Protein AF-0000000066029148 (afdb_homodimer)

Nearest PDB structures (foldseek):
  1u0t-assembly1_B-2  TM=8.880E-01  e=2.592E-30  Mycobacterium tuberculosis
  1u0t-assembly1_A-2  TM=8.909E-01  e=6.837E-30  Mycobacterium tuberculosis
  1u0r-assembly1_C  TM=8.651E-01  e=2.757E-29  Mycobacterium tuberculosis
  1u0r-assembly1_D  TM=8.634E-01  e=2.166E-28  Mycobacterium tuberculosis
  1u0r-assembly1_B  TM=8.857E-01  e=8.220E-28  Mycobacterium tuberculosis

Structure (mmCIF, N/CA/C/O backbone):
data_AF-0000000066029148-model_v1
#
loop_
_entity.id
_entity.type
_entity.pdbx_description
1 polymer 'NAD kinase'
#
loop_
_atom_site.group_PDB
_atom_site.id
_atom_site.type_symbol
_atom_site.label_atom_id
_atom_site.label_alt_id
_atom_site.label_comp_id
_atom_site.label_asym_id
_atom_site.label_entity_id
_atom_site.label_seq_id
_atom_site.pdbx_PDB_ins_code
_atom_site.Cartn_x
_atom_site.Cartn_y
_atom_site.Cartn_z
_atom_site.occupancy
_atom_site.B_iso_or_equiv
_atom_site.auth_seq_id
_atom_site.auth_comp_id
_atom_site.auth_asym_id
_atom_site.auth_atom_id
_atom_site.pdbx_PDB_model_num
ATOM 1 N N . MET A 1 1 ? -5.074 6.977 35.281 1 52.22 1 MET A N 1
ATOM 2 C CA . MET A 1 1 ? -4.996 7.715 34.031 1 52.22 1 MET A CA 1
ATOM 3 C C . MET A 1 1 ? -4.699 9.188 34.281 1 52.22 1 MET A C 1
ATOM 5 O O . MET A 1 1 ? -5.234 9.781 35.219 1 52.22 1 MET A O 1
ATOM 9 N N . LYS A 1 2 ? -3.746 9.805 33.688 1 64.94 2 LYS A N 1
ATOM 10 C CA . LYS A 1 2 ? -3.23 11.078 34.188 1 64.94 2 LYS A CA 1
ATOM 11 C C . LYS A 1 2 ? -4.258 12.195 34 1 64.94 2 LYS A C 1
ATOM 13 O O . LYS A 1 2 ? -4.871 12.312 32.938 1 64.94 2 LYS A O 1
ATOM 18 N N . THR A 1 3 ? -4.629 12.711 35.031 1 86.38 3 THR A N 1
ATOM 19 C CA . THR A 1 3 ? -5.578 13.82 35.062 1 86.38 3 THR A CA 1
ATOM 20 C C . THR A 1 3 ? -5.145 14.93 34.125 1 86.38 3 THR A C 1
ATOM 22 O O . THR A 1 3 ? -3.965 15.289 34.062 1 86.38 3 THR A O 1
ATOM 25 N N . LEU A 1 4 ? -6.094 15.406 33.312 1 93.19 4 LEU A N 1
ATOM 26 C CA . LEU A 1 4 ? -5.848 16.516 32.375 1 93.19 4 LEU A CA 1
ATOM 27 C C . LEU A 1 4 ? -5.73 17.828 33.156 1 93.19 4 LEU A C 1
ATOM 29 O O . LEU A 1 4 ? -6.664 18.234 33.844 1 93.19 4 LEU A O 1
ATOM 33 N N . LYS A 1 5 ? -4.578 18.516 33 1 95.12 5 LYS A N 1
ATOM 34 C CA . LYS A 1 5 ? -4.34 19.75 33.75 1 95.12 5 LYS A CA 1
ATOM 35 C C . LYS A 1 5 ? -4.02 20.906 32.812 1 95.12 5 LYS A C 1
ATOM 37 O O . LYS A 1 5 ? -4.289 22.062 33.156 1 95.12 5 LYS A O 1
ATOM 42 N N . HIS A 1 6 ? -3.41 20.609 31.688 1 96.88 6 HIS A N 1
ATOM 43 C CA . HIS A 1 6 ? -2.969 21.672 30.766 1 96.88 6 HIS A CA 1
ATOM 44 C C . HIS A 1 6 ? -3.365 21.359 29.328 1 96.88 6 HIS A C 1
ATOM 46 O O . HIS A 1 6 ? -3.08 20.266 28.828 1 96.88 6 HIS A O 1
ATOM 52 N N . ALA A 1 7 ? -3.994 22.281 28.688 1 97.81 7 ALA A N 1
ATOM 53 C CA . ALA A 1 7 ? -4.422 22.125 27.297 1 97.81 7 ALA A CA 1
ATOM 54 C C . ALA A 1 7 ? -3.963 23.312 26.453 1 97.81 7 ALA A C 1
ATOM 56 O O . ALA A 1 7 ? -3.691 24.391 26.984 1 97.81 7 ALA A O 1
ATOM 57 N N . LEU A 1 8 ? -3.715 23.047 25.234 1 98.31 8 LEU A N 1
ATOM 58 C CA . LEU A 1 8 ? -3.479 24.094 24.234 1 98.31 8 LEU A CA 1
ATOM 59 C C . LEU A 1 8 ? -4.668 24.219 23.281 1 98.31 8 LEU A C 1
ATOM 61 O O . LEU A 1 8 ? -5.207 23.203 22.828 1 98.31 8 LEU A O 1
ATOM 65 N N . ILE A 1 9 ? -5.125 25.453 23.109 1 98.56 9 ILE A N 1
ATOM 66 C CA . ILE A 1 9 ? -6.211 25.719 22.172 1 98.56 9 ILE A CA 1
ATOM 67 C C . ILE A 1 9 ? -5.711 26.625 21.047 1 98.56 9 ILE A C 1
ATOM 69 O O . ILE A 1 9 ? -5.156 27.703 21.312 1 98.56 9 ILE A O 1
ATOM 73 N N . VAL A 1 10 ? -5.816 26.172 19.828 1 98.56 10 VAL A N 1
ATOM 74 C CA . VAL A 1 10 ? -5.453 26.984 18.688 1 98.56 10 VAL A CA 1
ATOM 75 C C . VAL A 1 10 ? -6.625 27.062 17.703 1 98.56 10 VAL A C 1
ATOM 77 O O . VAL A 1 10 ? -7.219 26.047 17.359 1 98.56 10 VAL A O 1
ATOM 80 N N . TYR A 1 11 ? -7.035 28.234 17.312 1 98.44 11 TYR A N 1
ATOM 81 C CA . TYR A 1 11 ? -8.148 28.391 16.375 1 98.44 11 TYR A CA 1
ATOM 82 C C . TYR A 1 11 ? -7.684 29.047 15.078 1 98.44 11 TYR A C 1
ATOM 84 O O . TYR A 1 11 ? -6.695 29.781 15.062 1 98.44 11 TYR A O 1
ATOM 92 N N . LYS A 1 12 ? -8.414 28.797 14.008 1 97.56 12 LYS A N 1
ATOM 93 C CA . LYS A 1 12 ? -8.102 29.344 12.688 1 97.56 12 LYS A CA 1
ATOM 94 C C . LYS A 1 12 ? -8.203 30.859 12.688 1 97.56 12 LYS A C 1
ATOM 96 O O . LYS A 1 12 ? -9.266 31.422 12.977 1 97.56 12 LYS A O 1
ATOM 101 N N . VAL A 1 13 ? -7.184 31.469 12.25 1 96.5 13 VAL A N 1
ATOM 102 C CA . VAL A 1 13 ? -7.152 32.938 12.172 1 96.5 13 VAL A CA 1
ATOM 103 C C . VAL A 1 13 ? -8.195 33.406 11.172 1 96.5 13 VAL A C 1
ATOM 105 O O . VAL A 1 13 ? -8.375 32.812 10.109 1 96.5 13 VAL A O 1
ATOM 108 N N . GLY A 1 14 ? -8.891 34.469 11.547 1 95.75 14 GLY A N 1
ATOM 109 C CA . GLY A 1 14 ? -9.859 35.062 10.648 1 95.75 14 GLY A CA 1
ATOM 110 C C . GLY A 1 14 ? -11.211 34.375 10.672 1 95.75 14 GLY A C 1
ATOM 111 O O . GLY A 1 14 ? -12.102 34.719 9.891 1 95.75 14 GLY A O 1
ATOM 112 N N . ASN A 1 15 ? -11.406 33.406 11.461 1 97.06 15 ASN A N 1
ATOM 113 C CA . ASN A 1 15 ? -12.68 32.719 11.609 1 97.06 15 ASN A CA 1
ATOM 114 C C . ASN A 1 15 ? -13.352 33.062 12.938 1 97.06 15 ASN A C 1
ATOM 116 O O . ASN A 1 15 ? -13.039 32.438 13.969 1 97.06 15 ASN A O 1
ATOM 120 N N . PRO A 1 16 ? -14.328 33.938 12.859 1 97.38 16 PRO A N 1
ATOM 121 C CA . PRO A 1 16 ? -14.938 34.406 14.102 1 97.38 16 PRO A CA 1
ATOM 122 C C . PRO A 1 16 ? -15.641 33.312 14.883 1 97.38 16 PRO A C 1
ATOM 124 O O . PRO A 1 16 ? -15.641 33.312 16.109 1 97.38 16 PRO A O 1
ATOM 127 N N . GLN A 1 17 ? -16.25 32.406 14.195 1 97.69 17 GLN A N 1
ATOM 128 C CA . GLN A 1 17 ? -16.938 31.328 14.875 1 97.69 17 GLN A CA 1
ATOM 129 C C . GLN A 1 17 ? -15.953 30.422 15.609 1 97.69 17 GLN A C 1
ATOM 131 O O . GLN A 1 17 ? -16.203 29.984 16.734 1 97.69 17 GLN A O 1
ATOM 136 N N . ALA A 1 18 ? -14.852 30.078 14.961 1 98.19 18 ALA A N 1
ATOM 137 C CA . ALA A 1 18 ? -13.805 29.281 15.594 1 98.19 18 ALA A CA 1
ATOM 138 C C . ALA A 1 18 ? -13.242 29.984 16.828 1 98.19 18 ALA A C 1
ATOM 140 O O . ALA A 1 18 ? -13 29.359 17.859 1 98.19 18 ALA A O 1
ATOM 141 N N . GLU A 1 19 ? -13.062 31.281 16.688 1 98.25 19 GLU A N 1
ATOM 142 C CA . GLU A 1 19 ? -12.547 32.062 17.812 1 98.25 19 GLU A CA 1
ATOM 143 C C . GLU A 1 19 ? -13.508 32.062 18.984 1 98.25 19 GLU A C 1
ATOM 145 O O . GLU A 1 19 ? -13.094 31.828 20.125 1 98.25 19 GLU A O 1
ATOM 150 N N . LYS A 1 20 ? -14.742 32.281 18.703 1 98.38 20 LYS A N 1
ATOM 151 C CA . LYS A 1 20 ? -15.758 32.281 19.75 1 98.38 20 LYS A CA 1
ATOM 152 C C . LYS A 1 20 ? -15.781 30.922 20.469 1 98.38 20 LYS A C 1
ATOM 154 O O . LYS A 1 20 ? -15.789 30.859 21.703 1 98.38 20 LYS A O 1
ATOM 159 N N . THR A 1 21 ? -15.805 29.875 19.688 1 98.31 21 THR A N 1
ATOM 160 C CA . THR A 1 21 ? -15.836 28.531 20.234 1 98.31 21 THR A CA 1
ATOM 161 C C . THR A 1 21 ? -14.586 28.266 21.078 1 98.31 21 THR A C 1
ATOM 163 O O . THR A 1 21 ? -14.656 27.594 22.109 1 98.31 21 THR A O 1
ATOM 166 N N . ALA A 1 22 ? -13.453 28.719 20.625 1 98.62 22 ALA A N 1
ATOM 167 C CA . ALA A 1 22 ? -12.203 28.547 21.359 1 98.62 22 ALA A CA 1
ATOM 168 C C . ALA A 1 22 ? -12.305 29.172 22.75 1 98.62 22 ALA A C 1
ATOM 170 O O . ALA A 1 22 ? -11.852 28.578 23.734 1 98.62 22 ALA A O 1
ATOM 171 N N . HIS A 1 23 ? -12.922 30.312 22.812 1 98.56 23 HIS A N 1
ATOM 172 C CA . HIS A 1 23 ? -13.117 30.969 24.109 1 98.56 23 HIS A CA 1
ATOM 173 C C . HIS A 1 23 ? -14.086 30.188 24.984 1 98.56 23 HIS A C 1
ATOM 175 O O . HIS A 1 23 ? -13.891 30.078 26.188 1 98.56 23 HIS A O 1
ATOM 181 N N . ASP A 1 24 ? -15.109 29.688 24.359 1 98.56 24 ASP A N 1
ATOM 182 C CA . ASP A 1 24 ? -16.047 28.844 25.094 1 98.56 24 ASP A CA 1
ATOM 183 C C . ASP A 1 24 ? -15.336 27.625 25.672 1 98.56 24 ASP A C 1
ATOM 185 O O . ASP A 1 24 ? -15.586 27.234 26.812 1 98.56 24 ASP A O 1
ATOM 189 N N . ILE A 1 25 ? -14.492 27.016 24.891 1 98.5 25 ILE A N 1
ATOM 190 C CA . ILE A 1 25 ? -13.742 25.844 25.312 1 98.5 25 ILE A CA 1
ATOM 191 C C . ILE A 1 25 ? -12.797 26.203 26.453 1 98.5 25 ILE A C 1
ATOM 193 O O . ILE A 1 25 ? -12.656 25.453 27.422 1 98.5 25 ILE A O 1
ATOM 197 N N . GLN A 1 26 ? -12.133 27.344 26.281 1 98.38 26 GLN A N 1
ATOM 198 C CA . GLN A 1 26 ? -11.266 27.812 27.359 1 98.38 26 GLN A CA 1
ATOM 199 C C . GLN A 1 26 ? -12.031 27.953 28.672 1 98.38 26 GLN A C 1
ATOM 201 O O . GLN A 1 26 ? -11.539 27.562 29.734 1 98.38 26 GLN A O 1
ATOM 206 N N . HIS A 1 27 ? -13.242 28.516 28.641 1 98.31 27 HIS A N 1
ATOM 207 C CA . HIS A 1 27 ? -14.094 28.672 29.812 1 98.31 27 HIS A CA 1
ATOM 208 C C . HIS A 1 27 ? -14.484 27.312 30.375 1 98.31 27 HIS A C 1
ATOM 210 O O . HIS A 1 27 ? -14.516 27.125 31.594 1 98.31 27 HIS A O 1
ATOM 216 N N . TRP A 1 28 ? -14.789 26.438 29.484 1 98 28 TRP A N 1
ATOM 217 C CA . TRP A 1 28 ? -15.133 25.078 29.906 1 98 28 TRP A CA 1
ATOM 218 C C . TRP A 1 28 ? -13.984 24.438 30.672 1 98 28 TRP A C 1
ATOM 220 O O . TRP A 1 28 ? -14.188 23.875 31.75 1 98 28 TRP A O 1
ATOM 230 N N . PHE A 1 29 ? -12.766 24.531 30.172 1 97.69 29 PHE A N 1
ATOM 231 C CA . PHE A 1 29 ? -11.586 24 30.844 1 97.69 29 PHE A CA 1
ATOM 232 C C . PHE A 1 29 ? -11.375 24.656 32.188 1 97.69 29 PHE A C 1
ATOM 234 O O . PHE A 1 29 ? -11.055 23.969 33.188 1 97.69 29 PHE A O 1
ATOM 241 N N . TYR A 1 30 ? -11.625 25.922 32.219 1 97.44 30 TYR A N 1
ATOM 242 C CA . TYR A 1 30 ? -11.484 26.656 33.469 1 97.44 30 TYR A CA 1
ATOM 243 C C . TYR A 1 30 ? -12.406 26.094 34.531 1 97.44 30 TYR A C 1
ATOM 245 O O . TYR A 1 30 ? -11.992 25.875 35.656 1 97.44 30 TYR A O 1
ATOM 253 N N . ASN A 1 31 ? -13.594 25.797 34.156 1 97.19 31 ASN A N 1
ATOM 254 C CA . ASN A 1 31 ? -14.586 25.266 35.094 1 97.19 31 ASN A CA 1
ATOM 255 C C . ASN A 1 31 ? -14.219 23.859 35.562 1 97.19 31 ASN A C 1
ATOM 257 O O . ASN A 1 31 ? -14.719 23.391 36.594 1 97.19 31 ASN A O 1
ATOM 261 N N . LYS A 1 32 ? -13.375 23.203 34.844 1 95.81 32 LYS A N 1
ATOM 262 C CA . LYS A 1 32 ? -12.914 21.859 35.188 1 95.81 32 LYS A CA 1
ATOM 263 C C . LYS A 1 32 ? -11.547 21.922 35.875 1 95.81 32 LYS A C 1
ATOM 265 O O . LYS A 1 32 ? -10.922 20.891 36.125 1 95.81 32 LYS A O 1
ATOM 270 N N . ASN A 1 33 ? -11.023 23.109 36.125 1 95.88 33 ASN A N 1
ATOM 271 C CA . ASN A 1 33 ? -9.727 23.359 36.75 1 95.88 33 ASN A CA 1
ATOM 272 C C . ASN A 1 33 ? -8.586 22.891 35.875 1 95.88 33 ASN A C 1
ATOM 274 O O . ASN A 1 33 ? -7.625 22.281 36.344 1 95.88 33 ASN A O 1
ATOM 278 N N . VAL A 1 34 ? -8.758 23.016 34.594 1 96.38 34 VAL A N 1
ATOM 279 C CA . VAL A 1 34 ? -7.715 22.766 33.594 1 96.38 34 VAL A CA 1
ATOM 280 C C . VAL A 1 34 ? -7.207 24.094 33.031 1 96.38 34 VAL A C 1
ATOM 282 O O . VAL A 1 34 ? -7.996 24.922 32.594 1 96.38 34 VAL A O 1
ATOM 285 N N . THR A 1 35 ? -5.941 24.344 33.125 1 96.56 35 THR A N 1
ATOM 286 C CA . THR A 1 35 ? -5.332 25.531 32.531 1 96.56 35 THR A CA 1
ATOM 287 C C . THR A 1 35 ? -5.184 25.391 31.016 1 96.56 35 THR A C 1
ATOM 289 O O . THR A 1 35 ? -4.824 24.312 30.531 1 96.56 35 THR A O 1
ATOM 292 N N . SER A 1 36 ? -5.504 26.469 30.266 1 97.12 36 SER A N 1
ATOM 293 C CA . SER A 1 36 ? -5.383 26.375 28.812 1 97.12 36 SER A CA 1
ATOM 294 C C . SER A 1 36 ? -4.754 27.641 28.234 1 97.12 36 SER A C 1
ATOM 296 O O . SER A 1 36 ? -5.004 28.734 28.719 1 97.12 36 SER A O 1
ATOM 298 N N . ASN A 1 37 ? -3.82 27.484 27.297 1 97 37 ASN A N 1
ATOM 299 C CA . ASN A 1 37 ? -3.318 28.562 26.453 1 97 37 ASN A CA 1
ATOM 300 C C . ASN A 1 37 ? -4.094 28.656 25.141 1 97 37 ASN A C 1
ATOM 302 O O . ASN A 1 37 ? -4.379 27.641 24.516 1 97 37 ASN A O 1
ATOM 306 N N . LEU A 1 38 ? -4.465 29.844 24.828 1 98 38 LEU A N 1
ATOM 307 C CA . LEU A 1 38 ? -5.273 30.078 23.641 1 98 38 LEU A CA 1
ATOM 308 C C . LEU A 1 38 ? -4.531 30.969 22.641 1 98 38 LEU A C 1
ATOM 310 O O . LEU A 1 38 ? -4.031 32.031 23 1 98 38 LEU A O 1
ATOM 314 N N . PHE A 1 39 ? -4.383 30.453 21.375 1 98.12 39 PHE A N 1
ATOM 315 C CA . PHE A 1 39 ? -3.727 31.219 20.328 1 98.12 39 PHE A CA 1
ATOM 316 C C . PHE A 1 39 ? -4.512 31.125 19.016 1 98.12 39 PHE A C 1
ATOM 318 O O . PHE A 1 39 ? -5.277 30.188 18.812 1 98.12 39 PHE A O 1
ATOM 325 N N . SER A 1 40 ? -4.328 32.156 18.172 1 98.06 40 SER A N 1
ATOM 326 C CA . SER A 1 40 ? -4.715 32.031 16.781 1 98.06 40 SER A CA 1
ATOM 327 C C . SER A 1 40 ? -3.674 31.234 15.992 1 98.06 40 SER A C 1
ATOM 329 O O . SER A 1 40 ? -2.529 31.094 16.422 1 98.06 40 SER A O 1
ATOM 331 N N . SER A 1 41 ? -4.109 30.688 14.867 1 97 41 SER A N 1
ATOM 332 C CA . SER A 1 41 ? -3.273 29.766 14.109 1 97 41 SER A CA 1
ATOM 333 C C . SER A 1 41 ? -2.072 30.484 13.5 1 97 41 SER A C 1
ATOM 335 O O . SER A 1 41 ? -1.135 29.828 13.023 1 97 41 SER A O 1
ATOM 337 N N . ASP A 1 42 ? -2.059 31.781 13.461 1 95.38 42 ASP A N 1
ATOM 338 C CA . ASP A 1 42 ? -0.93 32.531 12.914 1 95.38 42 ASP A CA 1
ATOM 339 C C . ASP A 1 42 ? 0.132 32.781 13.977 1 95.38 42 ASP A C 1
ATOM 341 O O . ASP A 1 42 ? 1.039 33.594 13.773 1 95.38 42 ASP A O 1
ATOM 345 N N . ILE A 1 43 ? 0.052 32.094 15.102 1 94.44 43 ILE A N 1
ATOM 346 C CA . ILE A 1 43 ? 1.031 32.219 16.172 1 94.44 43 ILE A CA 1
ATOM 347 C C . ILE A 1 43 ? 2.418 31.844 15.656 1 94.44 43 ILE A C 1
ATOM 349 O O . ILE A 1 43 ? 2.57 30.859 14.922 1 94.44 43 ILE A O 1
ATOM 353 N N . PRO A 1 44 ? 3.4 32.688 15.992 1 93.44 44 PRO A N 1
ATOM 354 C CA . PRO A 1 44 ? 4.762 32.312 15.602 1 93.44 44 PRO A CA 1
ATOM 355 C C . PRO A 1 44 ? 5.191 30.969 16.188 1 93.44 44 PRO A C 1
ATOM 357 O O . PRO A 1 44 ? 4.848 30.641 17.328 1 93.44 44 PRO A O 1
ATOM 360 N N . GLU A 1 45 ? 5.91 30.219 15.414 1 91.12 45 GLU A N 1
ATOM 361 C CA . GLU A 1 45 ? 6.332 28.859 15.781 1 91.12 45 GLU A CA 1
ATOM 362 C C . GLU A 1 45 ? 7.066 28.859 17.125 1 91.12 45 GLU A C 1
ATOM 364 O O . GLU A 1 45 ? 6.863 27.969 17.938 1 91.12 45 GLU A O 1
ATOM 369 N N . SER A 1 46 ? 7.922 29.812 17.312 1 91.56 46 SER A N 1
ATOM 370 C CA . SER A 1 46 ? 8.703 29.891 18.547 1 91.56 46 SER A CA 1
ATOM 371 C C . SER A 1 46 ? 7.793 30.016 19.766 1 91.56 46 SER A C 1
ATOM 373 O O . SER A 1 46 ? 8.031 29.375 20.797 1 91.56 46 SER A O 1
ATOM 375 N N . GLN A 1 47 ? 6.781 30.859 19.625 1 93.62 47 GLN A N 1
ATOM 376 C CA . GLN A 1 47 ? 5.828 31.047 20.719 1 93.62 47 GLN A CA 1
ATOM 377 C C . GLN A 1 47 ? 5.008 29.781 20.953 1 93.62 47 GLN A C 1
ATOM 379 O O . GLN A 1 47 ? 4.738 29.406 22.094 1 93.62 47 GLN A O 1
ATOM 384 N N . LEU A 1 48 ? 4.625 29.172 19.891 1 94.56 48 LEU A N 1
ATOM 385 C CA . LEU A 1 48 ? 3.883 27.922 20 1 94.56 48 LEU A CA 1
ATOM 386 C C . LEU A 1 48 ? 4.703 26.875 20.734 1 94.56 48 LEU A C 1
ATOM 388 O O . LEU A 1 48 ? 4.207 26.234 21.672 1 94.56 48 LEU A O 1
ATOM 392 N N . LYS A 1 49 ? 5.945 26.672 20.375 1 92.31 49 LYS A N 1
ATOM 393 C CA . LYS A 1 49 ? 6.816 25.656 20.969 1 92.31 49 LYS A CA 1
ATOM 394 C C . LYS A 1 49 ? 6.98 25.891 22.469 1 92.31 49 LYS A C 1
ATOM 396 O O . LYS A 1 49 ? 7.043 24.938 23.25 1 92.31 49 LYS A O 1
ATOM 401 N N . GLN A 1 50 ? 7.051 27.125 22.812 1 91.56 50 GLN A N 1
ATOM 402 C CA . GLN A 1 50 ? 7.172 27.469 24.234 1 91.56 50 GLN A CA 1
ATOM 403 C C . GLN A 1 50 ? 5.922 27.062 25 1 91.56 50 GLN A C 1
ATOM 405 O O . GLN A 1 50 ? 6.008 26.703 26.172 1 91.56 50 GLN A O 1
ATOM 410 N N . SER A 1 51 ? 4.836 27.141 24.344 1 92.75 51 SER A N 1
ATOM 411 C CA . SER A 1 51 ? 3.562 26.844 24.984 1 92.75 51 SER A CA 1
ATOM 412 C C . SER A 1 51 ? 3.359 25.328 25.125 1 92.75 51 SER A C 1
ATOM 414 O O . SER A 1 51 ? 2.445 24.891 25.828 1 92.75 51 SER A O 1
ATOM 416 N N . LEU A 1 52 ? 4.23 24.609 24.516 1 94.5 52 LEU A N 1
ATOM 417 C CA . LEU A 1 52 ? 4.035 23.172 24.484 1 94.5 52 LEU A CA 1
ATOM 418 C C . LEU A 1 52 ? 4.562 22.516 25.75 1 94.5 52 LEU A C 1
ATOM 420 O O . LEU A 1 52 ? 4.246 21.359 26.031 1 94.5 52 LEU A O 1
ATOM 424 N N . VAL A 1 53 ? 5.219 23.438 26.453 1 88.31 53 VAL A N 1
ATOM 425 C CA . VAL A 1 53 ? 5.797 22.906 27.688 1 88.31 53 VAL A CA 1
ATOM 426 C C . VAL A 1 53 ? 4.68 22.469 28.625 1 88.31 53 VAL A C 1
ATOM 428 O O . VAL A 1 53 ? 3.775 23.25 28.938 1 88.31 53 VAL A O 1
ATOM 431 N N . HIS A 1 54 ? 4.324 21.297 28.953 1 91.25 54 HIS A N 1
ATOM 432 C CA . HIS A 1 54 ? 3.41 20.672 29.891 1 91.25 54 HIS A CA 1
ATOM 433 C C . HIS A 1 54 ? 2.064 20.375 29.25 1 91.25 54 HIS A C 1
ATOM 435 O O . HIS A 1 54 ? 1.141 19.906 29.922 1 91.25 54 HIS A O 1
ATOM 441 N N . THR A 1 55 ? 1.965 20.891 27.984 1 96.31 55 THR A N 1
ATOM 442 C CA . THR A 1 55 ? 0.711 20.641 27.281 1 96.31 55 THR A CA 1
ATOM 443 C C . THR A 1 55 ? 0.436 19.141 27.172 1 96.31 55 THR A C 1
ATOM 445 O O . THR A 1 55 ? 1.32 18.375 26.812 1 96.31 55 THR A O 1
ATOM 448 N N . GLN A 1 56 ? -0.762 18.812 27.547 1 96.88 56 GLN A N 1
ATOM 449 C CA . GLN A 1 56 ? -1.123 17.391 27.516 1 96.88 56 GLN A CA 1
ATOM 450 C C . GLN A 1 56 ? -1.995 17.062 26.312 1 96.88 56 GLN A C 1
ATOM 452 O O . GLN A 1 56 ? -2.084 15.914 25.891 1 96.88 56 GLN A O 1
ATOM 457 N N . VAL A 1 57 ? -2.713 18.078 25.797 1 97.62 57 VAL A N 1
ATOM 458 C CA . VAL A 1 57 ? -3.582 17.906 24.641 1 97.62 57 VAL A CA 1
ATOM 459 C C . VAL A 1 57 ? -3.744 19.234 23.922 1 97.62 57 VAL A C 1
ATOM 461 O O . VAL A 1 57 ? -3.75 20.297 24.547 1 97.62 57 VAL A O 1
ATOM 464 N N . ALA A 1 58 ? -3.775 19.188 22.656 1 98.12 58 ALA A N 1
ATOM 465 C CA . ALA A 1 58 ? -4.051 20.359 21.844 1 98.12 58 ALA A CA 1
ATOM 466 C C . ALA A 1 58 ? -5.418 20.266 21.172 1 98.12 58 ALA A C 1
ATOM 468 O O . ALA A 1 58 ? -5.746 19.234 20.578 1 98.12 58 ALA A O 1
ATOM 469 N N . ILE A 1 59 ? -6.203 21.25 21.328 1 98.19 59 ILE A N 1
ATOM 470 C CA . ILE A 1 59 ? -7.477 21.391 20.625 1 98.19 59 ILE A CA 1
ATOM 471 C C . ILE A 1 59 ? -7.32 22.359 19.453 1 98.19 59 ILE A C 1
ATOM 473 O O . ILE A 1 59 ? -7.016 23.547 19.641 1 98.19 59 ILE A O 1
ATOM 477 N N . ILE A 1 60 ? -7.5 21.859 18.297 1 98 60 ILE A N 1
ATOM 478 C CA . ILE A 1 60 ? -7.336 22.688 17.109 1 98 60 ILE A CA 1
ATOM 479 C C . ILE A 1 60 ? -8.695 22.938 16.453 1 98 60 ILE A C 1
ATOM 481 O O . ILE A 1 60 ? -9.414 21.984 16.125 1 98 60 ILE A O 1
ATOM 485 N N . LEU A 1 61 ? -9.055 24.203 16.344 1 98.12 61 LEU A N 1
ATOM 486 C CA . LEU A 1 61 ? -10.305 24.609 15.703 1 98.12 61 LEU A CA 1
ATOM 487 C C . LEU A 1 61 ? -10.047 25.203 14.32 1 98.12 61 LEU A C 1
ATOM 489 O O . LEU A 1 61 ? -9.688 26.375 14.203 1 98.12 61 LEU A O 1
ATOM 493 N N . GLY A 1 62 ? -10.258 24.5 13.312 1 96.56 62 GLY A N 1
ATOM 494 C CA . GLY A 1 62 ? -10.008 24.875 11.93 1 96.56 62 GLY A CA 1
ATOM 495 C C . GLY A 1 62 ? -10.172 23.719 10.953 1 96.56 62 GLY A C 1
ATOM 496 O O . GLY A 1 62 ? -10.734 22.688 11.312 1 96.56 62 GLY A O 1
ATOM 497 N N . GLY A 1 63 ? -9.836 23.938 9.758 1 94.19 63 GLY A N 1
ATOM 498 C CA . GLY A 1 63 ? -9.867 22.875 8.773 1 94.19 63 GLY A CA 1
ATOM 499 C C . GLY A 1 63 ? -8.594 22.031 8.758 1 94.19 63 GLY A C 1
ATOM 500 O O . GLY A 1 63 ? -7.793 22.109 9.695 1 94.19 63 GLY A O 1
ATOM 501 N N . ASP A 1 64 ? -8.406 21.234 7.715 1 91.94 64 ASP A N 1
ATOM 502 C CA . ASP A 1 64 ? -7.25 20.359 7.578 1 91.94 64 ASP A CA 1
ATOM 503 C C . ASP A 1 64 ? -5.953 21.172 7.531 1 91.94 64 ASP A C 1
ATOM 505 O O . ASP A 1 64 ? -4.941 20.766 8.109 1 91.94 64 ASP A O 1
ATOM 509 N N . GLY A 1 65 ? -6.004 22.281 6.844 1 93.25 65 GLY A N 1
ATOM 510 C CA . GLY A 1 65 ? -4.809 23.109 6.758 1 93.25 65 GLY A CA 1
ATOM 511 C C . GLY A 1 65 ? -4.305 23.562 8.109 1 93.25 65 GLY A C 1
ATOM 512 O O . GLY A 1 65 ? -3.113 23.469 8.406 1 93.25 65 GLY A O 1
ATOM 513 N N . THR A 1 66 ? -5.227 24.078 8.93 1 94.62 66 THR A N 1
ATOM 514 C CA . THR A 1 66 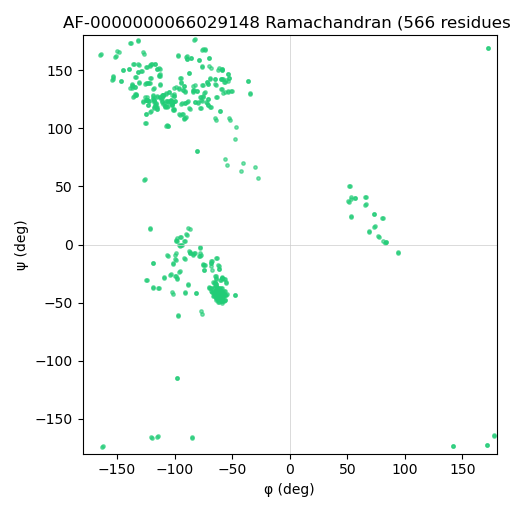? -4.887 24.516 10.281 1 94.62 66 THR A CA 1
ATOM 515 C C . THR A 1 66 ? -4.406 23.344 11.125 1 94.62 66 THR A C 1
ATOM 517 O O . THR A 1 66 ? -3.395 23.438 11.82 1 94.62 66 THR A O 1
ATOM 520 N N . PHE A 1 67 ? -5.102 22.328 11.008 1 95.62 67 PHE A N 1
ATOM 521 C CA . PHE A 1 67 ? -4.754 21.109 11.727 1 95.62 67 PHE A CA 1
ATOM 522 C C . PHE A 1 67 ? -3.336 20.672 11.391 1 95.62 67 PHE A C 1
ATOM 524 O O . PHE A 1 67 ? -2.535 20.391 12.289 1 95.62 67 PHE A O 1
ATOM 531 N N . LEU A 1 68 ? -3.002 20.641 10.117 1 94.44 68 LEU A N 1
ATOM 532 C CA . LEU A 1 68 ? -1.691 20.219 9.641 1 94.44 68 LEU A CA 1
ATOM 533 C C . LEU A 1 68 ? -0.596 21.125 10.172 1 94.44 68 LEU A C 1
ATOM 535 O O . LEU A 1 68 ? 0.403 20.656 10.719 1 94.44 68 LEU A O 1
ATOM 539 N N . SER A 1 69 ? -0.792 22.391 10.031 1 94.25 69 SER A N 1
ATOM 540 C CA . SER A 1 69 ? 0.208 23.391 10.383 1 94.25 69 SER A CA 1
ATOM 541 C C . SER A 1 69 ? 0.552 23.328 11.867 1 94.25 69 SER A C 1
ATOM 543 O O . SER A 1 69 ? 1.726 23.391 12.242 1 94.25 69 SER A O 1
ATOM 545 N N . ILE A 1 70 ? -0.41 23.141 12.672 1 95.75 70 ILE A N 1
ATOM 546 C CA . ILE A 1 70 ? -0.191 23.156 14.117 1 95.75 70 ILE A CA 1
ATOM 547 C C . ILE A 1 70 ? 0.339 21.797 14.57 1 95.75 70 ILE A C 1
ATOM 549 O O . ILE A 1 70 ? 1.294 21.719 15.344 1 95.75 70 ILE A O 1
ATOM 553 N N . SER A 1 71 ? -0.222 20.734 14.039 1 96.56 71 SER A N 1
ATOM 554 C CA . SER A 1 71 ? 0.076 19.391 14.5 1 96.56 71 SER A CA 1
ATOM 555 C C . SER A 1 71 ? 1.527 19.016 14.219 1 96.56 71 SER A C 1
ATOM 557 O O . SER A 1 71 ? 2.145 18.266 14.984 1 96.56 71 SER A O 1
ATOM 559 N N . ARG A 1 72 ? 2.066 19.5 13.156 1 95.12 72 ARG A N 1
ATOM 560 C CA . ARG A 1 72 ? 3.457 19.188 12.836 1 95.12 72 ARG A CA 1
ATOM 561 C C . ARG A 1 72 ? 4.379 19.562 13.992 1 95.12 72 ARG A C 1
ATOM 563 O O . ARG A 1 72 ? 5.379 18.875 14.234 1 95.12 72 ARG A O 1
ATOM 570 N N . ASN A 1 73 ? 4.012 20.625 14.719 1 94.06 73 ASN A N 1
ATOM 571 C CA . ASN A 1 73 ? 4.82 21.094 15.836 1 94.06 73 ASN A CA 1
ATOM 572 C C . ASN A 1 73 ? 4.617 20.234 17.078 1 94.06 73 ASN A C 1
ATOM 574 O O . ASN A 1 73 ? 5.379 20.344 18.047 1 94.06 73 ASN A O 1
ATOM 578 N N . LEU A 1 74 ? 3.682 19.391 17.062 1 96.38 74 LEU A N 1
ATOM 579 C CA . LEU A 1 74 ? 3.311 18.625 18.25 1 96.38 74 LEU A CA 1
ATOM 580 C C . LEU A 1 74 ? 3.924 17.219 18.203 1 96.38 74 LEU A C 1
ATOM 582 O O . LEU A 1 74 ? 3.936 16.516 19.219 1 96.38 74 LEU A O 1
ATOM 586 N N . ILE A 1 75 ? 4.445 16.812 17.078 1 96.12 75 ILE A N 1
ATOM 587 C CA . ILE A 1 75 ? 4.891 15.453 16.812 1 96.12 75 ILE A CA 1
ATOM 588 C C . ILE A 1 75 ? 6.055 15.102 17.734 1 96.12 75 ILE A C 1
ATOM 590 O O . ILE A 1 75 ? 6.062 14.039 18.359 1 96.12 75 ILE A O 1
ATOM 594 N N . GLU A 1 76 ? 7 16.031 17.828 1 93.69 76 GLU A N 1
ATOM 595 C CA . GLU A 1 76 ? 8.211 15.758 18.594 1 93.69 76 GLU A CA 1
ATOM 596 C C . GLU A 1 76 ? 7.883 15.484 20.062 1 93.69 76 GLU A C 1
ATOM 598 O O . GLU A 1 76 ? 8.477 14.594 20.688 1 93.69 76 GLU A O 1
ATOM 603 N N . LYS A 1 77 ? 6.934 16.172 20.578 1 95.06 77 LYS A N 1
ATOM 604 C CA . LYS A 1 77 ? 6.594 16.047 22 1 95.06 77 LYS A CA 1
ATOM 605 C C . LYS A 1 77 ? 5.473 15.039 22.203 1 95.06 77 LYS A C 1
ATOM 607 O O . LYS A 1 77 ? 5.027 14.82 23.344 1 95.06 77 LYS A O 1
ATOM 612 N N . GLN A 1 78 ? 4.98 14.453 21.109 1 96.38 78 GLN A N 1
ATOM 613 C CA . GLN A 1 78 ? 3.939 13.43 21.172 1 96.38 78 GLN A CA 1
ATOM 614 C C . GLN A 1 78 ? 2.699 13.945 21.891 1 96.38 78 GLN A C 1
ATOM 616 O O . GLN A 1 78 ? 2.145 13.266 22.75 1 96.38 78 GLN A O 1
ATOM 621 N N . ILE A 1 79 ? 2.346 15.164 21.641 1 97.38 79 ILE A N 1
ATOM 622 C CA . ILE A 1 79 ? 1.139 15.758 22.203 1 97.38 79 ILE A CA 1
ATOM 623 C C . ILE A 1 79 ? -0.074 15.359 21.375 1 97.38 79 ILE A C 1
ATOM 625 O O . ILE A 1 79 ? -0.127 15.648 20.172 1 97.38 79 ILE A O 1
ATOM 629 N N . PRO A 1 80 ? -1.068 14.75 21.969 1 97.62 80 PRO A N 1
ATOM 630 C CA . PRO A 1 80 ? -2.268 14.375 21.203 1 97.62 80 PRO A CA 1
ATOM 631 C C . PRO A 1 80 ? -3.094 15.586 20.781 1 97.62 80 PRO A C 1
ATOM 633 O O . PRO A 1 80 ? -3.086 16.625 21.453 1 97.62 80 PRO A O 1
ATOM 636 N N . VAL A 1 81 ? -3.775 15.391 19.734 1 97.5 81 VAL A N 1
ATOM 637 C CA . VAL A 1 81 ? -4.527 16.5 19.156 1 97.5 81 VAL A CA 1
ATOM 638 C C . VAL A 1 81 ? -5.996 16.109 19 1 97.5 81 VAL A C 1
ATOM 640 O O . VAL A 1 81 ? -6.309 14.961 18.672 1 97.5 81 VAL A O 1
ATOM 643 N N . LEU A 1 82 ? -6.855 16.969 19.297 1 96.5 82 LEU A N 1
ATOM 644 C CA . LEU A 1 82 ? -8.281 16.906 19 1 96.5 82 LEU A CA 1
ATOM 645 C C . LEU A 1 82 ? -8.68 18.016 18.031 1 96.5 82 LEU A C 1
ATOM 647 O O . LEU A 1 82 ? -8.539 19.203 18.359 1 96.5 82 LEU A O 1
ATOM 651 N N . GLY A 1 83 ? -9.164 17.672 16.875 1 95.94 83 GLY A N 1
ATOM 652 C CA . GLY A 1 83 ? -9.539 18.641 15.867 1 95.94 83 GLY A CA 1
ATOM 653 C C . GLY A 1 83 ? -11.039 18.875 15.789 1 95.94 83 GLY A C 1
ATOM 654 O O . GLY A 1 83 ? -11.812 17.922 15.734 1 95.94 83 GLY A O 1
ATOM 655 N N . ILE A 1 84 ? -11.422 20.125 15.844 1 95.81 84 ILE A N 1
ATOM 656 C CA . ILE A 1 84 ? -12.805 20.531 15.625 1 95.81 84 ILE A CA 1
ATOM 657 C C . ILE A 1 84 ? -12.914 21.281 14.305 1 95.81 84 ILE A C 1
ATOM 659 O O . ILE A 1 84 ? -12.242 22.297 14.102 1 95.81 84 ILE A O 1
ATOM 663 N N . ASN A 1 85 ? -13.82 20.875 13.492 1 94.31 85 ASN A N 1
ATOM 664 C CA . ASN A 1 85 ? -13.812 21.297 12.094 1 94.31 85 ASN A CA 1
ATOM 665 C C . ASN A 1 85 ? -14.562 22.609 11.898 1 94.31 85 ASN A C 1
ATOM 667 O O . ASN A 1 85 ? -15.781 22.656 12.047 1 94.31 85 ASN A O 1
ATOM 671 N N . PHE A 1 86 ? -13.891 23.609 11.477 1 95 86 PHE A N 1
ATOM 672 C CA . PHE A 1 86 ? -14.469 24.891 11.094 1 95 86 PHE A CA 1
ATOM 673 C C . PHE A 1 86 ? -14.133 25.234 9.648 1 95 86 PHE A C 1
ATOM 675 O O . PHE A 1 86 ? -14.156 26.406 9.258 1 95 86 PHE A O 1
ATOM 682 N N . GLY A 1 87 ? -13.641 24.172 8.945 1 89.88 87 GLY A N 1
ATOM 683 C CA . GLY A 1 87 ? -13.359 24.297 7.527 1 89.88 87 GLY A CA 1
ATOM 684 C C . GLY A 1 87 ? -14.25 23.422 6.66 1 89.88 87 GLY A C 1
ATOM 685 O O . GLY A 1 87 ? -15.367 23.094 7.047 1 89.88 87 GLY A O 1
ATOM 686 N N . GLN A 1 88 ? -13.875 23.25 5.469 1 82.25 88 GLN A N 1
ATOM 687 C CA . GLN A 1 88 ? -14.586 22.328 4.59 1 82.25 88 GLN A CA 1
ATOM 688 C C . GLN A 1 88 ? -14.367 20.875 5.008 1 82.25 88 GLN A C 1
ATOM 690 O O . GLN A 1 88 ? -13.469 20.594 5.801 1 82.25 88 GLN A O 1
ATOM 695 N N . VAL A 1 89 ? -15.156 20.078 4.602 1 70.81 89 VAL A N 1
ATOM 696 C CA . VAL A 1 89 ? -15.031 18.656 4.922 1 70.81 89 VAL A CA 1
ATOM 697 C C . VAL A 1 89 ? -13.711 18.109 4.387 1 70.81 89 VAL A C 1
ATOM 699 O O . VAL A 1 89 ? -13.422 18.234 3.193 1 70.81 89 VAL A O 1
ATOM 702 N N . GLY A 1 90 ? -12.875 17.719 5.383 1 76.69 90 GLY A N 1
ATOM 703 C CA . GLY A 1 90 ? -11.586 17.125 5.035 1 76.69 90 GLY A CA 1
ATOM 704 C C . GLY A 1 90 ? -11.414 15.719 5.566 1 76.69 90 GLY A C 1
ATOM 705 O O . GLY A 1 90 ? -12.398 15.008 5.789 1 76.69 90 GLY A O 1
ATOM 706 N N . PHE A 1 91 ? -10.234 15.148 5.594 1 78.56 91 PHE A N 1
ATOM 707 C CA . PHE A 1 91 ? -9.922 13.781 6 1 78.56 91 PHE A CA 1
ATOM 708 C C . PHE A 1 91 ? -9.359 13.75 7.41 1 78.56 91 PHE A C 1
ATOM 710 O O . PHE A 1 91 ? -9.344 12.695 8.055 1 78.56 91 PHE A O 1
ATOM 717 N N . LEU A 1 92 ? -8.938 14.906 7.891 1 82.12 92 LEU A N 1
ATOM 718 C CA . LEU A 1 92 ? -8.188 14.891 9.141 1 82.12 92 LEU A CA 1
ATOM 719 C C . LEU A 1 92 ? -9.062 15.312 10.312 1 82.12 92 LEU A C 1
ATOM 721 O O . LEU A 1 92 ? -8.977 14.734 11.398 1 82.12 92 LEU A O 1
ATOM 725 N N . VAL A 1 93 ? -9.867 16.328 10.047 1 84.25 93 VAL A N 1
ATOM 726 C CA . VAL A 1 93 ? -10.695 16.875 11.117 1 84.25 93 VAL A CA 1
ATOM 727 C C . VAL A 1 93 ? -12.156 16.5 10.883 1 84.25 93 VAL A C 1
ATOM 729 O O . VAL A 1 93 ? -12.781 16.984 9.938 1 84.25 93 VAL A O 1
ATOM 732 N N . GLU A 1 94 ? -12.766 15.75 11.812 1 80.44 94 GLU A N 1
ATOM 733 C CA . GLU A 1 94 ? -14.094 15.219 11.531 1 80.44 94 GLU A CA 1
ATOM 734 C C . GLU A 1 94 ? -15.125 15.742 12.523 1 80.44 94 GLU A C 1
ATOM 736 O O . GLU A 1 94 ? -16.328 15.711 12.258 1 80.44 94 GLU A O 1
ATOM 741 N N . ILE A 1 95 ? -14.703 16.297 13.625 1 88.12 95 ILE A N 1
ATOM 742 C CA . ILE A 1 95 ? -15.641 16.656 14.68 1 88.12 95 ILE A CA 1
ATOM 743 C C . ILE A 1 95 ? -16.391 17.922 14.281 1 88.12 95 ILE A C 1
ATOM 745 O O . ILE A 1 95 ? -15.781 18.953 13.984 1 88.12 95 ILE A O 1
ATOM 749 N N . HIS A 1 96 ? -17.609 17.797 14.281 1 90.5 96 HIS A N 1
ATOM 750 C CA . HIS A 1 96 ? -18.469 18.953 14.008 1 90.5 96 HIS A CA 1
ATOM 751 C C . HIS A 1 96 ? -18.406 19.969 15.148 1 90.5 96 HIS A C 1
ATOM 753 O O . HIS A 1 96 ? -18.406 19.594 16.312 1 90.5 96 HIS A O 1
ATOM 759 N N . PRO A 1 97 ? -18.438 21.219 14.82 1 94.19 97 PRO A N 1
ATOM 760 C CA . PRO A 1 97 ? -18.297 22.281 15.82 1 94.19 97 PRO A CA 1
ATOM 761 C C . PRO A 1 97 ? -19.344 22.203 16.922 1 94.19 97 PRO A C 1
ATOM 763 O O . PRO A 1 97 ? -19.047 22.469 18.094 1 94.19 97 PRO A O 1
ATOM 766 N N . GLU A 1 98 ? -20.5 21.703 16.656 1 94.44 98 GLU A N 1
ATOM 767 C CA . GLU A 1 98 ? -21.578 21.656 17.641 1 94.44 98 GLU A CA 1
ATOM 768 C C . GLU A 1 98 ? -21.344 20.562 18.672 1 94.44 98 GLU A C 1
ATOM 770 O O . GLU A 1 98 ? -21.938 20.578 19.75 1 94.44 98 GLU A O 1
ATOM 775 N N . ASN A 1 99 ? -20.5 19.672 18.375 1 94.44 99 ASN A N 1
ATOM 776 C CA . ASN A 1 99 ? -20.312 18.516 19.234 1 94.44 99 ASN A CA 1
ATOM 777 C C . ASN A 1 99 ? -19.156 18.719 20.203 1 94.44 99 ASN A C 1
ATOM 779 O O . ASN A 1 99 ? -18.828 17.828 21 1 94.44 99 ASN A O 1
ATOM 783 N N . TRP A 1 100 ? -18.562 19.906 20.266 1 95.38 100 TRP A N 1
ATOM 784 C CA . TRP A 1 100 ? -17.344 20.094 21.031 1 95.38 100 TRP A CA 1
ATOM 785 C C . TRP A 1 100 ? -17.578 19.844 22.516 1 95.38 100 TRP A C 1
ATOM 787 O O . TRP A 1 100 ? -16.719 19.266 23.188 1 95.38 100 TRP A O 1
ATOM 797 N N . PRO A 1 101 ? -18.766 20.234 23.125 1 96.62 101 PRO A N 1
ATOM 798 C CA . PRO A 1 101 ? -18.938 19.953 24.547 1 96.62 101 PRO A CA 1
ATOM 799 C C . PRO A 1 101 ? -18.906 18.469 24.875 1 96.62 101 PRO A C 1
ATOM 801 O O . PRO A 1 101 ? -18.25 18.062 25.844 1 96.62 101 PRO A O 1
ATOM 804 N N . GLN A 1 102 ? -19.609 17.766 24.062 1 95.38 102 GLN A N 1
ATOM 805 C CA . GLN A 1 102 ? -19.641 16.312 24.266 1 95.38 102 GLN A CA 1
ATOM 806 C C . GLN A 1 102 ? -18.25 15.711 24.094 1 95.38 102 GLN A C 1
ATOM 808 O O . GLN A 1 102 ? -17.859 14.82 24.859 1 95.38 102 GLN A O 1
ATOM 813 N N . MET A 1 103 ? -17.547 16.156 23.109 1 94.19 103 MET A N 1
ATOM 814 C CA . MET A 1 103 ? -16.203 15.641 22.844 1 94.19 103 MET A CA 1
ATOM 815 C C . MET A 1 103 ? -15.25 15.953 23.984 1 94.19 103 MET A C 1
ATOM 817 O O . MET A 1 103 ? -14.438 15.109 24.375 1 94.19 103 MET A O 1
ATOM 821 N N . LEU A 1 104 ? -15.352 17.109 24.547 1 96.31 104 LEU A N 1
ATOM 822 C CA . LEU A 1 104 ? -14.477 17.484 25.656 1 96.31 104 LEU A CA 1
ATOM 823 C C . LEU A 1 104 ? -14.82 16.688 26.906 1 96.31 104 LEU A C 1
ATOM 825 O O . LEU A 1 104 ? -13.93 16.344 27.688 1 96.31 104 LEU A O 1
ATOM 829 N N . GLU A 1 105 ? -16.109 16.438 27.078 1 95.94 105 GLU A N 1
ATOM 830 C CA . GLU A 1 105 ? -16.484 15.578 28.188 1 95.94 105 GLU A CA 1
ATOM 831 C C . GLU A 1 105 ? -15.867 14.195 28.062 1 95.94 105 GLU A C 1
ATOM 833 O O . GLU A 1 105 ? -15.367 13.633 29.031 1 95.94 105 GLU A O 1
ATOM 838 N N . GLN A 1 106 ? -15.945 13.648 26.891 1 94.44 106 GLN A N 1
ATOM 839 C CA . GLN A 1 106 ? -15.359 12.336 26.625 1 94.44 106 GLN A CA 1
ATOM 840 C C . GLN A 1 106 ? -13.844 12.367 26.797 1 94.44 106 GLN A C 1
ATOM 842 O O . GLN A 1 106 ? -13.25 11.422 27.312 1 94.44 106 GLN A O 1
ATOM 847 N N . LEU A 1 107 ? -13.242 13.453 26.312 1 94.19 107 LEU A N 1
ATOM 848 C CA . LEU A 1 107 ? -11.797 13.625 26.469 1 94.19 107 LEU A CA 1
ATOM 849 C C . LEU A 1 107 ? -11.422 13.648 27.953 1 94.19 107 LEU A C 1
ATOM 851 O O . LEU A 1 107 ? -10.508 12.938 28.375 1 94.19 107 LEU A O 1
ATOM 855 N N . TYR A 1 108 ? -12.156 14.414 28.688 1 93.81 108 TYR A N 1
ATOM 856 C CA . TYR A 1 108 ? -11.891 14.586 30.109 1 93.81 108 TYR A CA 1
ATOM 857 C C . TYR A 1 108 ? -12.086 13.273 30.859 1 93.81 108 TYR A C 1
ATOM 859 O O . TYR A 1 108 ? -11.359 12.984 31.812 1 93.81 108 TYR A O 1
ATOM 867 N N . SER A 1 109 ? -13.023 12.484 30.406 1 93.31 109 SER A N 1
ATOM 868 C CA . SER A 1 109 ? -13.336 11.219 31.047 1 93.31 109 SER A CA 1
ATOM 869 C C . SER A 1 109 ? -12.531 10.07 30.453 1 93.31 109 SER A C 1
ATOM 871 O O . SER A 1 109 ? -12.781 8.898 30.75 1 93.31 109 SER A O 1
ATOM 873 N N . HIS A 1 110 ? -11.672 10.312 29.547 1 92.69 110 HIS A N 1
ATOM 874 C CA . HIS A 1 110 ? -10.773 9.344 28.922 1 92.69 110 HIS A CA 1
ATOM 875 C C . HIS A 1 110 ? -11.547 8.305 28.125 1 92.69 110 HIS A C 1
ATOM 877 O O . HIS A 1 110 ? -11.227 7.113 28.188 1 92.69 110 HIS A O 1
ATOM 883 N N . LYS A 1 111 ? -12.523 8.758 27.453 1 91.81 111 LYS A N 1
ATOM 884 C CA . LYS A 1 111 ? -13.375 7.848 26.688 1 91.81 111 LYS A CA 1
ATOM 885 C C . LYS A 1 111 ? -13.086 7.945 25.203 1 91.81 111 LYS A C 1
ATOM 887 O O . LYS A 1 111 ? -13.602 7.152 24.406 1 91.81 111 LYS A O 1
ATOM 892 N N . LEU A 1 112 ? -12.281 8.945 24.797 1 92.12 112 LEU A N 1
ATOM 893 C CA . LEU A 1 112 ? -11.914 9.062 23.375 1 92.12 112 LEU A CA 1
ATOM 894 C C . LEU A 1 112 ? -10.867 8.023 23 1 92.12 112 LEU A C 1
ATOM 896 O O . LEU A 1 112 ? -10.109 7.555 23.859 1 92.12 112 LEU A O 1
ATOM 900 N N . VAL A 1 113 ? -10.891 7.695 21.781 1 91.44 113 VAL A N 1
ATOM 901 C CA . VAL A 1 113 ? -9.891 6.773 21.25 1 91.44 113 VAL A CA 1
ATOM 902 C C . VAL A 1 113 ? -8.688 7.559 20.734 1 91.44 113 VAL A C 1
ATOM 904 O O . VAL A 1 113 ? -8.844 8.578 20.062 1 91.44 113 VAL A O 1
ATOM 907 N N . LEU A 1 114 ? -7.5 7.102 21.156 1 93.69 114 LEU A N 1
ATOM 908 C CA . LEU A 1 114 ? -6.266 7.715 20.672 1 93.69 114 LEU A CA 1
ATOM 909 C C . LEU A 1 114 ? -5.707 6.941 19.484 1 93.69 114 LEU A C 1
ATOM 911 O O . LEU A 1 114 ? -5.289 5.789 19.625 1 93.69 114 LEU A O 1
ATOM 915 N N . GLN A 1 115 ? -5.75 7.566 18.359 1 92.38 115 GLN A N 1
ATOM 916 C CA . GLN A 1 115 ? -5.18 6.965 17.156 1 92.38 115 GLN A CA 1
ATOM 917 C C . GLN A 1 115 ? -3.742 7.43 16.938 1 92.38 115 GLN A C 1
ATOM 919 O O . GLN A 1 115 ? -3.422 8.602 17.156 1 92.38 115 GLN A O 1
ATOM 924 N N . LYS A 1 116 ? -2.926 6.512 16.547 1 95.38 116 LYS A N 1
ATOM 925 C CA . LYS A 1 116 ? -1.545 6.809 16.188 1 95.38 116 LYS A CA 1
ATOM 926 C C . LYS A 1 116 ? -1.347 6.73 14.672 1 95.38 116 LYS A C 1
ATOM 928 O O . LYS A 1 116 ? -1.67 5.715 14.047 1 95.38 116 LYS A O 1
ATOM 933 N N . LYS A 1 117 ? -0.882 7.773 14.117 1 96.12 117 LYS A N 1
ATOM 934 C CA . LYS A 1 117 ? -0.722 7.836 12.672 1 96.12 117 LYS A CA 1
ATOM 935 C C . LYS A 1 117 ? 0.75 7.961 12.289 1 96.12 117 LYS A C 1
ATOM 937 O O . LYS A 1 117 ? 1.545 8.539 13.031 1 96.12 117 LYS A O 1
ATOM 942 N N . ILE A 1 118 ? 1.042 7.441 11.117 1 97.75 118 ILE A N 1
ATOM 943 C CA . ILE A 1 118 ? 2.381 7.523 10.547 1 97.75 118 ILE A CA 1
ATOM 944 C C . ILE A 1 118 ? 2.672 8.961 10.125 1 97.75 118 ILE A C 1
ATOM 946 O O . ILE A 1 118 ? 1.805 9.633 9.562 1 97.75 118 ILE A O 1
ATOM 950 N N . VAL A 1 119 ? 3.863 9.438 10.398 1 98.44 119 VAL A N 1
ATOM 951 C CA . VAL A 1 119 ? 4.355 10.703 9.867 1 98.44 119 VAL A CA 1
ATOM 952 C C . VAL A 1 119 ? 5.703 10.484 9.18 1 98.44 119 VAL A C 1
ATOM 954 O O . VAL A 1 119 ? 6.301 9.414 9.305 1 98.44 119 VAL A O 1
ATOM 957 N N . LEU A 1 120 ? 6.125 11.422 8.391 1 98.5 120 LEU A N 1
ATOM 958 C CA . LEU A 1 120 ? 7.441 11.383 7.762 1 98.5 120 LEU A CA 1
ATOM 959 C C . LEU A 1 120 ? 8.438 12.242 8.531 1 98.5 120 LEU A C 1
ATOM 961 O O . LEU A 1 120 ? 8.094 13.336 8.992 1 98.5 120 LEU A O 1
ATOM 965 N N . SER A 1 121 ? 9.594 11.727 8.742 1 98.5 121 SER A N 1
ATOM 966 C CA . SER A 1 121 ? 10.75 12.562 9.062 1 98.5 121 SER A CA 1
ATOM 967 C C . SER A 1 121 ? 11.57 12.859 7.816 1 98.5 121 SER A C 1
ATOM 969 O O . SER A 1 121 ? 11.758 11.984 6.965 1 98.5 121 SER A O 1
ATOM 971 N N . TRP A 1 122 ? 11.953 14.07 7.645 1 98.44 122 TRP A N 1
ATOM 972 C CA . TRP A 1 122 ? 12.758 14.453 6.488 1 98.44 122 TRP A CA 1
ATOM 973 C C . TRP A 1 122 ? 13.961 15.289 6.914 1 98.44 122 TRP A C 1
ATOM 975 O O . TRP A 1 122 ? 13.953 15.898 7.984 1 98.44 122 TRP A O 1
ATOM 985 N N . SER A 1 123 ? 15.016 15.281 6.105 1 98.62 123 SER A N 1
ATOM 986 C CA . SER A 1 123 ? 16.203 16.094 6.324 1 98.62 123 SER A CA 1
ATOM 987 C C . SER A 1 123 ? 16.828 16.531 5 1 98.62 123 SER A C 1
ATOM 989 O O . SER A 1 123 ? 16.812 15.766 4.031 1 98.62 123 SER A O 1
ATOM 991 N N . ILE A 1 124 ? 17.281 17.719 4.934 1 98.56 124 ILE A N 1
ATOM 992 C CA . ILE A 1 124 ? 18.125 18.188 3.848 1 98.56 124 ILE A CA 1
ATOM 993 C C . ILE A 1 124 ? 19.594 17.969 4.215 1 98.56 124 ILE A C 1
ATOM 995 O O . ILE A 1 124 ? 20.062 18.453 5.25 1 98.56 124 ILE A O 1
ATOM 999 N N . ILE A 1 125 ? 20.234 17.25 3.418 1 98.31 125 ILE A N 1
ATOM 1000 C CA . ILE A 1 125 ? 21.625 16.922 3.656 1 98.31 125 ILE A CA 1
ATOM 1001 C C . ILE A 1 125 ? 22.516 17.672 2.658 1 98.31 125 ILE A C 1
ATOM 1003 O O . ILE A 1 125 ? 22.328 17.547 1.445 1 98.31 125 ILE A O 1
ATOM 1007 N N . ARG A 1 126 ? 23.406 18.516 3.141 1 97.12 126 ARG A N 1
ATOM 1008 C CA . ARG A 1 126 ? 24.391 19.266 2.365 1 97.12 126 ARG A CA 1
ATOM 1009 C C . ARG A 1 126 ? 25.797 18.984 2.861 1 97.12 126 ARG A C 1
ATOM 1011 O O . ARG A 1 126 ? 26.109 19.203 4.035 1 97.12 126 ARG A O 1
ATOM 1018 N N . HIS A 1 127 ? 26.734 18.422 1.946 1 95.06 127 HIS A N 1
ATOM 1019 C CA . HIS A 1 127 ? 28.094 18.078 2.318 1 95.06 127 HIS A CA 1
ATOM 1020 C C . HIS A 1 127 ? 28.125 17.172 3.541 1 95.06 127 HIS A C 1
ATOM 1022 O O . HIS A 1 127 ? 28.828 17.453 4.516 1 95.06 127 HIS A O 1
ATOM 1028 N N . ASN A 1 128 ? 27.172 16.219 3.594 1 93.94 128 ASN A N 1
ATOM 1029 C CA . ASN A 1 128 ? 27.094 15.148 4.594 1 93.94 128 ASN A CA 1
ATOM 1030 C C . ASN A 1 128 ? 26.625 15.688 5.949 1 93.94 128 ASN A C 1
ATOM 1032 O O . ASN A 1 128 ? 26.875 15.062 6.98 1 93.94 128 ASN A O 1
ATOM 1036 N N . GLN A 1 129 ? 26.078 16.875 5.898 1 97.25 129 GLN A N 1
ATOM 1037 C CA . GLN A 1 129 ? 25.531 17.453 7.121 1 97.25 129 GLN A CA 1
ATOM 1038 C C . GLN A 1 129 ? 24.047 17.766 6.969 1 97.25 129 GLN A C 1
ATOM 1040 O O . GLN A 1 129 ? 23.609 18.203 5.906 1 97.25 129 GLN A O 1
ATOM 1045 N N . VAL A 1 130 ? 23.359 17.562 8.016 1 97.75 130 VAL A N 1
ATOM 1046 C CA . VAL A 1 130 ? 21.953 17.922 8.023 1 97.75 130 VAL A CA 1
ATOM 1047 C C . VAL A 1 130 ? 21.797 19.422 8.211 1 97.75 130 VAL A C 1
ATOM 1049 O O . VAL A 1 130 ? 22.203 19.969 9.242 1 97.75 130 VAL A O 1
ATOM 1052 N N . ILE A 1 131 ? 21.234 20.156 7.277 1 96.75 131 ILE A N 1
ATOM 1053 C CA . ILE A 1 131 ? 21.109 21.609 7.359 1 96.75 131 ILE A CA 1
ATOM 1054 C C . ILE A 1 131 ? 19.703 21.984 7.832 1 96.75 131 ILE A C 1
ATOM 1056 O O . ILE A 1 131 ? 19.484 23.078 8.344 1 96.75 131 ILE A O 1
ATOM 1060 N N . LYS A 1 132 ? 18.734 21.156 7.57 1 97.06 132 LYS A N 1
ATOM 1061 C CA . LYS A 1 132 ? 17.344 21.328 8 1 97.06 132 LYS A CA 1
ATOM 1062 C C . LYS A 1 132 ? 16.641 19.984 8.125 1 97.06 132 LYS A C 1
ATOM 1064 O O . LYS A 1 132 ? 16.969 19.031 7.414 1 97.06 132 LYS A O 1
ATOM 1069 N N . ASN A 1 133 ? 15.766 19.828 9.055 1 97.5 133 ASN A N 1
ATOM 1070 C CA . ASN A 1 133 ? 14.961 18.609 9.219 1 97.5 133 ASN A CA 1
ATOM 1071 C C . ASN A 1 133 ? 13.594 18.922 9.828 1 97.5 133 ASN A C 1
ATOM 1073 O O . ASN A 1 133 ? 13.359 20.047 10.281 1 97.5 133 ASN A O 1
ATOM 1077 N N . GLY A 1 134 ? 12.719 18.062 9.789 1 96.69 134 GLY A N 1
ATOM 1078 C CA . GLY A 1 134 ? 11.383 18.25 10.328 1 96.69 134 GLY A CA 1
ATOM 1079 C C . GLY A 1 134 ? 10.484 17.047 10.086 1 96.69 134 GLY A C 1
ATOM 1080 O O . GLY A 1 134 ? 10.969 15.938 9.867 1 96.69 134 GLY A O 1
ATOM 1081 N N . PHE A 1 135 ? 9.203 17.281 10.258 1 97.75 135 PHE A N 1
ATOM 1082 C CA . PHE A 1 135 ? 8.203 16.234 10.102 1 97.75 135 PHE A CA 1
ATOM 1083 C C . PHE A 1 135 ? 7.148 16.625 9.078 1 97.75 135 PHE A C 1
ATOM 1085 O O . PHE A 1 135 ? 6.961 17.812 8.805 1 97.75 135 PHE A O 1
ATOM 1092 N N . ALA A 1 136 ? 6.582 15.695 8.484 1 97.81 136 ALA A N 1
ATOM 1093 C CA . ALA A 1 136 ? 5.438 15.875 7.598 1 97.81 136 ALA A CA 1
ATOM 1094 C C . ALA A 1 136 ? 4.32 14.891 7.934 1 97.81 136 ALA A C 1
ATOM 1096 O O . ALA A 1 136 ? 4.582 13.719 8.219 1 97.81 136 ALA A O 1
ATOM 1097 N N . ILE A 1 137 ? 3.15 15.383 7.898 1 97.31 137 ILE A N 1
ATOM 1098 C CA . ILE A 1 137 ? 1.998 14.547 8.219 1 97.31 137 ILE A CA 1
ATOM 1099 C C . ILE A 1 137 ? 1.461 13.898 6.945 1 97.31 137 ILE A C 1
ATOM 1101 O O . ILE A 1 137 ? 1.111 12.719 6.945 1 97.31 137 ILE A O 1
ATOM 1105 N N . ASN A 1 138 ? 1.42 14.664 5.879 1 96.19 138 ASN A N 1
ATOM 1106 C CA . ASN A 1 138 ? 0.881 14.164 4.617 1 96.19 138 ASN A CA 1
ATOM 1107 C C . ASN A 1 138 ? 1.989 13.68 3.688 1 96.19 138 ASN A C 1
ATOM 1109 O O . ASN A 1 138 ? 2.016 12.516 3.301 1 96.19 138 ASN A O 1
ATOM 1113 N N . ASP A 1 139 ? 2.883 14.609 3.307 1 97.62 139 ASP A N 1
ATOM 1114 C CA . ASP A 1 139 ? 3.826 14.227 2.258 1 97.62 139 ASP A CA 1
ATOM 1115 C C . ASP A 1 139 ? 5.004 15.203 2.203 1 97.62 139 ASP A C 1
ATOM 1117 O O . ASP A 1 139 ? 4.98 16.25 2.848 1 97.62 139 ASP A O 1
ATOM 1121 N N . VAL A 1 140 ? 6.039 14.82 1.562 1 97.88 140 VAL A N 1
ATOM 1122 C CA . VAL A 1 140 ? 7.152 15.656 1.133 1 97.88 140 VAL A CA 1
ATOM 1123 C C . VAL A 1 140 ? 7.344 15.531 -0.377 1 97.88 140 VAL A C 1
ATOM 1125 O O . VAL A 1 140 ? 7.203 14.438 -0.937 1 97.88 140 VAL A O 1
ATOM 1128 N N . VAL A 1 141 ? 7.625 16.672 -1.055 1 96.69 141 VAL A N 1
ATOM 1129 C CA . VAL A 1 141 ? 7.793 16.672 -2.504 1 96.69 141 VAL A CA 1
ATOM 1130 C C . VAL A 1 141 ? 9.117 17.344 -2.863 1 96.69 141 VAL A C 1
ATOM 1132 O O . VAL A 1 141 ? 9.414 18.438 -2.383 1 96.69 141 VAL A O 1
ATOM 1135 N N . VAL A 1 142 ? 9.93 16.672 -3.537 1 96.75 142 VAL A N 1
ATOM 1136 C CA . VAL A 1 142 ? 11.039 17.312 -4.227 1 96.75 142 VAL A CA 1
ATOM 1137 C C . VAL A 1 142 ? 10.641 17.641 -5.66 1 96.75 142 VAL A C 1
ATOM 1139 O O . VAL A 1 142 ? 10.438 16.75 -6.48 1 96.75 142 VAL A O 1
ATOM 1142 N N . GLY A 1 143 ? 10.539 18.875 -5.922 1 93.5 143 GLY A N 1
ATOM 1143 C CA . GLY A 1 143 ? 9.992 19.297 -7.203 1 93.5 143 GLY A CA 1
ATOM 1144 C C . GLY A 1 143 ? 10.836 20.359 -7.887 1 93.5 143 GLY A C 1
ATOM 1145 O O . GLY A 1 143 ? 11.805 20.844 -7.312 1 93.5 143 GLY A O 1
ATOM 1146 N N . ARG A 1 144 ? 10.352 20.625 -9.062 1 85.56 144 ARG A N 1
ATOM 1147 C CA . ARG A 1 144 ? 11.062 21.594 -9.891 1 85.56 144 ARG A CA 1
ATOM 1148 C C . ARG A 1 144 ? 10.555 23 -9.633 1 85.56 144 ARG A C 1
ATOM 1150 O O . ARG A 1 144 ? 9.453 23.188 -9.117 1 85.56 144 ARG A O 1
ATOM 1157 N N . GLY A 1 145 ? 11.43 23.875 -10.016 1 77.75 145 GLY A N 1
ATOM 1158 C CA . GLY A 1 145 ? 11.016 25.281 -9.992 1 77.75 145 GLY A CA 1
ATOM 1159 C C . GLY A 1 145 ? 10.102 25.641 -11.148 1 77.75 145 GLY A C 1
ATOM 1160 O O . GLY A 1 145 ? 9.914 24.859 -12.078 1 77.75 145 GLY A O 1
ATOM 1161 N N . ALA A 1 146 ? 9.539 26.719 -11.039 1 70.31 146 ALA A N 1
ATOM 1162 C CA . ALA A 1 146 ? 8.523 27.203 -11.977 1 70.31 146 ALA A CA 1
ATOM 1163 C C . ALA A 1 146 ? 9.062 27.234 -13.406 1 70.31 146 ALA A C 1
ATOM 1165 O O . ALA A 1 146 ? 8.328 26.969 -14.359 1 70.31 146 ALA A O 1
ATOM 1166 N N . LEU A 1 147 ? 10.227 27.422 -13.555 1 65.62 147 LEU A N 1
ATOM 1167 C CA . LEU A 1 147 ? 10.766 27.625 -14.891 1 65.62 147 LEU A CA 1
ATOM 1168 C C . LEU A 1 147 ? 11.383 26.344 -15.438 1 65.62 147 LEU A C 1
ATOM 1170 O O . LEU A 1 147 ? 11.773 26.281 -16.609 1 65.62 147 LEU A O 1
ATOM 1174 N N . ALA A 1 148 ? 11.445 25.453 -14.648 1 67.5 148 ALA A N 1
ATOM 1175 C CA . ALA A 1 148 ? 12.109 24.219 -15.047 1 67.5 148 ALA A CA 1
ATOM 1176 C C . ALA A 1 148 ? 11.156 23.312 -15.812 1 67.5 148 ALA A C 1
ATOM 1178 O O . ALA A 1 148 ? 9.961 23.281 -15.531 1 67.5 148 ALA A O 1
ATOM 1179 N N . ARG A 1 149 ? 11.625 22.719 -16.891 1 70.19 149 ARG A N 1
ATOM 1180 C CA . ARG A 1 149 ? 10.852 21.797 -17.703 1 70.19 149 ARG A CA 1
ATOM 1181 C C . ARG A 1 149 ? 10.734 20.422 -17.031 1 70.19 149 ARG A C 1
ATOM 1183 O O . ARG A 1 149 ? 9.633 19.906 -16.875 1 70.19 149 ARG A O 1
ATOM 1190 N N . VAL A 1 150 ? 11.805 19.75 -16.766 1 83 150 VAL A N 1
ATOM 1191 C CA . VAL A 1 150 ? 11.844 18.406 -16.188 1 83 150 VAL A CA 1
ATOM 1192 C C . VAL A 1 150 ? 12.93 18.344 -15.117 1 83 150 VAL A C 1
ATOM 1194 O O . VAL A 1 150 ? 14 18.922 -15.273 1 83 150 VAL A O 1
ATOM 1197 N N . LEU A 1 151 ? 12.555 17.75 -14 1 90.12 151 LEU A N 1
ATOM 1198 C CA . LEU A 1 151 ? 13.516 17.562 -12.914 1 90.12 151 LEU A CA 1
ATOM 1199 C C . LEU A 1 151 ? 14.023 16.125 -12.883 1 90.12 151 LEU A C 1
ATOM 1201 O O . LEU A 1 151 ? 13.227 15.188 -12.852 1 90.12 151 LEU A O 1
ATOM 1205 N N . ALA A 1 152 ? 15.25 15.969 -13.008 1 91.31 152 ALA A N 1
ATOM 1206 C CA . ALA A 1 152 ? 15.867 14.664 -12.812 1 91.31 152 ALA A CA 1
ATOM 1207 C C . ALA A 1 152 ? 16.25 14.453 -11.352 1 91.31 152 ALA A C 1
ATOM 1209 O O . ALA A 1 152 ? 17 15.242 -10.781 1 91.31 152 ALA A O 1
ATOM 1210 N N . VAL A 1 153 ? 15.781 13.43 -10.742 1 93.75 153 VAL A N 1
ATOM 1211 C CA . VAL A 1 153 ? 16.062 13.141 -9.336 1 93.75 153 VAL A CA 1
ATOM 1212 C C . VAL A 1 153 ? 16.641 11.727 -9.211 1 93.75 153 VAL A C 1
ATOM 1214 O O . VAL A 1 153 ? 16.047 10.766 -9.703 1 93.75 153 VAL A O 1
ATOM 1217 N N . ASP A 1 154 ? 17.797 11.633 -8.609 1 94.81 154 ASP A N 1
ATOM 1218 C CA . ASP A 1 154 ? 18.344 10.336 -8.234 1 94.81 154 ASP A CA 1
ATOM 1219 C C . ASP A 1 154 ? 17.625 9.781 -7.004 1 94.81 154 ASP A C 1
ATOM 1221 O O . ASP A 1 154 ? 17.547 10.445 -5.973 1 94.81 154 ASP A O 1
ATOM 1225 N N . VAL A 1 155 ? 17.141 8.562 -7.117 1 95 155 VAL A N 1
ATOM 1226 C CA . VAL A 1 155 ? 16.359 7.961 -6.039 1 95 155 VAL A CA 1
ATOM 1227 C C . VAL A 1 155 ? 17.109 6.758 -5.477 1 95 155 VAL A C 1
ATOM 1229 O O . VAL A 1 155 ? 17.516 5.867 -6.227 1 95 155 VAL A O 1
ATOM 1232 N N . SER A 1 156 ? 17.297 6.754 -4.156 1 96 156 SER A N 1
ATOM 1233 C CA . SER A 1 156 ? 17.844 5.605 -3.436 1 96 156 SER A CA 1
ATOM 1234 C C . SER A 1 156 ? 16.859 5.117 -2.367 1 96 156 SER A C 1
ATOM 1236 O O . SER A 1 156 ? 16.219 5.922 -1.689 1 96 156 SER A O 1
ATOM 1238 N N . ILE A 1 157 ? 16.75 3.826 -2.266 1 95.19 157 ILE A N 1
ATOM 1239 C CA . ILE A 1 157 ? 15.914 3.178 -1.264 1 95.19 157 ILE A CA 1
ATOM 1240 C C . ILE A 1 157 ? 16.75 2.203 -0.44 1 95.19 157 ILE A C 1
ATOM 1242 O O . ILE A 1 157 ? 17.406 1.316 -0.993 1 95.19 157 ILE A O 1
ATOM 1246 N N . ASN A 1 158 ? 16.75 2.375 0.871 1 94.38 158 ASN A N 1
ATOM 1247 C CA . ASN A 1 158 ? 17.578 1.578 1.769 1 94.38 158 ASN A CA 1
ATOM 1248 C C . ASN A 1 158 ? 19.047 1.562 1.317 1 94.38 158 ASN A C 1
ATOM 1250 O O . ASN A 1 158 ? 19.672 0.501 1.259 1 94.38 158 ASN A O 1
ATOM 1254 N N . LYS A 1 159 ? 19.5 2.621 0.829 1 90.06 159 LYS A N 1
ATOM 1255 C CA . LYS A 1 159 ? 20.891 2.852 0.438 1 90.06 159 LYS A CA 1
ATOM 1256 C C . LYS A 1 159 ? 21.203 2.18 -0.895 1 90.06 159 LYS A C 1
ATOM 1258 O O . LYS A 1 159 ? 22.359 2.141 -1.318 1 90.06 159 LYS A O 1
ATOM 1263 N N . HIS A 1 160 ? 20.188 1.672 -1.477 1 89.75 160 HIS A N 1
ATOM 1264 C CA . HIS A 1 160 ? 20.359 1.113 -2.812 1 89.75 160 HIS A CA 1
ATOM 1265 C C . HIS A 1 160 ? 19.875 2.086 -3.883 1 89.75 160 HIS A C 1
ATOM 1267 O O . HIS A 1 160 ? 18.75 2.574 -3.82 1 89.75 160 HIS A O 1
ATOM 1273 N N . HIS A 1 161 ? 20.719 2.318 -4.797 1 91.62 161 HIS A N 1
ATOM 1274 C CA . HIS A 1 161 ? 20.375 3.207 -5.902 1 91.62 161 HIS A CA 1
ATOM 1275 C C . HIS A 1 161 ? 19.359 2.551 -6.84 1 91.62 161 HIS A C 1
ATOM 1277 O O . HIS A 1 161 ? 19.625 1.482 -7.395 1 91.62 161 HIS A O 1
ATOM 1283 N N . ILE A 1 162 ? 18.25 3.139 -6.988 1 87.69 162 ILE A N 1
ATOM 1284 C CA . ILE A 1 162 ? 17.219 2.545 -7.82 1 87.69 162 ILE A CA 1
ATOM 1285 C C . ILE A 1 162 ? 17.25 3.166 -9.219 1 87.69 162 ILE A C 1
ATOM 1287 O O . ILE A 1 162 ? 16.875 2.521 -10.203 1 87.69 162 ILE A O 1
ATOM 1291 N N . GLY A 1 163 ? 17.688 4.445 -9.359 1 88.56 163 GLY A N 1
ATOM 1292 C CA . GLY A 1 163 ? 17.797 5.098 -10.656 1 88.56 163 GLY A CA 1
ATOM 1293 C C . GLY A 1 163 ? 17.406 6.562 -10.625 1 88.56 163 GLY A C 1
ATOM 1294 O O . GLY A 1 163 ? 17.266 7.148 -9.547 1 88.56 163 GLY A O 1
ATOM 1295 N N . VAL A 1 164 ? 17.375 7.137 -11.875 1 90.88 164 VAL A N 1
ATOM 1296 C CA . VAL A 1 164 ? 16.984 8.539 -12.031 1 90.88 164 VAL A CA 1
ATOM 1297 C C . VAL A 1 164 ? 15.562 8.633 -12.555 1 90.88 164 VAL A C 1
ATOM 1299 O O . VAL A 1 164 ? 15.219 7.996 -13.555 1 90.88 164 VAL A O 1
ATOM 1302 N N . ILE A 1 165 ? 14.773 9.297 -11.859 1 88.25 165 ILE A N 1
ATOM 1303 C CA . ILE A 1 165 ? 13.406 9.539 -12.312 1 88.25 165 ILE A CA 1
ATOM 1304 C C . ILE A 1 165 ? 13.281 10.969 -12.836 1 88.25 165 ILE A C 1
ATOM 1306 O O . ILE A 1 165 ? 13.648 11.922 -12.141 1 88.25 165 ILE A O 1
ATOM 1310 N N . ARG A 1 166 ? 12.852 11.117 -14.039 1 88.25 166 ARG A N 1
ATOM 1311 C CA . ARG A 1 166 ? 12.617 12.422 -14.656 1 88.25 166 ARG A CA 1
ATOM 1312 C C . ARG A 1 166 ? 11.141 12.781 -14.641 1 88.25 166 ARG A C 1
ATOM 1314 O O . ARG A 1 166 ? 10.312 12.047 -15.188 1 88.25 166 ARG A O 1
ATOM 1321 N N . SER A 1 167 ? 10.812 13.805 -13.953 1 88.69 167 SER A N 1
ATOM 1322 C CA . SER A 1 167 ? 9.43 14.234 -13.781 1 88.69 167 SER A CA 1
ATOM 1323 C C . SER A 1 167 ? 9.367 15.68 -13.297 1 88.69 167 SER A C 1
ATOM 1325 O O . SER A 1 167 ? 10.367 16.406 -13.328 1 88.69 167 SER A O 1
ATOM 1327 N N . ASP A 1 168 ? 8.141 16.125 -12.984 1 89 168 ASP A N 1
ATOM 1328 C CA . ASP A 1 168 ? 7.98 17.438 -12.359 1 89 168 ASP A CA 1
ATOM 1329 C C . ASP A 1 168 ? 8.406 17.406 -10.898 1 89 168 ASP A C 1
ATOM 1331 O O . ASP A 1 168 ? 8.703 18.453 -10.312 1 89 168 ASP A O 1
ATOM 1335 N N . GLY A 1 169 ? 8.406 16.188 -10.32 1 92.06 169 GLY A N 1
ATOM 1336 C CA . GLY A 1 169 ? 8.82 16 -8.938 1 92.06 169 GLY A CA 1
ATOM 1337 C C . GLY A 1 169 ? 8.57 14.602 -8.43 1 92.06 169 GLY A C 1
ATOM 1338 O O . GLY A 1 169 ? 7.934 13.789 -9.102 1 92.06 169 GLY A O 1
ATOM 1339 N N . ILE A 1 170 ? 9.102 14.336 -7.312 1 94.56 170 ILE A N 1
ATOM 1340 C CA . ILE A 1 170 ? 8.883 13.062 -6.625 1 94.56 170 ILE A CA 1
ATOM 1341 C C . ILE A 1 170 ? 8.219 13.312 -5.277 1 94.56 170 ILE A C 1
ATOM 1343 O O . ILE A 1 170 ? 8.648 14.172 -4.512 1 94.56 170 ILE A O 1
ATOM 1347 N N . LEU A 1 171 ? 7.184 12.633 -5.098 1 96.12 171 LEU A N 1
ATOM 1348 C CA . LEU A 1 171 ? 6.348 12.758 -3.91 1 96.12 171 LEU A CA 1
ATOM 1349 C C . LEU A 1 171 ? 6.445 11.508 -3.039 1 96.12 171 LEU A C 1
ATOM 1351 O O . LEU A 1 171 ? 6.34 10.391 -3.539 1 96.12 171 LEU A O 1
ATOM 1355 N N . VAL A 1 172 ? 6.781 11.656 -1.74 1 98.19 172 VAL A N 1
ATOM 1356 C CA . VAL A 1 172 ? 6.676 10.594 -0.749 1 98.19 172 VAL A CA 1
ATOM 1357 C C . VAL A 1 172 ? 5.555 10.906 0.237 1 98.19 172 VAL A C 1
ATOM 1359 O O . VAL A 1 172 ? 5.539 11.984 0.846 1 98.19 172 VAL A O 1
ATOM 1362 N N . SER A 1 173 ? 4.684 9.977 0.431 1 98.12 173 SER A N 1
ATOM 1363 C CA . SER A 1 173 ? 3.504 10.289 1.229 1 98.12 173 SER A CA 1
ATOM 1364 C C . SER A 1 173 ? 3.254 9.219 2.287 1 98.12 173 SER A C 1
ATOM 1366 O O . SER A 1 173 ? 3.672 8.07 2.125 1 98.12 173 SER A O 1
ATOM 1368 N N . THR A 1 174 ? 2.697 9.656 3.414 1 97.81 174 THR A N 1
ATOM 1369 C CA . THR A 1 174 ? 2.098 8.742 4.383 1 97.81 174 THR A CA 1
ATOM 1370 C C . THR A 1 174 ? 0.764 8.211 3.867 1 97.81 174 THR A C 1
ATOM 1372 O O . THR A 1 174 ? 0.235 8.703 2.869 1 97.81 174 THR A O 1
ATOM 1375 N N . PRO A 1 175 ? 0.209 7.18 4.52 1 96.31 175 PRO A N 1
ATOM 1376 C CA . PRO A 1 175 ? -1.134 6.738 4.133 1 96.31 175 PRO A CA 1
ATOM 1377 C C . PRO A 1 175 ? -2.17 7.859 4.215 1 96.31 175 PRO A C 1
ATOM 1379 O O . PRO A 1 175 ? -2.98 8.023 3.299 1 96.31 175 PRO A O 1
ATOM 1382 N N . LEU A 1 176 ? -2.109 8.68 5.211 1 92.25 176 LEU A N 1
ATOM 1383 C CA . LEU A 1 176 ? -3.008 9.82 5.355 1 92.25 176 LEU A CA 1
ATOM 1384 C C . LEU A 1 176 ? -2.865 10.773 4.176 1 92.25 176 LEU A C 1
ATOM 1386 O O . LEU A 1 176 ? -3.863 11.281 3.656 1 92.25 176 LEU A O 1
ATOM 1390 N N . GLY A 1 177 ? -1.685 10.938 3.746 1 93.75 177 GLY A N 1
ATOM 1391 C CA . GLY A 1 177 ? -1.381 11.906 2.701 1 93.75 177 GLY A CA 1
ATOM 1392 C C . GLY A 1 177 ? -1.82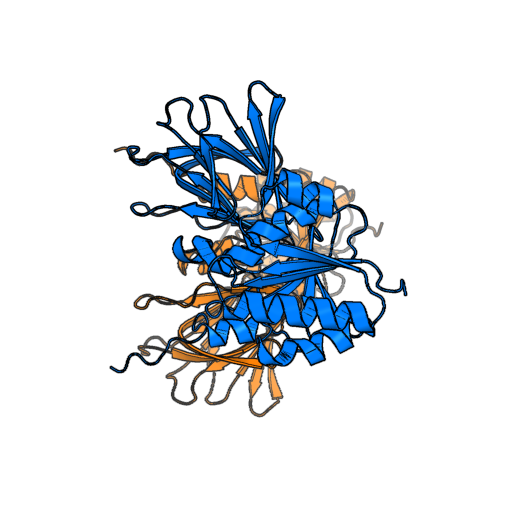5 11.453 1.323 1 93.75 177 GLY A C 1
ATOM 1393 O O . GLY A 1 177 ? -1.904 12.266 0.395 1 93.75 177 GLY A O 1
ATOM 1394 N N . THR A 1 178 ? -2.094 10.172 1.129 1 93.75 178 THR A N 1
ATOM 1395 C CA . THR A 1 178 ? -2.414 9.672 -0.203 1 93.75 178 THR A CA 1
ATOM 1396 C C . THR A 1 178 ? -3.764 10.211 -0.671 1 93.75 178 THR A C 1
ATOM 1398 O O . THR A 1 178 ? -4.07 10.18 -1.864 1 93.75 178 THR A O 1
ATOM 1401 N N . SER A 1 179 ? -4.621 10.742 0.176 1 86.19 179 SER A N 1
ATOM 1402 C CA . SER A 1 179 ? -5.898 11.336 -0.206 1 86.19 179 SER A CA 1
ATOM 1403 C C . SER A 1 179 ? -5.719 12.773 -0.68 1 86.19 179 SER A C 1
ATOM 1405 O O . SER A 1 179 ? -6.672 13.406 -1.147 1 86.19 179 SER A O 1
ATOM 1407 N N . GLY A 1 180 ? -4.512 13.32 -0.54 1 86.12 180 GLY A N 1
ATOM 1408 C CA . GLY A 1 180 ? -4.23 14.664 -1.005 1 86.12 180 GLY A CA 1
ATOM 1409 C C . GLY A 1 180 ? -3.562 14.703 -2.365 1 86.12 180 GLY A C 1
ATOM 1410 O O . GLY A 1 180 ? -4.121 14.219 -3.352 1 86.12 180 GLY A O 1
ATOM 1411 N N . TYR A 1 181 ? -2.322 15.188 -2.381 1 81.81 181 TYR A N 1
ATOM 1412 C CA . TYR A 1 181 ? -1.582 15.414 -3.615 1 81.81 181 TYR A CA 1
ATOM 1413 C C . TYR A 1 181 ? -1.317 14.102 -4.344 1 81.81 181 TYR A C 1
ATOM 1415 O O . TYR A 1 181 ? -1.224 14.07 -5.574 1 81.81 181 TYR A O 1
ATOM 1423 N N . THR A 1 182 ? -1.241 13.016 -3.648 1 83.62 182 THR A N 1
ATOM 1424 C CA . THR A 1 182 ? -0.938 11.711 -4.23 1 83.62 182 THR A CA 1
ATOM 1425 C C . THR A 1 182 ? -1.99 11.328 -5.266 1 83.62 182 THR A C 1
ATOM 1427 O O . THR A 1 182 ? -1.655 10.859 -6.355 1 83.62 182 THR A O 1
ATOM 1430 N N . ILE A 1 183 ? -3.232 11.508 -4.953 1 80.06 183 ILE A N 1
ATOM 1431 C CA . ILE A 1 183 ? -4.301 11.156 -5.879 1 80.06 183 ILE A CA 1
ATOM 1432 C C . ILE A 1 183 ? -4.207 12.023 -7.133 1 80.06 183 ILE A C 1
ATOM 1434 O O . ILE A 1 183 ? -4.43 11.539 -8.242 1 80.06 183 ILE A O 1
ATOM 1438 N N . SER A 1 184 ? -3.881 13.258 -6.91 1 78.56 184 SER A N 1
ATOM 1439 C CA . SER A 1 184 ? -3.74 14.172 -8.031 1 78.56 184 SER A CA 1
ATOM 1440 C C . SER A 1 184 ? -2.604 13.75 -8.953 1 78.56 184 SER A C 1
ATOM 1442 O O . SER A 1 184 ? -2.635 14.031 -10.156 1 78.56 184 SER A O 1
ATOM 1444 N N . ALA A 1 185 ? -1.644 13.117 -8.406 1 77.44 185 ALA A N 1
ATOM 1445 C CA . ALA A 1 185 ? -0.509 12.602 -9.172 1 77.44 185 ALA A CA 1
ATOM 1446 C C . ALA A 1 185 ? -0.775 11.18 -9.664 1 77.44 185 ALA A C 1
ATOM 1448 O O . ALA A 1 185 ? 0.152 10.469 -10.055 1 77.44 185 ALA A O 1
ATOM 1449 N N . HIS A 1 186 ? -2.029 10.703 -9.492 1 82.25 186 HIS A N 1
ATOM 1450 C CA . HIS A 1 186 ? -2.49 9.406 -9.977 1 82.25 186 HIS A CA 1
ATOM 1451 C C . HIS A 1 186 ? -1.908 8.273 -9.148 1 82.25 186 HIS A C 1
ATOM 1453 O O . HIS A 1 186 ? -1.666 7.18 -9.672 1 82.25 186 HIS A O 1
ATOM 1459 N N . GLY A 1 187 ? -1.609 8.594 -7.949 1 87.5 187 GLY A N 1
ATOM 1460 C CA . GLY A 1 187 ? -1.222 7.559 -7.008 1 87.5 187 GLY A CA 1
ATOM 1461 C C . GLY A 1 187 ? -2.406 6.852 -6.375 1 87.5 187 GLY A C 1
ATOM 1462 O O . GLY A 1 187 ? -3.559 7.219 -6.621 1 87.5 187 GLY A O 1
ATOM 1463 N N . PRO A 1 188 ? -2.094 5.848 -5.555 1 93.38 188 PRO A N 1
ATOM 1464 C CA . PRO A 1 188 ? -3.158 5.09 -4.895 1 93.38 188 PRO A CA 1
ATOM 1465 C C . PRO A 1 188 ? -3.623 5.742 -3.592 1 93.38 188 PRO A C 1
ATOM 1467 O O . PRO A 1 188 ? -2.963 6.648 -3.082 1 93.38 188 PRO A O 1
ATOM 1470 N N . LEU A 1 189 ? -4.82 5.359 -3.15 1 94.56 189 LEU A N 1
ATOM 1471 C CA . LEU A 1 189 ? -5.23 5.566 -1.766 1 94.56 189 LEU A CA 1
ATOM 1472 C C . LEU A 1 189 ? -4.715 4.441 -0.874 1 94.56 189 LEU A C 1
ATOM 1474 O O . LEU A 1 189 ? -4.836 3.264 -1.219 1 94.56 189 LEU A O 1
ATOM 1478 N N . VAL A 1 190 ? -4.133 4.77 0.212 1 96.75 190 VAL A N 1
ATOM 1479 C CA . VAL A 1 190 ? -3.621 3.781 1.155 1 96.75 190 VAL A CA 1
ATOM 1480 C C . VAL A 1 190 ? -4.344 3.924 2.494 1 96.75 190 VAL A C 1
ATOM 1482 O O . VAL A 1 190 ? -4.379 5.012 3.074 1 96.75 190 VAL A O 1
ATOM 1485 N N . HIS A 1 191 ? -4.938 2.855 2.916 1 95.44 191 HIS A N 1
ATOM 1486 C CA . HIS A 1 191 ? -5.598 2.836 4.215 1 95.44 191 HIS A CA 1
ATOM 1487 C C . HIS A 1 191 ? -4.625 3.205 5.332 1 95.44 191 HIS A C 1
ATOM 1489 O O . HIS A 1 191 ? -3.479 2.75 5.34 1 95.44 191 HIS A O 1
ATOM 1495 N N . PRO A 1 192 ? -5.074 4 6.332 1 92.94 192 PRO A N 1
ATOM 1496 C CA . PRO A 1 192 ? -4.188 4.504 7.383 1 92.94 192 PRO A CA 1
ATOM 1497 C C . PRO A 1 192 ? -3.561 3.385 8.211 1 92.94 192 PRO A C 1
ATOM 1499 O O . PRO A 1 192 ? -2.52 3.588 8.844 1 92.94 192 PRO A O 1
ATOM 1502 N N . ASP A 1 193 ? -4.16 2.205 8.219 1 93.25 193 ASP A N 1
ATOM 1503 C CA . ASP A 1 193 ? -3.662 1.109 9.039 1 93.25 193 ASP A CA 1
ATOM 1504 C C . ASP A 1 193 ? -2.58 0.32 8.312 1 93.25 193 ASP A C 1
ATOM 1506 O O . ASP A 1 193 ? -1.958 -0.574 8.883 1 93.25 193 ASP A O 1
ATOM 1510 N N . VAL A 1 194 ? -2.338 0.598 7.078 1 96.94 194 VAL A N 1
ATOM 1511 C CA . VAL A 1 194 ? -1.243 -0.027 6.344 1 96.94 194 VAL A CA 1
ATOM 1512 C C . VAL A 1 194 ? 0.076 0.654 6.703 1 96.94 194 VAL A C 1
ATOM 1514 O O . VAL A 1 194 ? 0.211 1.872 6.562 1 96.94 194 VAL A O 1
ATOM 1517 N N . GLN A 1 195 ? 1.026 -0.081 7.199 1 97.44 195 GLN A N 1
ATOM 1518 C CA . GLN A 1 195 ? 2.334 0.444 7.574 1 97.44 195 GLN A CA 1
ATOM 1519 C C . GLN A 1 195 ? 3.24 0.59 6.355 1 97.44 195 GLN A C 1
ATOM 1521 O O . GLN A 1 195 ? 4.113 -0.249 6.121 1 97.44 195 GLN A O 1
ATOM 1526 N N . ALA A 1 196 ? 3.006 1.695 5.652 1 98.25 196 ALA A N 1
ATOM 1527 C CA . ALA A 1 196 ? 3.721 1.835 4.387 1 98.25 196 ALA A CA 1
ATOM 1528 C C . ALA A 1 196 ? 3.943 3.305 4.043 1 98.25 196 ALA A C 1
ATOM 1530 O O . ALA A 1 196 ? 3.35 4.191 4.66 1 98.25 196 ALA A O 1
ATOM 1531 N N . LEU A 1 197 ? 4.883 3.564 3.141 1 98.19 197 LEU A N 1
ATOM 1532 C CA . LEU A 1 197 ? 5.094 4.828 2.441 1 98.19 197 LEU A CA 1
ATOM 1533 C C . LEU A 1 197 ? 4.801 4.68 0.953 1 98.19 197 LEU A C 1
ATOM 1535 O O . LEU A 1 197 ? 4.93 3.59 0.394 1 98.19 197 LEU A O 1
ATOM 1539 N N . THR A 1 198 ? 4.402 5.742 0.369 1 97.88 198 THR A N 1
ATOM 1540 C CA . THR A 1 198 ? 4.156 5.711 -1.068 1 97.88 198 THR A CA 1
ATOM 1541 C C . THR A 1 198 ? 5.07 6.691 -1.796 1 97.88 198 THR A C 1
ATOM 1543 O O . THR A 1 198 ? 5.164 7.859 -1.411 1 97.88 198 THR A O 1
ATOM 1546 N N . LEU A 1 199 ? 5.801 6.242 -2.756 1 96.25 199 LEU A N 1
ATOM 1547 C CA . LEU A 1 199 ? 6.613 7.059 -3.652 1 96.25 199 LEU A CA 1
ATOM 1548 C C . LEU A 1 199 ? 5.926 7.238 -5 1 96.25 199 LEU A C 1
ATOM 1550 O O . LEU A 1 199 ? 5.613 6.254 -5.68 1 96.25 199 LEU A O 1
ATOM 1554 N N . THR A 1 200 ? 5.68 8.469 -5.418 1 93.81 200 THR A N 1
ATOM 1555 C CA . THR A 1 200 ? 4.953 8.781 -6.641 1 93.81 200 THR A CA 1
ATOM 1556 C C . THR A 1 200 ? 5.676 9.859 -7.441 1 93.81 200 THR A C 1
ATOM 1558 O O . THR A 1 200 ? 6.082 10.883 -6.891 1 93.81 200 THR A O 1
ATOM 1561 N N . SER A 1 201 ? 5.887 9.617 -8.688 1 91.25 201 SER A N 1
ATOM 1562 C CA . SER A 1 201 ? 6.383 10.664 -9.578 1 91.25 201 SER A CA 1
ATOM 1563 C C . SER A 1 201 ? 5.254 11.586 -10.031 1 91.25 201 SER A C 1
ATOM 1565 O O . SER A 1 201 ? 4.184 11.109 -10.43 1 91.25 201 SER A O 1
ATOM 1567 N N . VAL A 1 202 ? 5.508 12.812 -9.93 1 87.31 202 VAL A N 1
ATOM 1568 C CA . VAL A 1 202 ? 4.531 13.797 -10.383 1 87.31 202 VAL A CA 1
ATOM 1569 C C . VAL A 1 202 ? 4.805 14.156 -11.836 1 87.31 202 VAL A C 1
ATOM 1571 O O . VAL A 1 202 ? 5.914 14.578 -12.18 1 87.31 202 VAL A O 1
ATOM 1574 N N . SER A 1 203 ? 3.982 13.734 -12.742 1 77 203 SER A N 1
ATOM 1575 C CA . SER A 1 203 ? 4.266 14.078 -14.133 1 77 203 SER A CA 1
ATOM 1576 C C . SER A 1 203 ? 2.996 14.5 -14.867 1 77 203 SER A C 1
ATOM 1578 O O . SER A 1 203 ? 1.945 13.875 -14.711 1 77 203 SER A O 1
ATOM 1580 N N . THR A 1 204 ? 3.088 15.492 -15.633 1 58.53 204 THR A N 1
ATOM 1581 C CA . THR A 1 204 ? 2.006 15.93 -16.5 1 58.53 204 THR A CA 1
ATOM 1582 C C . THR A 1 204 ? 2.188 15.359 -17.906 1 58.53 204 THR A C 1
ATOM 1584 O O . THR A 1 204 ? 1.219 15.219 -18.656 1 58.53 204 THR A O 1
ATOM 1587 N N . LEU A 1 205 ? 3.268 15.047 -18.25 1 55.25 205 LEU A N 1
ATOM 1588 C CA . LEU A 1 205 ? 3.518 14.828 -19.672 1 55.25 205 LEU A CA 1
ATOM 1589 C C . LEU A 1 205 ? 3.846 13.359 -19.953 1 55.25 205 LEU A C 1
ATOM 1591 O O . LEU A 1 205 ? 3.588 12.859 -21.047 1 55.25 205 LEU A O 1
ATOM 1595 N N . PHE A 1 206 ? 4.57 12.695 -19.078 1 53.75 206 PHE A N 1
ATOM 1596 C CA . PHE A 1 206 ? 5.16 11.406 -19.406 1 53.75 206 PHE A CA 1
ATOM 1597 C C . PHE A 1 206 ? 4.535 10.289 -18.594 1 53.75 206 PHE A C 1
ATOM 1599 O O . PHE A 1 206 ? 3.934 10.539 -17.547 1 53.75 206 PHE A O 1
ATOM 1606 N N . ARG A 1 207 ? 4.547 9.25 -19.391 1 56.25 207 ARG A N 1
ATOM 1607 C CA . ARG A 1 207 ? 4.176 8.031 -18.672 1 56.25 207 ARG A CA 1
ATOM 1608 C C . ARG A 1 207 ? 5.031 7.844 -17.422 1 56.25 207 ARG A C 1
ATOM 1610 O O . ARG A 1 207 ? 6.262 7.883 -17.5 1 56.25 207 ARG A O 1
ATOM 1617 N N . SER A 1 208 ? 4.504 8 -16.25 1 63.28 208 SER A N 1
ATOM 1618 C CA . SER A 1 208 ? 5.203 8.023 -14.977 1 63.28 208 SER A CA 1
ATOM 1619 C C . SER A 1 208 ? 5.426 6.609 -14.445 1 63.28 208 SER A C 1
ATOM 1621 O O . SER A 1 208 ? 4.777 5.66 -14.906 1 63.28 208 SER A O 1
ATOM 1623 N N . THR A 1 209 ? 6.668 6.309 -13.984 1 78.31 209 THR A N 1
ATOM 1624 C CA . THR A 1 209 ? 6.891 5.137 -13.148 1 78.31 209 THR A CA 1
ATOM 1625 C C . THR A 1 209 ? 5.688 4.887 -12.242 1 78.31 209 THR A C 1
ATOM 1627 O O . THR A 1 209 ? 5.086 5.828 -11.727 1 78.31 209 THR A O 1
ATOM 1630 N N . PRO A 1 210 ? 5.246 3.668 -12.258 1 88.12 210 PRO A N 1
ATOM 1631 C CA . PRO A 1 210 ? 4.145 3.395 -11.336 1 88.12 210 PRO A CA 1
ATOM 1632 C C . PRO A 1 210 ? 4.461 3.811 -9.898 1 88.12 210 PRO A C 1
ATOM 1634 O O . PRO A 1 210 ? 5.609 3.701 -9.461 1 88.12 210 PRO A O 1
ATOM 1637 N N . PRO A 1 211 ? 3.471 4.312 -9.211 1 92.88 211 PRO A N 1
ATOM 1638 C CA . PRO A 1 211 ? 3.713 4.551 -7.789 1 92.88 211 PRO A CA 1
ATOM 1639 C C . PRO A 1 211 ? 4.219 3.309 -7.059 1 92.88 211 PRO A C 1
ATOM 1641 O O . PRO A 1 211 ? 3.865 2.186 -7.426 1 92.88 211 PRO A O 1
ATOM 1644 N N . LEU A 1 212 ? 5.023 3.521 -6.105 1 95.06 212 LEU A N 1
ATOM 1645 C CA . LEU A 1 212 ? 5.605 2.432 -5.328 1 95.06 212 LEU A CA 1
ATOM 1646 C C . LEU A 1 212 ? 5.172 2.512 -3.869 1 95.06 212 LEU A C 1
ATOM 1648 O O . LEU A 1 212 ? 5.398 3.527 -3.207 1 95.06 212 LEU A O 1
ATOM 1652 N N . VAL A 1 213 ? 4.504 1.488 -3.373 1 97.75 213 VAL A N 1
ATOM 1653 C CA . VAL A 1 213 ? 4.168 1.37 -1.957 1 97.75 213 VAL A CA 1
ATOM 1654 C C . VAL A 1 213 ? 5.234 0.545 -1.24 1 97.75 213 VAL A C 1
ATOM 1656 O O . VAL A 1 213 ? 5.477 -0.61 -1.597 1 97.75 213 VAL A O 1
ATOM 1659 N N . LEU A 1 214 ? 5.859 1.142 -0.25 1 97.75 214 LEU A N 1
ATOM 1660 C CA . LEU A 1 214 ? 7.035 0.581 0.405 1 97.75 214 LEU A CA 1
ATOM 1661 C C . LEU A 1 214 ? 6.777 0.358 1.891 1 97.75 214 LEU A C 1
ATOM 1663 O O . LEU A 1 214 ? 5.957 1.055 2.494 1 97.75 214 LEU A O 1
ATOM 1667 N N . PRO A 1 215 ? 7.555 -0.61 2.471 1 97.44 215 PRO A N 1
ATOM 1668 C CA . PRO A 1 215 ? 7.434 -0.788 3.92 1 97.44 215 PRO A 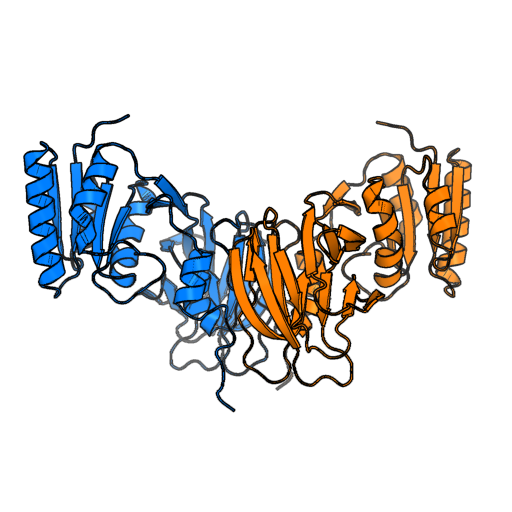CA 1
ATOM 1669 C C . PRO A 1 215 ? 7.77 0.482 4.699 1 97.44 215 PRO A C 1
ATOM 1671 O O . PRO A 1 215 ? 8.625 1.264 4.273 1 97.44 215 PRO A O 1
ATOM 1674 N N . LEU A 1 216 ? 7.152 0.621 5.812 1 97.75 216 LEU A N 1
ATOM 1675 C CA . LEU A 1 216 ? 7.355 1.785 6.668 1 97.75 216 LEU A CA 1
ATOM 1676 C C . LEU A 1 216 ? 8.82 1.917 7.07 1 97.75 216 LEU A C 1
ATOM 1678 O O . LEU A 1 216 ? 9.32 3.029 7.262 1 97.75 216 LEU A O 1
ATOM 1682 N N . SER A 1 217 ? 9.555 0.839 7.156 1 96.69 217 SER A N 1
ATOM 1683 C CA . SER A 1 217 ? 10.938 0.829 7.629 1 96.69 217 SER A CA 1
ATOM 1684 C C . SER A 1 217 ? 11.898 1.317 6.547 1 96.69 217 SER A C 1
ATOM 1686 O O . SER A 1 217 ? 13.094 1.466 6.793 1 96.69 217 SER A O 1
ATOM 1688 N N . THR A 1 218 ? 11.367 1.604 5.395 1 96.88 218 THR A N 1
ATOM 1689 C CA . THR A 1 218 ? 12.195 1.981 4.25 1 96.88 218 THR A CA 1
ATOM 1690 C C . THR A 1 218 ? 12.773 3.383 4.441 1 96.88 218 THR A C 1
ATOM 1692 O O . THR A 1 218 ? 12.078 4.285 4.918 1 96.88 218 THR A O 1
ATOM 1695 N N . THR A 1 219 ? 14.016 3.586 4.066 1 97.88 219 THR A N 1
ATOM 1696 C CA . THR A 1 219 ? 14.641 4.906 3.979 1 97.88 219 THR A CA 1
ATOM 1697 C C . THR A 1 219 ? 14.766 5.344 2.523 1 97.88 219 THR A C 1
ATOM 1699 O O . THR A 1 219 ? 15.203 4.57 1.671 1 97.88 219 THR A O 1
ATOM 1702 N N . ILE A 1 220 ? 14.359 6.535 2.221 1 98.31 220 ILE A N 1
ATOM 1703 C CA . ILE A 1 220 ? 14.391 7.055 0.858 1 98.31 220 ILE A CA 1
ATOM 1704 C C . ILE A 1 220 ? 15.305 8.273 0.789 1 98.31 220 ILE A C 1
ATOM 1706 O O . ILE A 1 220 ? 15.258 9.141 1.669 1 98.31 220 ILE A O 1
ATOM 1710 N N . THR A 1 221 ? 16.125 8.352 -0.165 1 98.38 221 THR A N 1
ATOM 1711 C CA . THR A 1 221 ? 16.953 9.523 -0.428 1 98.38 221 THR A CA 1
ATOM 1712 C C . THR A 1 221 ? 16.703 10.055 -1.834 1 98.38 221 THR A C 1
ATOM 1714 O O . THR A 1 221 ? 16.781 9.312 -2.812 1 98.38 221 THR A O 1
ATOM 1717 N N . LEU A 1 222 ? 16.344 11.266 -1.957 1 98 222 LEU A N 1
ATOM 1718 C CA . LEU A 1 222 ? 16.125 11.953 -3.225 1 98 222 LEU A CA 1
ATOM 1719 C C . LEU A 1 222 ? 17.188 13.008 -3.473 1 98 222 LEU A C 1
ATOM 1721 O O . LEU A 1 222 ? 17.391 13.898 -2.646 1 98 222 LEU A O 1
ATOM 1725 N N . THR A 1 223 ? 17.875 12.914 -4.555 1 97.38 223 THR A N 1
ATOM 1726 C CA . THR A 1 223 ? 18.922 13.867 -4.902 1 97.38 223 THR A CA 1
ATOM 1727 C C . THR A 1 223 ? 18.672 14.477 -6.277 1 97.38 223 THR A C 1
ATOM 1729 O O . THR A 1 223 ? 18.922 13.836 -7.301 1 97.38 223 THR A O 1
ATOM 1732 N N . PRO A 1 224 ? 18.219 15.703 -6.281 1 96.25 224 PRO A N 1
ATOM 1733 C CA . PRO A 1 224 ? 18.062 16.344 -7.586 1 96.25 224 PRO A CA 1
ATOM 1734 C C . PRO A 1 224 ? 19.375 16.484 -8.344 1 96.25 224 PRO A C 1
ATOM 1736 O O . PRO A 1 224 ? 20.438 16.609 -7.723 1 96.25 224 PRO A O 1
ATOM 1739 N N . SER A 1 225 ? 19.219 16.484 -9.664 1 93.94 225 SER A N 1
ATOM 1740 C CA . SER A 1 225 ? 20.391 16.734 -10.5 1 93.94 225 SER A CA 1
ATOM 1741 C C . SER A 1 225 ? 21.062 18.047 -10.117 1 93.94 225 SER A C 1
ATOM 1743 O O . SER A 1 225 ? 20.391 19.047 -9.852 1 93.94 225 SER A O 1
ATOM 1745 N N . PRO A 1 226 ? 22.391 18.031 -10.141 1 92.06 226 PRO A N 1
ATOM 1746 C CA . PRO A 1 226 ? 23.094 19.281 -9.82 1 92.06 226 PRO A CA 1
ATOM 1747 C C . PRO A 1 226 ? 22.781 20.406 -10.797 1 92.06 226 PRO A C 1
ATOM 1749 O O . PRO A 1 226 ? 23.016 21.578 -10.492 1 92.06 226 PRO A O 1
ATOM 1752 N N . HIS A 1 227 ? 22.266 20.109 -11.945 1 90 227 HIS A N 1
ATOM 1753 C CA . HIS A 1 227 ? 21.969 21.094 -12.969 1 90 227 HIS A CA 1
ATOM 1754 C C . HIS A 1 227 ? 20.516 21.547 -12.914 1 90 227 HIS A C 1
ATOM 1756 O O . HIS A 1 227 ? 20.078 22.359 -13.727 1 90 227 HIS A O 1
ATOM 1762 N N . ALA A 1 228 ? 19.781 20.922 -11.953 1 89.81 228 ALA A N 1
ATOM 1763 C CA . ALA A 1 228 ? 18.375 21.297 -11.828 1 89.81 228 ALA A CA 1
ATOM 1764 C C . ALA A 1 228 ? 18.219 22.781 -11.516 1 89.81 228 ALA A C 1
ATOM 1766 O O . ALA A 1 228 ? 19 23.344 -10.758 1 89.81 228 ALA A O 1
ATOM 1767 N N . ILE A 1 229 ? 17.203 23.406 -12.094 1 86 229 ILE A N 1
ATOM 1768 C CA . ILE A 1 229 ? 16.953 24.828 -11.867 1 86 229 ILE A CA 1
ATOM 1769 C C . ILE A 1 229 ? 16.016 25 -10.664 1 86 229 ILE A C 1
ATOM 1771 O O . ILE A 1 229 ? 14.82 24.719 -10.75 1 86 229 ILE A O 1
ATOM 1775 N N . GLU A 1 230 ? 16.5 25.484 -9.602 1 87.69 230 GLU A N 1
ATOM 1776 C CA . GLU A 1 230 ? 15.812 25.875 -8.375 1 87.69 230 GLU A CA 1
ATOM 1777 C C . GLU A 1 230 ? 14.914 24.75 -7.863 1 87.69 230 GLU A C 1
ATOM 1779 O O . GLU A 1 230 ? 13.734 24.969 -7.586 1 87.69 230 GLU A O 1
ATOM 1784 N N . PRO A 1 231 ? 15.461 23.562 -7.746 1 93.62 231 PRO A N 1
ATOM 1785 C CA . PRO A 1 231 ? 14.648 22.531 -7.102 1 93.62 231 PRO A CA 1
ATOM 1786 C C . PRO A 1 231 ? 14.234 22.906 -5.68 1 93.62 231 PRO A C 1
ATOM 1788 O O . PRO A 1 231 ? 14.922 23.688 -5.016 1 93.62 231 PRO A O 1
ATOM 1791 N N . PHE A 1 232 ? 13.125 22.422 -5.242 1 94.75 232 PHE A N 1
ATOM 1792 C CA . PHE A 1 232 ? 12.625 22.781 -3.922 1 94.75 232 PHE A CA 1
ATOM 1793 C C . PHE A 1 232 ? 12.031 21.578 -3.213 1 94.75 232 PHE A C 1
ATOM 1795 O O . PHE A 1 232 ? 11.586 20.625 -3.859 1 94.75 232 PHE A O 1
ATOM 1802 N N . LEU A 1 233 ? 12.109 21.625 -1.939 1 96.94 233 LEU A N 1
ATOM 1803 C CA . LEU A 1 233 ? 11.406 20.703 -1.057 1 96.94 233 LEU A CA 1
ATOM 1804 C C . LEU A 1 233 ? 10.133 21.328 -0.506 1 96.94 233 LEU A C 1
ATOM 1806 O O . LEU A 1 233 ? 10.172 22.453 0.015 1 96.94 233 LEU A O 1
ATOM 1810 N N . THR A 1 234 ? 9.047 20.703 -0.721 1 96.31 234 THR A N 1
ATOM 1811 C CA . THR A 1 234 ? 7.805 21.156 -0.11 1 96.31 234 THR A CA 1
ATOM 1812 C C . THR A 1 234 ? 7.309 20.141 0.916 1 96.31 234 THR A C 1
ATOM 1814 O O . THR A 1 234 ? 7.379 18.922 0.683 1 96.31 234 THR A O 1
ATOM 1817 N N . VAL A 1 235 ? 6.832 20.625 2.061 1 96.81 235 VAL A N 1
ATOM 1818 C CA . VAL A 1 235 ? 6.359 19.797 3.16 1 96.81 235 VAL A CA 1
ATOM 1819 C C . VAL A 1 235 ? 4.879 20.062 3.41 1 96.81 235 VAL A C 1
ATOM 1821 O O . VAL A 1 235 ? 4.484 21.188 3.727 1 96.81 235 VAL A O 1
ATOM 1824 N N . ASP A 1 236 ? 4.07 19.047 3.238 1 95.94 236 ASP A N 1
ATOM 1825 C CA . ASP A 1 236 ? 2.627 19.094 3.447 1 95.94 236 ASP A CA 1
ATOM 1826 C C . ASP A 1 236 ? 1.992 20.234 2.646 1 95.94 236 ASP A C 1
ATOM 1828 O O . ASP A 1 236 ? 1.001 20.828 3.078 1 95.94 236 ASP A O 1
ATOM 1832 N N . GLY A 1 237 ? 2.666 20.641 1.59 1 93.06 237 GLY A N 1
ATOM 1833 C CA . GLY A 1 237 ? 2.146 21.703 0.746 1 93.06 237 GLY A CA 1
ATOM 1834 C C . GLY A 1 237 ? 2.143 23.062 1.428 1 93.06 237 GLY A C 1
ATOM 1835 O O . GLY A 1 237 ? 1.52 24 0.939 1 93.06 237 GLY A O 1
ATOM 1836 N N . GLN A 1 238 ? 2.752 23.219 2.527 1 91.94 238 GLN A N 1
ATOM 1837 C CA . GLN A 1 238 ? 2.646 24.438 3.326 1 91.94 238 GLN A CA 1
ATOM 1838 C C . GLN A 1 238 ? 4.008 25.109 3.484 1 91.94 238 GLN A C 1
ATOM 1840 O O . GLN A 1 238 ? 4.094 26.344 3.512 1 91.94 238 GLN A O 1
ATOM 1845 N N . GLU A 1 239 ? 5.07 24.297 3.615 1 92.56 239 GLU A N 1
ATOM 1846 C CA . GLU A 1 239 ? 6.418 24.844 3.758 1 92.56 239 GLU A CA 1
ATOM 1847 C C . GLU A 1 239 ? 7.277 24.5 2.543 1 92.56 239 GLU A C 1
ATOM 1849 O O . GLU A 1 239 ? 7.168 23.406 1.982 1 92.56 239 GLU A O 1
ATOM 1854 N N . GLY A 1 240 ? 8.133 25.391 2.189 1 94.06 240 GLY A N 1
ATOM 1855 C CA . GLY A 1 240 ? 9.039 25.203 1.064 1 94.06 240 GLY A CA 1
ATOM 1856 C C . GLY A 1 240 ? 10.477 25.578 1.376 1 94.06 240 GLY A C 1
ATOM 1857 O O . GLY A 1 240 ? 10.727 26.531 2.117 1 94.06 240 GLY A O 1
ATOM 1858 N N . PHE A 1 241 ? 11.391 24.828 0.806 1 95.5 241 PHE A N 1
ATOM 1859 C CA . PHE A 1 241 ? 12.82 25.062 0.953 1 95.5 241 PHE A CA 1
ATOM 1860 C C . PHE A 1 241 ? 13.531 24.922 -0.389 1 95.5 241 PHE A C 1
ATOM 1862 O O . PHE A 1 241 ? 13.406 23.906 -1.064 1 95.5 241 PHE A O 1
ATOM 1869 N N . VAL A 1 242 ? 14.281 25.906 -0.764 1 94.75 242 VAL A N 1
ATOM 1870 C CA . VAL A 1 242 ? 15.078 25.812 -1.984 1 94.75 242 VAL A CA 1
ATOM 1871 C C . VAL A 1 242 ? 16.281 24.906 -1.757 1 94.75 242 VAL A C 1
ATOM 1873 O O . VAL A 1 242 ? 16.984 25.031 -0.75 1 94.75 242 VAL A O 1
ATOM 1876 N N . LEU A 1 243 ? 16.453 24.016 -2.637 1 96.25 243 LEU A N 1
ATOM 1877 C CA . LEU A 1 243 ? 17.594 23.109 -2.555 1 96.25 243 LEU A CA 1
ATOM 1878 C C . LEU A 1 243 ? 18.766 23.641 -3.385 1 96.25 243 LEU A C 1
ATOM 1880 O O . LEU A 1 243 ? 18.562 24.219 -4.453 1 96.25 243 LEU A O 1
ATOM 1884 N N . LYS A 1 244 ? 19.922 23.453 -2.91 1 95.31 244 LYS A N 1
ATOM 1885 C CA . LYS A 1 244 ? 21.141 23.828 -3.619 1 95.31 244 LYS A CA 1
ATOM 1886 C C . LYS A 1 244 ? 21.734 22.625 -4.359 1 95.31 244 LYS A C 1
ATOM 1888 O O . LYS A 1 244 ? 21.375 21.484 -4.082 1 95.31 244 LYS A O 1
ATOM 1893 N N . PRO A 1 245 ? 22.609 22.906 -5.289 1 94.12 245 PRO A N 1
ATOM 1894 C CA . PRO A 1 245 ? 23.266 21.797 -5.977 1 94.12 245 PRO A CA 1
ATOM 1895 C C . PRO A 1 245 ? 23.922 20.812 -5.008 1 94.12 245 PRO A C 1
ATOM 1897 O O . PRO A 1 245 ? 24.594 21.234 -4.062 1 94.12 245 PRO A O 1
ATOM 1900 N N . ASN A 1 246 ? 23.719 19.531 -5.141 1 93.5 246 ASN A N 1
ATOM 1901 C CA . ASN A 1 246 ? 24.297 18.422 -4.398 1 93.5 246 ASN A CA 1
ATOM 1902 C C . ASN A 1 246 ? 23.594 18.203 -3.066 1 93.5 246 ASN A C 1
ATOM 1904 O O . ASN A 1 246 ? 24.016 17.375 -2.26 1 93.5 246 ASN A O 1
ATOM 1908 N N . ASP A 1 247 ? 22.531 19.016 -2.824 1 97.25 247 ASP A N 1
ATOM 1909 C CA . ASP A 1 247 ? 21.672 18.688 -1.687 1 97.25 247 ASP A CA 1
ATOM 1910 C C . ASP A 1 247 ? 20.969 17.344 -1.904 1 97.25 247 ASP A C 1
ATOM 1912 O O . ASP A 1 247 ? 20.594 17.016 -3.031 1 97.25 247 ASP A O 1
ATOM 1916 N N . SER A 1 248 ? 20.812 16.578 -0.903 1 98.06 248 SER A N 1
ATOM 1917 C CA . SER A 1 248 ? 19.922 15.414 -0.905 1 98.06 248 SER A CA 1
ATOM 1918 C C . SER A 1 248 ? 18.859 15.531 0.184 1 98.06 248 SER A C 1
ATOM 1920 O O . SER A 1 248 ? 19.031 16.281 1.146 1 98.06 248 SER A O 1
ATOM 1922 N N . VAL A 1 249 ? 17.797 14.914 -0.016 1 98.69 249 VAL A N 1
ATOM 1923 C CA . VAL A 1 249 ? 16.703 14.883 0.963 1 98.69 249 VAL A CA 1
ATOM 1924 C C . VAL A 1 249 ? 16.5 13.461 1.472 1 98.69 249 VAL A C 1
ATOM 1926 O O . VAL A 1 249 ? 16.203 12.555 0.69 1 98.69 249 VAL A O 1
ATOM 1929 N N . GLY A 1 250 ? 16.703 13.234 2.715 1 98.69 250 GLY A N 1
ATOM 1930 C CA . GLY A 1 250 ? 16.406 11.961 3.355 1 98.69 250 GLY A CA 1
ATOM 1931 C C . GLY A 1 250 ? 15.008 11.906 3.939 1 98.69 250 GLY A C 1
ATOM 1932 O O . GLY A 1 250 ? 14.539 12.883 4.539 1 98.69 250 GLY A O 1
ATOM 1933 N N . ILE A 1 251 ? 14.328 10.805 3.725 1 98.75 251 ILE A N 1
ATOM 1934 C CA . ILE A 1 251 ? 12.953 10.656 4.184 1 98.75 251 ILE A CA 1
ATOM 1935 C C . ILE A 1 251 ? 12.781 9.289 4.848 1 98.75 251 ILE A C 1
ATOM 1937 O O . ILE A 1 251 ? 13.242 8.273 4.328 1 98.75 251 ILE A O 1
ATOM 1941 N N . GLN A 1 252 ? 12.117 9.258 5.965 1 98.31 252 GLN A N 1
ATOM 1942 C CA . GLN A 1 252 ? 11.781 8.023 6.668 1 98.31 252 GLN A CA 1
ATOM 1943 C C . GLN A 1 252 ? 10.422 8.133 7.348 1 98.31 252 GLN A C 1
ATOM 1945 O O . GLN A 1 252 ? 9.984 9.227 7.699 1 98.31 252 GLN A O 1
ATOM 1950 N N . GLY A 1 253 ? 9.758 6.965 7.469 1 98.06 253 GLY A N 1
ATOM 1951 C CA . GLY A 1 253 ? 8.484 6.938 8.172 1 98.06 253 GLY A CA 1
ATOM 1952 C C . GLY A 1 253 ? 8.633 6.727 9.664 1 98.06 253 GLY A C 1
ATOM 1953 O O . GLY A 1 253 ? 9.555 6.031 10.109 1 98.06 253 GLY A O 1
ATOM 1954 N N . ILE A 1 254 ? 7.73 7.328 10.359 1 97.5 254 ILE A N 1
ATOM 1955 C CA . ILE A 1 254 ? 7.621 7.125 11.805 1 97.5 254 ILE A CA 1
ATOM 1956 C C . ILE A 1 254 ? 6.242 6.57 12.141 1 97.5 254 ILE A C 1
ATOM 1958 O O . ILE A 1 254 ? 5.223 7.203 11.859 1 97.5 254 ILE A O 1
ATOM 1962 N N . LYS A 1 255 ? 5.98 5.379 12.641 1 93.88 255 LYS A N 1
ATOM 1963 C CA . LYS A 1 255 ? 4.738 4.645 12.867 1 93.88 255 LYS A CA 1
ATOM 1964 C C . LYS A 1 255 ? 3.789 5.426 13.766 1 93.88 255 LYS A C 1
ATOM 1966 O O . LYS A 1 255 ? 2.594 5.523 13.484 1 93.88 255 LYS A O 1
ATOM 1971 N N . SER A 1 256 ? 4.176 6.027 14.844 1 91.62 256 SER A N 1
ATOM 1972 C CA . SER A 1 256 ? 3.334 6.66 15.852 1 91.62 256 SER A CA 1
ATOM 1973 C C . SER A 1 256 ? 3.766 8.102 16.109 1 91.62 256 SER A C 1
ATOM 1975 O O . SER A 1 256 ? 3.93 8.508 17.266 1 91.62 256 SER A O 1
ATOM 1977 N N . GLY A 1 257 ? 3.754 8.773 14.914 1 94.12 257 GLY A N 1
ATOM 1978 C CA . GLY A 1 257 ? 4.254 10.133 15.062 1 94.12 257 GLY A CA 1
ATOM 1979 C C . GLY A 1 257 ? 3.17 11.133 15.422 1 94.12 257 GLY A C 1
ATOM 1980 O O . GLY A 1 257 ? 3.426 12.102 16.141 1 94.12 257 GLY A O 1
ATOM 1981 N N . LEU A 1 258 ? 2.023 10.898 14.922 1 96.88 258 LEU A N 1
ATOM 1982 C CA . LEU A 1 258 ? 0.906 11.797 15.172 1 96.88 258 LEU A CA 1
ATOM 1983 C C . LEU A 1 258 ? -0.163 11.117 16.016 1 96.88 258 LEU A C 1
ATOM 1985 O O . LEU A 1 258 ? -0.617 10.023 15.688 1 96.88 258 LEU A O 1
ATOM 1989 N N . LEU A 1 259 ? -0.539 11.773 17.109 1 96.56 259 LEU A N 1
ATOM 1990 C CA . LEU A 1 259 ? -1.569 11.266 18.016 1 96.56 259 LEU A CA 1
ATOM 1991 C C . LEU A 1 259 ? -2.861 12.062 17.859 1 96.56 259 LEU A C 1
ATOM 1993 O O . LEU A 1 259 ? -2.887 13.273 18.109 1 96.56 259 LEU A O 1
ATOM 1997 N N . ILE A 1 260 ? -3.891 11.367 17.469 1 95.19 260 ILE A N 1
ATOM 1998 C CA . ILE A 1 260 ? -5.156 12.039 17.203 1 95.19 260 ILE A CA 1
ATOM 1999 C C . ILE A 1 260 ? -6.262 11.422 18.047 1 95.19 260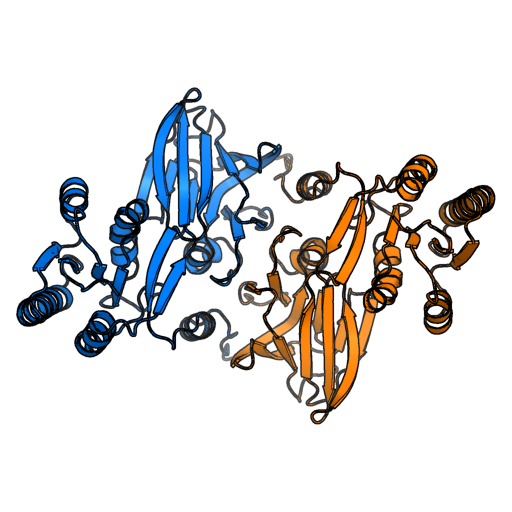 ILE A C 1
ATOM 2001 O O . ILE A 1 260 ? -6.473 10.203 18.016 1 95.19 260 ILE A O 1
ATOM 2005 N N . TYR A 1 261 ? -6.949 12.234 18.828 1 93.94 261 TYR A N 1
ATOM 2006 C CA . TYR A 1 261 ? -8.156 11.773 19.5 1 93.94 261 TYR A CA 1
ATOM 2007 C C . TYR A 1 261 ? -9.336 11.727 18.531 1 93.94 261 TYR A C 1
ATOM 2009 O O . TYR A 1 261 ? -9.562 12.672 17.781 1 93.94 261 TYR A O 1
ATOM 2017 N N . THR A 1 262 ? -9.945 10.648 18.484 1 88.69 262 THR A N 1
ATOM 2018 C CA . THR A 1 262 ? -11.141 10.492 17.672 1 88.69 262 THR A CA 1
ATOM 2019 C C . THR A 1 262 ? -12.203 9.688 18.406 1 88.69 262 THR A C 1
ATOM 2021 O O . THR A 1 262 ? -11.992 9.273 19.547 1 88.69 262 THR A O 1
ATOM 2024 N N . THR A 1 263 ? -13.375 9.68 17.688 1 82.06 263 THR A N 1
ATOM 2025 C CA . THR A 1 263 ? -14.445 8.867 18.266 1 82.06 263 THR A CA 1
ATOM 2026 C C . THR A 1 263 ? -14.359 7.434 17.75 1 82.06 263 THR A C 1
ATOM 2028 O O . THR A 1 263 ? -13.68 7.152 16.766 1 82.06 263 THR A O 1
ATOM 2031 N N . ALA A 1 264 ? -14.977 6.48 18.391 1 71.94 264 ALA A N 1
ATOM 2032 C CA . ALA A 1 264 ? -14.969 5.062 18.047 1 71.94 264 ALA A CA 1
ATOM 2033 C C . ALA A 1 264 ? -15.633 4.824 16.688 1 71.94 264 ALA A C 1
ATOM 2035 O O . ALA A 1 264 ? -15.398 3.795 16.047 1 71.94 264 ALA A O 1
ATOM 2036 N N . ASN A 1 265 ? -16.25 5.781 16.219 1 65.31 265 ASN A N 1
ATOM 2037 C CA . ASN A 1 265 ? -17.062 5.574 15.023 1 65.31 265 ASN A CA 1
ATOM 2038 C C . ASN A 1 265 ? -16.312 6.004 13.766 1 65.31 265 ASN A C 1
ATOM 2040 O O . ASN A 1 265 ? -16.844 5.895 12.656 1 65.31 265 ASN A O 1
ATOM 2044 N N . TYR A 1 266 ? -15.133 6.391 13.938 1 65.06 266 TYR A N 1
ATOM 2045 C CA . TYR A 1 266 ? -14.445 6.848 12.734 1 65.06 266 TYR A CA 1
ATOM 2046 C C . TYR A 1 266 ? -14.117 5.68 11.82 1 65.06 266 TYR A C 1
ATOM 2048 O O . TYR A 1 266 ? -13.609 4.648 12.266 1 65.06 266 TYR A O 1
ATOM 2056 N N . SER A 1 267 ? -14.625 5.863 10.5 1 78.44 267 SER A N 1
ATOM 2057 C CA . SER A 1 267 ? -14.273 4.883 9.477 1 78.44 267 SER A CA 1
ATOM 2058 C C . SER A 1 267 ? -13.625 5.551 8.273 1 78.44 267 SER A C 1
ATOM 2060 O O . SER A 1 267 ? -14.211 6.434 7.648 1 78.44 267 SER A O 1
ATOM 2062 N N . TYR A 1 268 ? -12.391 5.312 8.047 1 83.69 268 TYR A N 1
ATOM 2063 C CA . TYR A 1 268 ? -11.664 5.805 6.887 1 83.69 268 TYR A CA 1
ATOM 2064 C C . TYR A 1 268 ? -12.461 5.562 5.605 1 83.69 268 TYR A C 1
ATOM 2066 O O . TYR A 1 268 ? -12.594 6.457 4.77 1 83.69 268 TYR A O 1
ATOM 2074 N N . LEU A 1 269 ? -13.016 4.441 5.469 1 86.44 269 LEU A N 1
ATOM 2075 C CA . LEU A 1 269 ? -13.734 4.07 4.254 1 86.44 269 LEU A CA 1
ATOM 2076 C C . LEU A 1 269 ? -15.008 4.887 4.098 1 86.44 269 LEU A C 1
ATOM 2078 O O . LEU A 1 269 ? -15.375 5.27 2.984 1 86.44 269 LEU A O 1
ATOM 2082 N N . GLN A 1 270 ? -15.641 5.145 5.184 1 82.62 270 GLN A N 1
ATOM 2083 C CA . GLN A 1 270 ? -16.844 5.973 5.137 1 82.62 270 GLN A CA 1
ATOM 2084 C C . GLN A 1 270 ? -16.516 7.398 4.707 1 82.62 270 GLN A C 1
ATOM 2086 O O . GLN A 1 270 ? -17.281 8.023 3.98 1 82.62 270 GLN A O 1
ATOM 2091 N N . HIS A 1 271 ? -15.359 7.848 5.191 1 82.44 271 HIS A N 1
ATOM 2092 C CA . HIS A 1 271 ? -14.93 9.18 4.793 1 82.44 271 HIS A CA 1
ATOM 2093 C C . HIS A 1 271 ? -14.633 9.242 3.301 1 82.44 271 HIS A C 1
ATOM 2095 O O . HIS A 1 271 ? -14.992 10.219 2.633 1 82.44 271 HIS A O 1
ATOM 2101 N N . LEU A 1 272 ? -14.008 8.219 2.812 1 84.06 272 LEU A N 1
ATOM 2102 C CA . LEU A 1 272 ? -13.734 8.156 1.38 1 84.06 272 LEU A CA 1
ATOM 2103 C C . LEU A 1 272 ? -15.031 8.188 0.58 1 84.06 272 LEU A C 1
ATOM 2105 O O . LEU A 1 272 ? -15.117 8.852 -0.453 1 84.06 272 LEU A O 1
ATOM 2109 N N . GLN A 1 273 ? -15.984 7.492 1.058 1 82.38 273 GLN A N 1
ATOM 2110 C CA . GLN A 1 273 ? -17.281 7.453 0.402 1 82.38 273 GLN A CA 1
ATOM 2111 C C . GLN A 1 273 ? -17.938 8.836 0.372 1 82.38 273 GLN A C 1
ATOM 2113 O O . GLN A 1 273 ? -18.438 9.266 -0.665 1 82.38 273 GLN A O 1
ATOM 2118 N N . LYS A 1 274 ? -17.922 9.461 1.492 1 78.5 274 LYS A N 1
ATOM 2119 C CA . LYS A 1 274 ? -18.516 10.781 1.621 1 78.5 274 LYS A CA 1
ATOM 2120 C C . LYS A 1 274 ? -17.844 11.789 0.688 1 78.5 274 LYS A C 1
ATOM 2122 O O . LYS A 1 274 ? -18.5 12.68 0.155 1 78.5 274 LYS A O 1
ATOM 2127 N N . LYS A 1 275 ? -16.562 11.531 0.462 1 78.69 275 LYS A N 1
ATOM 2128 C CA . LYS A 1 275 ? -15.797 12.445 -0.383 1 78.69 275 LYS A CA 1
ATOM 2129 C C . LYS A 1 275 ? -15.938 12.078 -1.856 1 78.69 275 LYS A C 1
ATOM 2131 O O . LYS A 1 275 ? -15.422 12.781 -2.73 1 78.69 275 LYS A O 1
ATOM 2136 N N . GLY A 1 276 ? -16.578 10.945 -2.199 1 76.44 276 GLY A N 1
ATOM 2137 C CA . GLY A 1 276 ? -16.828 10.523 -3.568 1 76.44 276 GLY A CA 1
ATOM 2138 C C . GLY A 1 276 ? -15.625 9.859 -4.215 1 76.44 276 GLY A C 1
ATOM 2139 O O . GLY A 1 276 ? -15.508 9.844 -5.441 1 76.44 276 GLY A O 1
ATOM 2140 N N . LEU A 1 277 ? -14.758 9.344 -3.424 1 76 277 LEU A N 1
ATOM 2141 C CA . LEU A 1 277 ? -13.523 8.789 -3.975 1 76 277 LEU A CA 1
ATOM 2142 C C . LEU A 1 277 ? -13.68 7.305 -4.273 1 76 277 LEU A C 1
ATOM 2144 O O . LEU A 1 277 ? -12.805 6.699 -4.906 1 76 277 LEU A O 1
ATOM 2148 N N . LEU A 1 278 ? -14.75 6.543 -3.836 1 72.25 278 LEU A N 1
ATOM 2149 C CA . LEU A 1 278 ? -14.898 5.105 -4.031 1 72.25 278 LEU A CA 1
ATOM 2150 C C . LEU A 1 278 ? -16 4.805 -5.035 1 72.25 278 LEU A C 1
ATOM 2152 O O . LEU A 1 278 ? -16.156 3.658 -5.469 1 72.25 278 LEU A O 1
ATOM 2156 N N . SER A 1 279 ? -17.078 5.605 -5.266 1 62.47 279 SER A N 1
ATOM 2157 C CA . SER A 1 279 ? -18.219 5.27 -6.105 1 62.47 279 SER A CA 1
ATOM 2158 C C . SER A 1 279 ? -18.141 5.992 -7.449 1 62.47 279 SER A C 1
ATOM 2160 O O . SER A 1 279 ? -17.547 7.062 -7.551 1 62.47 279 SER A O 1
ATOM 2162 N N . SER A 1 280 ? -18.141 5.113 -8.68 1 55.81 280 SER A N 1
ATOM 2163 C CA . SER A 1 280 ? -18.359 5.75 -9.969 1 55.81 280 SER A CA 1
ATOM 2164 C C . SER A 1 280 ? -19.672 6.531 -9.992 1 55.81 280 SER A C 1
ATOM 2166 O O . SER A 1 280 ? -20.734 5.977 -9.711 1 55.81 280 SER A O 1
ATOM 2168 N N . THR A 1 281 ? -19.766 7.562 -9.414 1 47 281 THR A N 1
ATOM 2169 C CA . THR A 1 281 ? -21.016 8.312 -9.594 1 47 281 THR A CA 1
ATOM 2170 C C . THR A 1 281 ? -21.531 8.156 -11.016 1 47 281 THR A C 1
ATOM 2172 O O . THR A 1 281 ? -20.75 8.047 -11.961 1 47 281 THR A O 1
ATOM 2175 N N . ASP A 1 282 ? -22.922 8.031 -11.117 1 40.69 282 ASP A N 1
ATOM 2176 C CA . ASP A 1 282 ? -23.875 7.984 -12.227 1 40.69 282 ASP A CA 1
ATOM 2177 C C . ASP A 1 282 ? -23.5 8.992 -13.312 1 40.69 282 ASP A C 1
ATOM 2179 O O . ASP A 1 282 ? -23.578 10.203 -13.094 1 40.69 282 ASP A O 1
ATOM 2183 N N . PHE A 1 283 ? -22.547 8.938 -14.062 1 30.19 283 PHE A N 1
ATOM 2184 C CA . PHE A 1 283 ? -22.766 9.781 -15.234 1 30.19 283 PHE A CA 1
ATOM 2185 C C . PHE A 1 283 ? -24.156 9.531 -15.82 1 30.19 283 PHE A C 1
ATOM 2187 O O . PHE A 1 283 ? -24.578 8.383 -15.984 1 30.19 283 PHE A O 1
ATOM 2194 N N . ASN A 1 284 ? -25.047 10.25 -15.383 1 28.97 284 ASN A N 1
ATOM 2195 C CA . ASN A 1 284 ? -26.203 10.406 -16.25 1 28.97 284 ASN A CA 1
ATOM 2196 C C . ASN A 1 284 ? -25.812 10.305 -17.734 1 28.97 284 ASN A C 1
ATOM 2198 O O . ASN A 1 284 ? -25.156 11.195 -18.266 1 28.97 284 ASN A O 1
ATOM 2202 N N . LEU A 1 285 ? -25.359 9.242 -18.344 1 23.02 285 LEU A N 1
ATOM 2203 C CA . LEU A 1 285 ? -25.812 9.18 -19.734 1 23.02 285 LEU A CA 1
ATOM 2204 C C . LEU A 1 285 ? -27.312 8.945 -19.812 1 23.02 285 LEU A C 1
ATOM 2206 O O . LEU A 1 285 ? -27.875 8.172 -19.031 1 23.02 285 LEU A O 1
ATOM 2210 N N . MET B 1 1 ? 16.891 -29.938 12.523 1 52.03 1 MET B N 1
ATOM 2211 C CA . MET B 1 1 ? 16.234 -29.484 11.297 1 52.03 1 MET B CA 1
ATOM 2212 C C . MET B 1 1 ? 15.805 -30.688 10.445 1 52.03 1 MET B C 1
ATOM 2214 O O . MET B 1 1 ? 16.547 -31.656 10.336 1 52.03 1 MET B O 1
ATOM 2218 N N . LYS B 1 2 ? 14.625 -30.828 10.016 1 64.94 2 LYS B N 1
ATOM 2219 C CA . LYS B 1 2 ? 14.117 -32.125 9.531 1 64.94 2 LYS B CA 1
ATOM 2220 C C . LYS B 1 2 ? 14.797 -32.531 8.227 1 64.94 2 LYS B C 1
ATOM 2222 O O . LYS B 1 2 ? 14.945 -31.703 7.32 1 64.94 2 LYS B O 1
ATOM 2227 N N . THR B 1 3 ? 15.438 -33.562 8.281 1 86.25 3 THR B N 1
ATOM 2228 C CA . THR B 1 3 ? 16.125 -34.125 7.129 1 86.25 3 THR B CA 1
ATOM 2229 C C . THR B 1 3 ? 15.18 -34.219 5.93 1 86.25 3 THR B C 1
ATOM 2231 O O . THR B 1 3 ? 14.023 -34.625 6.066 1 86.25 3 THR B O 1
ATOM 2234 N N . LEU B 1 4 ? 15.656 -33.75 4.766 1 93.19 4 LEU B N 1
ATOM 2235 C CA . LEU B 1 4 ? 14.898 -33.844 3.521 1 93.19 4 LEU B CA 1
ATOM 2236 C C . LEU B 1 4 ? 14.844 -35.281 3.01 1 93.19 4 LEU B C 1
ATOM 2238 O O . LEU B 1 4 ? 15.875 -35.875 2.748 1 93.19 4 LEU B O 1
ATOM 2242 N N . LYS B 1 5 ? 13.617 -35.812 2.854 1 95.06 5 LYS B N 1
ATOM 2243 C CA . LYS B 1 5 ? 13.461 -37.219 2.447 1 95.06 5 LYS B CA 1
ATOM 2244 C C . LYS B 1 5 ? 12.617 -37.312 1.18 1 95.06 5 LYS B C 1
ATOM 2246 O O . LYS B 1 5 ? 12.781 -38.281 0.403 1 95.06 5 LYS B O 1
ATOM 2251 N N . HIS B 1 6 ? 11.695 -36.406 0.981 1 96.88 6 HIS B N 1
ATOM 2252 C CA . HIS B 1 6 ? 10.773 -36.5 -0.145 1 96.88 6 HIS B CA 1
ATOM 2253 C C . HIS B 1 6 ? 10.656 -35.156 -0.862 1 96.88 6 HIS B C 1
ATOM 2255 O O . HIS B 1 6 ? 10.398 -34.125 -0.23 1 96.88 6 HIS B O 1
ATOM 2261 N N . ALA B 1 7 ? 10.836 -35.156 -2.143 1 97.81 7 ALA B N 1
ATOM 2262 C CA . ALA B 1 7 ? 10.734 -33.969 -2.963 1 97.81 7 ALA B CA 1
ATOM 2263 C C . ALA B 1 7 ? 9.797 -34.188 -4.148 1 97.81 7 ALA B C 1
ATOM 2265 O O . ALA B 1 7 ? 9.562 -35.312 -4.559 1 97.81 7 ALA B O 1
ATOM 2266 N N . LEU B 1 8 ? 9.164 -33.156 -4.547 1 98.31 8 LEU B N 1
ATOM 2267 C CA . LEU B 1 8 ? 8.398 -33.125 -5.789 1 98.31 8 LEU B CA 1
ATOM 2268 C C . LEU B 1 8 ? 9.109 -32.281 -6.848 1 98.31 8 LEU B C 1
ATOM 2270 O O . LEU B 1 8 ? 9.602 -31.188 -6.555 1 98.31 8 LEU B O 1
ATOM 2274 N N . ILE B 1 9 ? 9.25 -32.875 -8.031 1 98.56 9 ILE B N 1
ATOM 2275 C CA . ILE B 1 9 ? 9.844 -32.156 -9.156 1 98.56 9 ILE B CA 1
ATOM 2276 C C . ILE B 1 9 ? 8.82 -32 -10.273 1 98.56 9 ILE B C 1
ATOM 2278 O O . ILE B 1 9 ? 8.227 -32.969 -10.719 1 98.56 9 ILE B O 1
ATOM 2282 N N . VAL B 1 10 ? 8.531 -30.781 -10.648 1 98.56 10 VAL B N 1
ATOM 2283 C CA . VAL B 1 10 ? 7.629 -30.516 -11.773 1 98.56 10 VAL B CA 1
ATOM 2284 C C . VAL B 1 10 ? 8.328 -29.641 -12.805 1 98.56 10 VAL B C 1
ATOM 2286 O O . VAL B 1 10 ? 8.906 -28.609 -12.453 1 98.56 10 VAL B O 1
ATOM 2289 N N . TYR B 1 11 ? 8.359 -30.031 -14.055 1 98.44 11 TYR B N 1
ATOM 2290 C CA . TYR B 1 11 ? 9 -29.234 -15.102 1 98.44 11 TYR B CA 1
ATOM 2291 C C . TYR B 1 11 ? 7.98 -28.781 -16.141 1 98.44 11 TYR B C 1
ATOM 2293 O O . TYR B 1 11 ? 6.945 -29.422 -16.328 1 98.44 11 TYR B O 1
ATOM 2301 N N . LYS B 1 12 ? 8.281 -27.703 -16.812 1 97.56 12 LYS B N 1
ATOM 2302 C CA . LYS B 1 12 ? 7.41 -27.125 -17.844 1 97.56 12 LYS B CA 1
ATOM 2303 C C . LYS B 1 12 ? 7.238 -28.094 -19.016 1 97.56 12 LYS B C 1
ATOM 2305 O O . LYS B 1 12 ? 8.219 -28.469 -19.656 1 97.56 12 LYS B O 1
ATOM 2310 N N . VAL B 1 13 ? 6.043 -28.344 -19.328 1 96.44 13 VAL B N 1
ATOM 2311 C CA . VAL B 1 13 ? 5.734 -29.234 -20.438 1 96.44 13 VAL B CA 1
ATOM 2312 C C . VAL B 1 13 ? 6.23 -28.625 -21.75 1 96.44 13 VAL B C 1
ATOM 2314 O O . VAL B 1 13 ? 6.109 -27.406 -21.969 1 96.44 13 VAL B O 1
ATOM 2317 N N . GLY B 1 14 ? 6.824 -29.453 -22.578 1 95.75 14 GLY B N 1
ATOM 2318 C CA . GLY B 1 14 ? 7.273 -29.016 -23.891 1 95.75 14 GLY B CA 1
ATOM 2319 C C . GLY B 1 14 ? 8.633 -28.344 -23.859 1 95.75 14 GLY B C 1
ATOM 2320 O O . GLY B 1 14 ? 9.102 -27.828 -24.875 1 95.75 14 GLY B O 1
ATOM 2321 N N . ASN B 1 15 ? 9.273 -28.25 -22.766 1 97.06 15 ASN B N 1
ATOM 2322 C CA . ASN B 1 15 ? 10.617 -27.688 -22.625 1 97.06 15 ASN B CA 1
ATOM 2323 C C . ASN B 1 15 ? 11.656 -28.781 -22.391 1 97.06 15 ASN B C 1
ATOM 2325 O O . ASN B 1 15 ? 11.859 -29.203 -21.25 1 97.06 15 ASN B O 1
ATOM 2329 N N . PRO B 1 16 ? 12.375 -29.109 -23.453 1 97.38 16 PRO B N 1
ATOM 2330 C CA . PRO B 1 16 ? 13.305 -30.234 -23.344 1 97.38 16 PRO B CA 1
ATOM 2331 C C . PRO B 1 16 ? 14.43 -29.969 -22.344 1 97.38 16 PRO B C 1
ATOM 2333 O O . PRO B 1 16 ? 14.883 -30.906 -21.672 1 97.38 16 PRO B O 1
ATOM 2336 N N . GLN B 1 17 ? 14.875 -28.781 -22.281 1 97.62 17 GLN B N 1
ATOM 2337 C CA . GLN B 1 17 ? 15.945 -28.453 -21.344 1 97.62 17 GLN B CA 1
ATOM 2338 C C . GLN B 1 17 ? 15.477 -28.594 -19.906 1 97.62 17 GLN B C 1
ATOM 2340 O O . GLN B 1 17 ? 16.203 -29.109 -19.047 1 97.62 17 GLN B O 1
ATOM 2345 N N . ALA B 1 18 ? 14.289 -28.094 -19.609 1 98.19 18 ALA B N 1
ATOM 2346 C CA . ALA B 1 18 ? 13.711 -28.234 -18.281 1 98.19 18 ALA B CA 1
ATOM 2347 C C . ALA B 1 18 ? 13.531 -29.703 -17.906 1 98.19 18 ALA B C 1
ATOM 2349 O O . ALA B 1 18 ? 13.805 -30.109 -16.781 1 98.19 18 ALA B O 1
ATOM 2350 N N . GLU B 1 19 ? 13.094 -30.469 -18.875 1 98.25 19 GLU B N 1
ATOM 2351 C CA . GLU B 1 19 ? 12.898 -31.891 -18.641 1 98.25 19 GLU B CA 1
ATOM 2352 C C . GLU B 1 19 ? 14.219 -32.594 -18.328 1 98.25 19 GLU B C 1
ATOM 2354 O O . GLU B 1 19 ? 14.305 -33.375 -17.375 1 98.25 19 GLU B O 1
ATOM 2359 N N . LYS B 1 20 ? 15.195 -32.312 -19.141 1 98.38 20 LY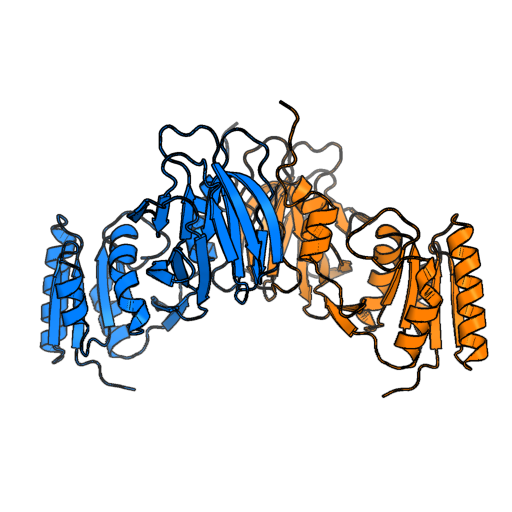S B N 1
ATOM 2360 C CA . LYS B 1 20 ? 16.516 -32.906 -18.906 1 98.38 20 LYS B CA 1
ATOM 2361 C C . LYS B 1 20 ? 17.031 -32.562 -17.516 1 98.38 20 LYS B C 1
ATOM 2363 O O . LYS B 1 20 ? 17.5 -33.438 -16.781 1 98.38 20 LYS B O 1
ATOM 2368 N N . THR B 1 21 ? 16.953 -31.281 -17.188 1 98.31 21 THR B N 1
ATOM 2369 C CA . THR B 1 21 ? 17.422 -30.828 -15.883 1 98.31 21 THR B CA 1
ATOM 2370 C C . THR B 1 21 ? 16.625 -31.484 -14.75 1 98.31 21 THR B C 1
ATOM 2372 O O . THR B 1 21 ? 17.188 -31.812 -13.711 1 98.31 21 THR B O 1
ATOM 2375 N N . ALA B 1 22 ? 15.352 -31.656 -14.93 1 98.62 22 ALA B N 1
ATOM 2376 C CA . ALA B 1 22 ? 14.516 -32.312 -13.93 1 98.62 22 ALA B CA 1
ATOM 2377 C C . ALA B 1 22 ? 15.016 -33.719 -13.648 1 98.62 22 ALA B C 1
ATOM 2379 O O . ALA B 1 22 ? 15.078 -34.156 -12.492 1 98.62 22 ALA B O 1
ATOM 2380 N N . HIS B 1 23 ? 15.398 -34.406 -14.688 1 98.56 23 HIS B N 1
ATOM 2381 C CA . HIS B 1 23 ? 15.945 -35.75 -14.523 1 98.56 23 HIS B CA 1
ATOM 2382 C C . HIS B 1 23 ? 17.281 -35.719 -13.812 1 98.56 23 HIS B C 1
ATOM 2384 O O . HIS B 1 23 ? 17.578 -36.594 -12.984 1 98.56 23 HIS B O 1
ATOM 2390 N N . ASP B 1 24 ? 18.078 -34.75 -14.172 1 98.5 24 ASP B N 1
ATOM 2391 C CA . ASP B 1 24 ? 19.344 -34.594 -13.477 1 98.5 24 ASP B CA 1
ATOM 2392 C C . ASP B 1 24 ? 19.125 -34.344 -11.977 1 98.5 24 ASP B C 1
ATOM 2394 O O . ASP B 1 24 ? 19.844 -34.906 -11.148 1 98.5 24 ASP B O 1
ATOM 2398 N N . ILE B 1 25 ? 18.172 -33.531 -11.648 1 98.44 25 ILE B N 1
ATOM 2399 C CA . ILE B 1 25 ? 17.859 -33.219 -10.266 1 98.44 25 ILE B CA 1
ATOM 2400 C C . ILE B 1 25 ? 17.344 -34.469 -9.555 1 98.44 25 ILE B C 1
ATOM 2402 O O . ILE B 1 25 ? 17.719 -34.719 -8.398 1 98.44 25 ILE B O 1
ATOM 2406 N N . GLN B 1 26 ? 16.484 -35.188 -10.242 1 98.38 26 GLN B N 1
ATOM 2407 C CA . GLN B 1 26 ? 16 -36.438 -9.672 1 98.38 26 GLN B CA 1
ATOM 2408 C C . GLN B 1 26 ? 17.172 -37.375 -9.328 1 98.38 26 GLN B C 1
ATOM 2410 O O . GLN B 1 26 ? 17.188 -38 -8.258 1 98.38 26 GLN B O 1
ATOM 2415 N N . HIS B 1 27 ? 18.156 -37.5 -10.211 1 98.31 27 HIS B N 1
ATOM 2416 C CA . HIS B 1 27 ? 19.344 -38.312 -9.977 1 98.31 27 HIS B CA 1
ATOM 2417 C C . HIS B 1 27 ? 20.156 -37.812 -8.797 1 98.31 27 HIS B C 1
ATOM 2419 O O . HIS B 1 27 ? 20.656 -38.562 -7.992 1 98.31 27 HIS B O 1
ATOM 2425 N N . TRP B 1 28 ? 20.25 -36.5 -8.766 1 98 28 TRP B N 1
ATOM 2426 C CA . TRP B 1 28 ? 20.953 -35.875 -7.652 1 98 28 TRP B CA 1
ATOM 2427 C C . TRP B 1 28 ? 20.2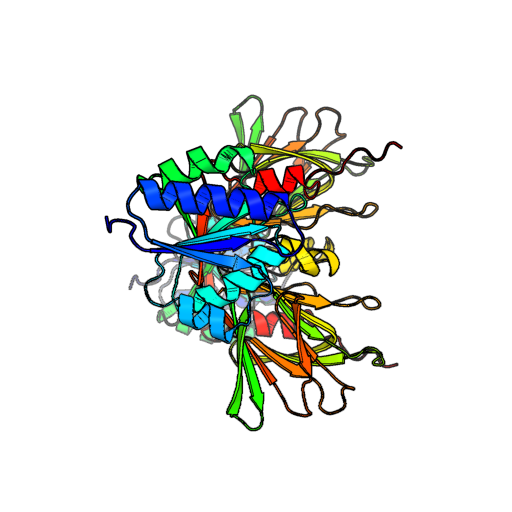97 -36.25 -6.324 1 98 28 TRP B C 1
ATOM 2429 O O . TRP B 1 28 ? 20.984 -36.656 -5.379 1 98 28 TRP B O 1
ATOM 2439 N N . PHE B 1 29 ? 18.984 -36.156 -6.223 1 97.69 29 PHE B N 1
ATOM 2440 C CA . PHE B 1 29 ? 18.25 -36.5 -5.02 1 97.69 29 PHE B CA 1
ATOM 2441 C C . PHE B 1 29 ? 18.453 -37.969 -4.672 1 97.69 29 PHE B C 1
ATOM 2443 O O . PHE B 1 29 ? 18.641 -38.344 -3.502 1 97.69 29 PHE B O 1
ATOM 2450 N N . TYR B 1 30 ? 18.453 -38.75 -5.691 1 97.38 30 TYR B N 1
ATOM 2451 C CA . TYR B 1 30 ? 18.672 -40.188 -5.488 1 97.38 30 TYR B CA 1
ATOM 2452 C C . TYR B 1 30 ? 20 -40.469 -4.809 1 97.38 30 TYR B C 1
ATOM 2454 O O . TYR B 1 30 ? 20.078 -41.219 -3.852 1 97.38 30 TYR B O 1
ATOM 2462 N N . ASN B 1 31 ? 21 -39.781 -5.227 1 97.19 31 ASN B N 1
ATOM 2463 C CA . ASN B 1 31 ? 22.344 -39.938 -4.684 1 97.19 31 ASN B CA 1
ATOM 2464 C C . ASN B 1 31 ? 22.422 -39.469 -3.24 1 97.19 31 ASN B C 1
ATOM 2466 O O . ASN B 1 31 ? 23.344 -39.844 -2.506 1 97.19 31 ASN B O 1
ATOM 2470 N N . LYS B 1 32 ? 21.5 -38.625 -2.859 1 95.81 32 LYS B N 1
ATOM 2471 C CA . LYS B 1 32 ? 21.453 -38.125 -1.49 1 95.81 32 LYS B CA 1
ATOM 2472 C C . LYS B 1 32 ? 20.453 -38.906 -0.653 1 95.81 32 LYS B C 1
ATOM 2474 O O . LYS B 1 32 ? 20.141 -38.531 0.479 1 95.81 32 LYS B O 1
ATOM 2479 N N . ASN B 1 33 ? 19.859 -39.969 -1.19 1 95.88 33 ASN B N 1
ATOM 2480 C CA . ASN B 1 33 ? 18.859 -40.812 -0.55 1 95.88 33 ASN B CA 1
ATOM 2481 C C . ASN B 1 33 ? 17.562 -40.062 -0.279 1 95.88 33 ASN B C 1
ATOM 2483 O O . ASN B 1 33 ? 16.969 -40.188 0.792 1 95.88 33 ASN B O 1
ATOM 2487 N N . VAL B 1 34 ? 17.234 -39.156 -1.155 1 96.25 34 VAL B N 1
ATOM 2488 C CA . VAL B 1 34 ? 15.953 -38.438 -1.138 1 96.25 34 VAL B CA 1
ATOM 2489 C C . VAL B 1 34 ? 15.055 -38.969 -2.25 1 96.25 34 VAL B C 1
ATOM 2491 O O . VAL B 1 34 ? 15.461 -39.031 -3.412 1 96.25 34 VAL B O 1
ATOM 2494 N N . THR B 1 35 ? 13.883 -39.438 -1.925 1 96.56 35 THR B N 1
ATOM 2495 C CA . THR B 1 35 ? 12.906 -39.875 -2.912 1 96.56 35 THR B CA 1
ATOM 2496 C C . THR B 1 35 ? 12.234 -38.688 -3.588 1 96.56 35 THR B C 1
ATOM 2498 O O . THR B 1 35 ? 11.906 -37.688 -2.932 1 96.56 35 THR B O 1
ATOM 2501 N N . SER B 1 36 ? 12.062 -38.75 -4.93 1 97 36 SER B N 1
ATOM 2502 C CA . SER B 1 36 ? 11.43 -37.656 -5.633 1 97 36 SER B CA 1
ATOM 2503 C C . SER B 1 36 ? 10.422 -38.156 -6.66 1 97 36 SER B C 1
ATOM 2505 O O . SER B 1 36 ? 10.633 -39.188 -7.305 1 97 36 SER B O 1
ATOM 2507 N N . ASN B 1 37 ? 9.25 -37.531 -6.723 1 96.94 37 ASN B N 1
ATOM 2508 C CA . ASN B 1 37 ? 8.297 -37.688 -7.812 1 96.94 37 ASN B CA 1
ATOM 2509 C C . ASN B 1 37 ? 8.5 -36.625 -8.898 1 96.94 37 ASN B C 1
ATOM 2511 O O . ASN B 1 37 ? 8.703 -35.438 -8.594 1 96.94 37 ASN B O 1
ATOM 2515 N N . LEU B 1 38 ? 8.516 -37.094 -10.086 1 98 38 LEU B N 1
ATOM 2516 C CA . LEU B 1 38 ? 8.773 -36.219 -11.227 1 98 38 LEU B CA 1
ATOM 2517 C C . LEU B 1 38 ? 7.57 -36.188 -12.164 1 98 38 LEU B C 1
ATOM 2519 O O . LEU B 1 38 ? 7.059 -37.219 -12.562 1 98 38 LEU B O 1
ATOM 2523 N N . PHE B 1 39 ? 7.055 -34.938 -12.438 1 98.12 39 PHE B N 1
ATOM 2524 C CA . PHE B 1 39 ? 5.93 -34.781 -13.352 1 98.12 39 PHE B CA 1
ATOM 2525 C C . PHE B 1 39 ? 6.18 -33.625 -14.305 1 98.12 39 PHE B C 1
ATOM 2527 O O . PHE B 1 39 ? 6.965 -32.719 -14 1 98.12 39 PHE B O 1
ATOM 2534 N N . SER B 1 40 ? 5.512 -33.688 -15.484 1 98.06 40 SER B N 1
ATOM 2535 C CA . SER B 1 40 ? 5.367 -32.5 -16.297 1 98.06 40 SER B CA 1
ATOM 2536 C C . SER B 1 40 ? 4.266 -31.594 -15.766 1 98.06 40 SER B C 1
ATOM 2538 O O . SER B 1 40 ? 3.406 -32.031 -15 1 98.06 40 SER B O 1
ATOM 2540 N N . SER B 1 41 ? 4.352 -30.328 -16.156 1 97 41 SER B N 1
ATOM 2541 C CA . SER B 1 41 ? 3.469 -29.312 -15.578 1 97 41 SER B CA 1
ATOM 2542 C C . SER B 1 41 ? 2.021 -29.531 -16 1 97 41 SER B C 1
ATOM 2544 O O . SER B 1 41 ? 1.104 -28.938 -15.445 1 97 41 SER B O 1
ATOM 2546 N N . ASP B 1 42 ? 1.773 -30.344 -16.984 1 95.31 42 ASP B N 1
ATOM 2547 C CA . ASP B 1 42 ? 0.409 -30.609 -17.422 1 95.31 42 ASP B CA 1
ATOM 2548 C C . ASP B 1 42 ? -0.208 -31.766 -16.641 1 95.31 42 ASP B C 1
ATOM 2550 O O . ASP B 1 42 ? -1.254 -32.281 -17.016 1 95.31 42 ASP B O 1
ATOM 2554 N N . ILE B 1 43 ? 0.405 -32.156 -15.539 1 94.38 43 ILE B N 1
ATOM 2555 C CA . ILE B 1 43 ? -0.11 -33.219 -14.664 1 94.38 43 ILE B CA 1
ATOM 2556 C C . ILE B 1 43 ? -1.504 -32.812 -14.172 1 94.38 43 ILE B C 1
ATOM 2558 O O . ILE B 1 43 ? -1.745 -31.672 -13.797 1 94.38 43 ILE B O 1
ATOM 2562 N N . PRO B 1 44 ? -2.424 -33.781 -14.242 1 93.38 44 PRO B N 1
ATOM 2563 C CA . PRO B 1 44 ? -3.744 -33.5 -13.672 1 93.38 44 PRO B CA 1
ATOM 2564 C C . PRO B 1 44 ? -3.684 -33.125 -12.195 1 93.38 44 PRO B C 1
ATOM 2566 O O . PRO B 1 44 ? -2.891 -33.719 -11.445 1 93.38 44 PRO B O 1
ATOM 2569 N N . GLU B 1 45 ? -4.496 -32.219 -11.805 1 91.12 45 GLU B N 1
ATOM 2570 C CA . GLU B 1 45 ? -4.508 -31.688 -10.445 1 91.12 45 GLU B CA 1
ATOM 2571 C C . GLU B 1 45 ? -4.68 -32.812 -9.422 1 91.12 45 GLU B C 1
ATOM 2573 O O . GLU B 1 45 ? -4.043 -32.781 -8.367 1 91.12 45 GLU B O 1
ATOM 2578 N N . SER B 1 46 ? -5.562 -33.719 -9.695 1 91.44 46 SER B N 1
ATOM 2579 C CA . SER B 1 46 ? -5.824 -34.812 -8.773 1 91.44 46 SER B CA 1
ATOM 2580 C C . SER B 1 46 ? -4.57 -35.625 -8.523 1 91.44 46 SER B C 1
ATOM 2582 O O . SER B 1 46 ? -4.289 -36.031 -7.387 1 91.44 46 SER B O 1
ATOM 2584 N N . GLN B 1 47 ? -3.838 -35.906 -9.594 1 93.56 47 GLN B N 1
ATOM 2585 C CA . GLN B 1 47 ? -2.596 -36.656 -9.477 1 93.56 47 GLN B CA 1
ATOM 2586 C C . GLN B 1 47 ? -1.541 -35.875 -8.711 1 93.56 47 GLN B C 1
ATOM 2588 O O . GLN B 1 47 ? -0.803 -36.438 -7.898 1 93.56 47 GLN B O 1
ATOM 2593 N N . LEU B 1 48 ? -1.484 -34.625 -9.008 1 94.5 48 LEU B N 1
ATOM 2594 C CA . LEU B 1 48 ? -0.547 -33.75 -8.289 1 94.5 48 LEU B CA 1
ATOM 2595 C C . LEU B 1 48 ? -0.835 -33.781 -6.793 1 94.5 48 LEU B C 1
ATOM 2597 O O . LEU B 1 48 ? 0.074 -33.969 -5.98 1 94.5 48 LEU B O 1
ATOM 2601 N N . LYS B 1 49 ? -2.072 -33.594 -6.391 1 92.25 49 LYS B N 1
ATOM 2602 C CA . LYS B 1 49 ? -2.471 -33.531 -4.984 1 92.25 49 LYS B CA 1
ATOM 2603 C C . LYS B 1 49 ? -2.105 -34.812 -4.262 1 92.25 49 LYS B C 1
ATOM 2605 O O . LYS B 1 49 ? -1.705 -34.781 -3.096 1 92.25 49 LYS B O 1
ATOM 2610 N N . GLN B 1 50 ? -2.248 -35.906 -4.953 1 91.56 50 GLN B N 1
ATOM 2611 C CA . GLN B 1 50 ? -1.894 -37.188 -4.371 1 91.56 50 GLN B CA 1
ATOM 2612 C C . GLN B 1 50 ? -0.395 -37.281 -4.094 1 91.56 50 GLN B C 1
ATOM 2614 O O . GLN B 1 50 ? 0.028 -37.906 -3.133 1 91.56 50 GLN B O 1
ATOM 2619 N N . SER B 1 51 ? 0.333 -36.625 -4.934 1 92.69 51 SER B N 1
ATOM 2620 C CA . SER B 1 51 ? 1.786 -36.688 -4.82 1 92.69 51 SER B CA 1
ATOM 2621 C C . SER B 1 51 ? 2.287 -35.781 -3.701 1 92.69 51 SER B C 1
ATOM 2623 O O . SER B 1 51 ? 3.457 -35.844 -3.316 1 92.69 51 SER B O 1
ATOM 2625 N N . LEU B 1 52 ? 1.386 -35.031 -3.178 1 94.44 52 LEU B N 1
ATOM 2626 C CA . LEU B 1 52 ? 1.799 -34.031 -2.199 1 94.44 52 LEU B CA 1
ATOM 2627 C C . LEU B 1 52 ? 1.902 -34.656 -0.807 1 94.44 52 LEU B C 1
ATOM 2629 O O . LEU B 1 52 ? 2.498 -34.062 0.096 1 94.44 52 LEU B O 1
ATOM 2633 N N . VAL B 1 53 ? 1.403 -35.875 -0.844 1 88.62 53 VAL B N 1
ATOM 2634 C CA . VAL B 1 53 ? 1.424 -36.562 0.447 1 88.62 53 VAL B CA 1
ATOM 2635 C C . VAL B 1 53 ? 2.867 -36.781 0.893 1 88.62 53 VAL B C 1
ATOM 2637 O O . VAL B 1 53 ? 3.672 -37.344 0.154 1 88.62 53 VAL B O 1
ATOM 2640 N N . HIS B 1 54 ? 3.512 -36.188 1.82 1 91.12 54 HIS B N 1
ATOM 2641 C CA . HIS B 1 54 ? 4.809 -36.312 2.475 1 91.12 54 HIS B CA 1
ATOM 2642 C C . HIS B 1 54 ? 5.852 -35.406 1.831 1 91.12 54 HIS B C 1
ATOM 2644 O O . HIS B 1 54 ? 7.023 -35.438 2.215 1 91.12 54 HIS B O 1
ATOM 2650 N N . THR B 1 55 ? 5.383 -34.812 0.695 1 96.25 55 THR B N 1
ATOM 2651 C CA . THR B 1 55 ? 6.309 -33.906 0.019 1 96.25 55 THR B CA 1
ATOM 2652 C C . THR B 1 55 ? 6.785 -32.812 0.967 1 96.25 55 THR B C 1
ATOM 2654 O O . THR B 1 55 ? 5.977 -32.188 1.659 1 96.25 55 THR B O 1
ATOM 2657 N N . GLN B 1 56 ? 8.078 -32.625 0.981 1 96.88 56 GLN B N 1
ATOM 2658 C CA . GLN B 1 56 ? 8.641 -31.641 1.882 1 96.88 56 GLN B CA 1
ATOM 2659 C C . GLN B 1 56 ? 9.039 -30.375 1.123 1 96.88 56 GLN B C 1
ATOM 2661 O O . GLN B 1 56 ? 9.172 -29.297 1.717 1 96.88 56 GLN B O 1
ATOM 2666 N N . VAL B 1 57 ? 9.328 -30.531 -0.161 1 97.62 57 VAL B N 1
ATOM 2667 C CA . VAL B 1 57 ? 9.719 -29.406 -1.001 1 97.62 57 VAL B CA 1
ATOM 2668 C C . VAL B 1 57 ? 9.367 -29.703 -2.457 1 97.62 57 VAL B C 1
ATOM 2670 O O . VAL B 1 57 ? 9.43 -30.844 -2.898 1 97.62 57 VAL B O 1
ATOM 2673 N N . ALA B 1 58 ? 8.945 -28.719 -3.137 1 98.12 58 ALA B N 1
ATOM 2674 C CA . ALA B 1 58 ? 8.688 -28.828 -4.57 1 98.12 58 ALA B CA 1
ATOM 2675 C C . ALA B 1 58 ? 9.703 -28.016 -5.371 1 98.12 58 ALA B C 1
ATOM 2677 O O . ALA B 1 58 ? 9.953 -26.859 -5.066 1 98.12 58 ALA B O 1
ATOM 2678 N N . ILE B 1 59 ? 10.305 -28.641 -6.32 1 98.19 59 ILE B N 1
ATOM 2679 C CA . ILE B 1 59 ? 11.18 -27.984 -7.285 1 98.19 59 ILE B CA 1
ATOM 2680 C C . ILE B 1 59 ? 10.438 -27.766 -8.602 1 98.19 59 ILE B C 1
ATOM 2682 O O . ILE B 1 59 ? 10.023 -28.734 -9.25 1 98.19 59 ILE B O 1
ATOM 2686 N N . ILE B 1 60 ? 10.258 -26.547 -8.93 1 98 60 ILE B N 1
ATOM 2687 C CA . ILE B 1 60 ? 9.523 -26.234 -10.156 1 98 60 ILE B CA 1
ATOM 2688 C C . ILE B 1 60 ? 10.484 -25.672 -11.203 1 98 60 ILE B C 1
ATOM 2690 O O . ILE B 1 60 ? 11.18 -24.688 -10.945 1 98 60 ILE B O 1
ATOM 2694 N N . LEU B 1 61 ? 10.531 -26.344 -12.352 1 98.12 61 LEU B N 1
ATOM 2695 C CA . LEU B 1 61 ? 11.359 -25.906 -13.469 1 98.12 61 LEU B CA 1
ATOM 2696 C C . LEU B 1 61 ? 10.508 -25.312 -14.586 1 98.12 61 LEU B C 1
ATOM 2698 O O . LEU B 1 61 ? 9.93 -26.047 -15.383 1 98.12 61 LEU B O 1
ATOM 2702 N N . GLY B 1 62 ? 10.461 -24.062 -14.703 1 96.62 62 GLY B N 1
ATOM 2703 C CA . GLY B 1 62 ? 9.656 -23.328 -15.664 1 96.62 62 GLY B CA 1
ATOM 2704 C C . GLY B 1 62 ? 9.648 -21.844 -15.414 1 96.62 62 GLY B C 1
ATOM 2705 O O . GLY B 1 62 ? 10.469 -21.328 -14.648 1 96.62 62 GLY B O 1
ATOM 2706 N N . GLY B 1 63 ? 8.867 -21.141 -16.109 1 94.25 63 GLY B N 1
ATOM 2707 C CA . GLY B 1 63 ? 8.703 -19.703 -15.883 1 94.25 63 GLY B CA 1
ATOM 2708 C C . GLY B 1 63 ? 7.688 -19.391 -14.805 1 94.25 63 GLY B C 1
ATOM 2709 O O . GLY B 1 63 ? 7.293 -20.266 -14.039 1 94.25 63 GLY B O 1
ATOM 2710 N N . ASP B 1 64 ? 7.273 -18.141 -14.727 1 91.94 64 ASP B N 1
ATOM 2711 C CA . ASP B 1 64 ? 6.32 -17.672 -13.727 1 91.94 64 ASP B CA 1
ATOM 2712 C C . ASP B 1 64 ? 4.98 -18.391 -13.867 1 91.94 64 ASP B C 1
ATOM 2714 O O . ASP B 1 64 ? 4.348 -18.734 -12.867 1 91.94 64 ASP B O 1
ATOM 2718 N N . GLY B 1 65 ? 4.578 -18.594 -15.102 1 93.31 65 GLY B N 1
ATOM 2719 C CA . GLY B 1 65 ? 3.311 -19.266 -15.312 1 93.31 65 GLY B CA 1
ATOM 2720 C C . GLY B 1 65 ? 3.271 -20.672 -14.719 1 93.31 65 GLY B C 1
ATOM 2721 O O . GLY B 1 65 ? 2.312 -21.031 -14.039 1 93.31 65 GLY B O 1
ATOM 2722 N N . THR B 1 66 ? 4.332 -21.438 -14.984 1 94.62 66 THR B N 1
ATOM 2723 C CA . THR B 1 66 ? 4.445 -22.781 -14.43 1 94.62 66 THR B CA 1
ATOM 2724 C C . THR B 1 66 ? 4.523 -22.734 -12.906 1 94.62 66 THR B C 1
ATOM 2726 O O . THR B 1 66 ? 3.842 -23.5 -12.219 1 94.62 66 THR B O 1
ATOM 2729 N N . PHE B 1 67 ? 5.293 -21.875 -12.477 1 95.69 67 PHE B N 1
ATOM 2730 C CA . PHE B 1 67 ? 5.457 -21.688 -11.039 1 95.69 67 PHE B CA 1
ATOM 2731 C C . PHE B 1 67 ? 4.113 -21.406 -10.375 1 95.69 67 PHE B C 1
ATOM 2733 O O . PHE B 1 67 ? 3.764 -22.031 -9.375 1 95.69 67 PHE B O 1
ATOM 2740 N N . LEU B 1 68 ? 3.338 -20.5 -10.938 1 94.5 68 LEU B N 1
ATOM 2741 C CA . LEU B 1 68 ? 2.037 -20.094 -10.406 1 94.5 68 LEU B CA 1
ATOM 2742 C C . LEU B 1 68 ? 1.075 -21.281 -10.391 1 94.5 68 LEU B C 1
ATOM 2744 O O . LEU B 1 68 ? 0.452 -21.562 -9.367 1 94.5 68 LEU B O 1
ATOM 2748 N N . SER B 1 69 ? 0.979 -21.953 -11.477 1 94.25 69 SER B N 1
ATOM 2749 C CA . SER B 1 69 ? 0.023 -23.047 -11.656 1 94.25 69 SER B CA 1
ATOM 2750 C C . SER B 1 69 ? 0.27 -24.156 -10.648 1 94.25 69 SER B C 1
ATOM 2752 O O . SER B 1 69 ? -0.672 -24.688 -10.047 1 94.25 69 SER B O 1
ATOM 2754 N N . ILE B 1 70 ? 1.489 -24.469 -10.406 1 95.75 70 ILE B N 1
ATOM 2755 C CA . ILE B 1 70 ? 1.823 -25.578 -9.531 1 95.75 70 ILE B CA 1
ATOM 2756 C C . ILE B 1 70 ? 1.744 -25.141 -8.07 1 95.75 70 ILE B C 1
ATOM 2758 O O . ILE B 1 70 ? 1.176 -25.828 -7.23 1 95.75 70 ILE B O 1
ATOM 2762 N N . SER B 1 71 ? 2.244 -23.953 -7.797 1 96.56 71 SER B N 1
ATOM 2763 C CA . SER B 1 71 ? 2.381 -23.484 -6.426 1 96.56 71 SER B CA 1
ATOM 2764 C C . SER B 1 71 ? 1.019 -23.281 -5.77 1 96.56 71 SER B C 1
ATOM 2766 O O . SER B 1 71 ? 0.871 -23.484 -4.562 1 96.56 71 SER B O 1
ATOM 2768 N N . ARG B 1 72 ? 0.045 -22.906 -6.523 1 95.12 72 ARG B N 1
ATOM 2769 C CA . ARG B 1 72 ? -1.292 -22.719 -5.969 1 95.12 72 ARG B CA 1
ATOM 2770 C C . ARG B 1 72 ? -1.77 -23.984 -5.25 1 95.12 72 ARG B C 1
ATOM 2772 O O . ARG B 1 72 ? -2.471 -23.891 -4.242 1 95.12 72 ARG B O 1
ATOM 2779 N N . ASN B 1 73 ? -1.347 -25.141 -5.766 1 94 73 ASN B N 1
ATOM 2780 C CA . ASN B 1 73 ? -1.754 -26.422 -5.195 1 94 73 ASN B CA 1
ATOM 2781 C C . ASN B 1 73 ? -0.958 -26.75 -3.938 1 94 73 ASN B C 1
ATOM 2783 O O . ASN B 1 73 ? -1.32 -27.656 -3.193 1 94 73 ASN B O 1
ATOM 2787 N N . LEU B 1 74 ? 0.035 -26.031 -3.664 1 96.38 74 LEU B N 1
ATOM 2788 C CA . LEU B 1 74 ? 0.946 -26.344 -2.57 1 96.38 74 LEU B CA 1
ATOM 2789 C C . LEU B 1 74 ? 0.617 -25.516 -1.33 1 96.38 74 LEU B C 1
ATOM 2791 O O . LEU B 1 74 ? 1.102 -25.812 -0.236 1 96.38 74 LEU B O 1
ATOM 2795 N N . ILE B 1 75 ? -0.2 -24.5 -1.479 1 96.12 75 ILE B N 1
ATOM 2796 C CA . ILE B 1 75 ? -0.469 -23.516 -0.45 1 96.12 75 ILE B CA 1
ATOM 2797 C C . ILE B 1 75 ? -1.13 -24.172 0.754 1 96.12 75 ILE B C 1
ATOM 2799 O O . ILE B 1 75 ? -0.715 -23.953 1.896 1 96.12 75 ILE B O 1
ATOM 2803 N N . GLU B 1 76 ? -2.113 -25 0.476 1 93.62 76 GLU B N 1
ATOM 2804 C CA . GLU B 1 76 ? -2.889 -25.609 1.55 1 93.62 76 GLU B CA 1
ATOM 2805 C C . GLU B 1 76 ? -2.002 -26.469 2.451 1 93.62 76 GLU B C 1
ATOM 2807 O O . GLU B 1 76 ? -2.162 -26.453 3.674 1 93.62 76 GLU B O 1
ATOM 2812 N N . LYS B 1 77 ? -1.064 -27.141 1.89 1 95.06 77 LYS B N 1
ATOM 2813 C CA . LYS B 1 77 ? -0.21 -28.047 2.641 1 95.06 77 LYS B CA 1
ATOM 2814 C C . LYS B 1 77 ? 1.071 -27.359 3.096 1 95.06 77 LYS B C 1
ATOM 2816 O O . LYS B 1 77 ? 1.929 -27.984 3.727 1 95.06 77 LYS B O 1
ATOM 2821 N N . GLN B 1 78 ? 1.218 -26.062 2.738 1 96.31 78 GLN B N 1
ATOM 2822 C CA . GLN B 1 78 ? 2.367 -25.266 3.145 1 96.31 78 GLN B CA 1
ATOM 2823 C C . GLN B 1 78 ? 3.676 -25.906 2.705 1 96.31 78 GLN B C 1
ATOM 2825 O O . GLN B 1 78 ? 4.621 -26.016 3.49 1 96.31 78 GLN B O 1
ATOM 2830 N N . ILE B 1 79 ? 3.695 -26.453 1.528 1 97.31 79 ILE B N 1
ATOM 2831 C CA . ILE B 1 79 ? 4.902 -27.047 0.961 1 97.31 79 ILE B CA 1
ATOM 2832 C C . ILE B 1 79 ? 5.766 -25.953 0.335 1 97.31 79 ILE B C 1
ATOM 2834 O O . ILE B 1 79 ? 5.316 -25.234 -0.568 1 97.31 79 ILE B O 1
ATOM 2838 N N . PRO B 1 80 ? 6.992 -25.812 0.762 1 97.62 80 PRO B N 1
ATOM 2839 C CA . PRO B 1 80 ? 7.871 -24.812 0.175 1 97.62 80 PRO B CA 1
ATOM 2840 C C . PRO B 1 80 ? 8.258 -25.125 -1.27 1 97.62 80 PRO B C 1
ATOM 2842 O O . PRO B 1 80 ? 8.312 -26.281 -1.656 1 97.62 80 PRO B O 1
ATOM 2845 N N . VAL B 1 81 ? 8.516 -24.094 -1.962 1 97.5 81 VAL B N 1
ATOM 2846 C CA . VAL B 1 81 ? 8.797 -24.25 -3.385 1 97.5 81 VAL B CA 1
ATOM 2847 C C . VAL B 1 81 ? 10.148 -23.625 -3.721 1 97.5 81 VAL B C 1
ATOM 2849 O O . VAL B 1 81 ? 10.516 -22.578 -3.166 1 97.5 81 VAL B O 1
ATOM 2852 N N . LEU B 1 82 ? 10.898 -24.25 -4.516 1 96.5 82 LEU B N 1
ATOM 2853 C CA . LEU B 1 82 ? 12.094 -23.719 -5.164 1 96.5 82 LEU B CA 1
ATOM 2854 C C . LEU B 1 82 ? 11.914 -23.672 -6.676 1 96.5 82 LEU B C 1
ATOM 2856 O O . LEU B 1 82 ? 11.695 -24.688 -7.32 1 96.5 82 LEU B O 1
ATOM 2860 N N . GLY B 1 83 ? 11.969 -22.5 -7.242 1 95.94 83 GLY B N 1
ATOM 2861 C CA . GLY B 1 83 ? 11.773 -22.312 -8.672 1 95.94 83 GLY B CA 1
ATOM 2862 C C . GLY B 1 83 ? 13.078 -22.141 -9.43 1 95.94 83 GLY B C 1
ATOM 2863 O O . GLY B 1 83 ? 13.93 -21.344 -9.039 1 95.94 83 GLY B O 1
ATOM 2864 N N . ILE B 1 84 ? 13.227 -22.906 -10.469 1 95.88 84 ILE B N 1
ATOM 2865 C CA . ILE B 1 84 ? 14.336 -22.766 -11.406 1 95.88 84 ILE B CA 1
ATOM 2866 C C . ILE B 1 84 ? 13.82 -22.25 -12.742 1 95.88 84 ILE B C 1
ATOM 2868 O O . ILE B 1 84 ? 12.953 -22.875 -13.359 1 95.88 84 ILE B O 1
ATOM 2872 N N . ASN B 1 85 ? 14.414 -21.219 -13.219 1 94.31 85 ASN B N 1
ATOM 2873 C CA . ASN B 1 85 ? 13.82 -20.453 -14.305 1 94.31 85 ASN B CA 1
ATOM 2874 C C . ASN B 1 85 ? 14.195 -21.016 -15.664 1 94.31 85 ASN B C 1
ATOM 2876 O O . ASN B 1 85 ? 15.352 -20.953 -16.078 1 94.31 85 ASN B O 1
ATOM 2880 N N . PHE B 1 86 ? 13.25 -21.484 -16.406 1 94.94 86 PHE B N 1
ATOM 2881 C CA . PHE B 1 86 ? 13.414 -21.938 -17.781 1 94.94 86 PHE B CA 1
ATOM 2882 C C . PHE B 1 86 ? 12.508 -21.141 -18.719 1 94.94 86 PHE B C 1
ATOM 2884 O O . PHE B 1 86 ? 12.188 -21.594 -19.812 1 94.94 86 PHE B O 1
ATOM 2891 N N . GLY B 1 87 ? 11.992 -20.016 -18.141 1 89.75 87 GLY B N 1
ATOM 2892 C CA . GLY B 1 87 ? 11.18 -19.094 -18.922 1 89.75 87 GLY B CA 1
ATOM 2893 C C . GLY B 1 87 ? 11.828 -17.734 -19.078 1 89.75 87 GLY B C 1
ATOM 2894 O O . GLY B 1 87 ? 13.047 -17.609 -19.031 1 89.75 87 GLY B O 1
ATOM 2895 N N . GLN B 1 88 ? 11.078 -16.797 -19.484 1 82.25 88 GLN B N 1
ATOM 2896 C CA . GLN B 1 88 ? 11.562 -15.422 -19.562 1 82.25 88 GLN B CA 1
ATOM 2897 C C . GLN B 1 88 ? 11.773 -14.828 -18.172 1 82.25 88 GLN B C 1
ATOM 2899 O O . GLN B 1 88 ? 11.297 -15.391 -17.188 1 82.25 88 GLN B O 1
ATOM 2904 N N . VAL B 1 89 ? 12.484 -13.867 -18.078 1 71.25 89 VAL B N 1
ATOM 2905 C CA . VAL B 1 89 ? 12.742 -13.211 -16.812 1 71.25 89 VAL B CA 1
ATOM 2906 C C . VAL B 1 89 ? 11.43 -12.703 -16.219 1 71.25 89 VAL B C 1
ATOM 2908 O O . VAL B 1 89 ? 10.703 -11.945 -16.859 1 71.25 89 VAL B O 1
ATOM 2911 N N . GLY B 1 90 ? 11.102 -13.336 -15.062 1 76.81 90 GLY B N 1
ATOM 2912 C CA . GLY B 1 90 ? 9.906 -12.938 -14.344 1 76.81 90 GLY B CA 1
ATOM 2913 C C . GLY B 1 90 ? 10.188 -12.445 -12.938 1 76.81 90 GLY B C 1
ATOM 2914 O O . GLY B 1 90 ? 11.289 -11.984 -12.648 1 76.81 90 GLY B O 1
ATOM 2915 N N . PHE B 1 91 ? 9.219 -12.305 -12.07 1 78.75 91 PHE B N 1
ATOM 2916 C CA . PHE B 1 91 ? 9.328 -11.773 -10.711 1 78.75 91 PHE B CA 1
ATOM 2917 C C . PHE B 1 91 ? 9.344 -12.898 -9.688 1 78.75 91 PHE B C 1
ATOM 2919 O O . PHE B 1 91 ? 9.758 -12.695 -8.547 1 78.75 91 PHE B O 1
ATOM 2926 N N . LEU B 1 92 ? 8.93 -14.07 -10.117 1 81.94 92 LEU B N 1
ATOM 2927 C CA . LEU B 1 92 ? 8.703 -15.125 -9.133 1 81.94 92 LEU B CA 1
ATOM 2928 C C . LEU B 1 92 ? 9.867 -16.109 -9.117 1 81.94 92 LEU B C 1
ATOM 2930 O O . LEU B 1 92 ? 10.289 -16.562 -8.047 1 81.94 92 LEU B O 1
ATOM 2934 N N . VAL B 1 93 ? 10.32 -16.438 -10.32 1 84.12 93 VAL B N 1
ATOM 2935 C CA . VAL B 1 93 ? 11.383 -17.422 -10.43 1 84.12 93 VAL B CA 1
ATOM 2936 C C . VAL B 1 93 ? 12.695 -16.75 -10.828 1 84.12 93 VAL B C 1
ATOM 2938 O O . VAL B 1 93 ? 12.828 -16.25 -11.945 1 84.12 93 VAL B O 1
ATOM 2941 N N . GLU B 1 94 ? 13.719 -16.859 -9.977 1 80.5 94 GLU B N 1
ATOM 2942 C CA . GLU B 1 94 ? 14.922 -16.062 -10.227 1 80.5 94 GLU B CA 1
ATOM 2943 C C . GLU B 1 94 ? 16.141 -16.953 -10.445 1 80.5 94 GLU B C 1
ATOM 2945 O O . GLU B 1 94 ? 17.141 -16.531 -11.016 1 80.5 94 GLU B O 1
ATOM 2950 N N . ILE B 1 95 ? 16.062 -18.203 -10.086 1 88.19 95 ILE B N 1
ATOM 2951 C CA . ILE B 1 95 ? 17.25 -19.047 -10.117 1 88.19 95 ILE B CA 1
ATOM 2952 C C . ILE B 1 95 ? 17.562 -19.453 -11.555 1 88.19 95 ILE B C 1
ATOM 2954 O O . ILE B 1 95 ? 16.703 -20 -12.258 1 88.19 95 ILE B O 1
ATOM 2958 N N . HIS B 1 96 ? 18.703 -19.156 -11.914 1 90.5 96 HIS B N 1
ATOM 2959 C CA . HIS B 1 96 ? 19.172 -19.547 -13.242 1 90.5 96 HIS B CA 1
ATOM 2960 C C . HIS B 1 96 ? 19.359 -21.047 -13.328 1 90.5 96 HIS B C 1
ATOM 2962 O O . HIS B 1 96 ? 19.859 -21.672 -12.398 1 90.5 96 HIS B O 1
ATOM 2968 N N . PRO B 1 97 ? 19.062 -21.625 -14.453 1 94.19 97 PRO B N 1
ATOM 2969 C CA . PRO B 1 97 ? 19.109 -23.078 -14.625 1 94.19 97 PRO B CA 1
ATOM 2970 C C . PRO B 1 97 ? 20.5 -23.656 -14.336 1 94.19 97 PRO B C 1
ATOM 2972 O O . PRO B 1 97 ? 20.609 -24.75 -13.781 1 94.19 97 PRO B O 1
ATOM 2975 N N . GLU B 1 98 ? 21.531 -22.938 -14.539 1 94.44 98 GLU B N 1
ATOM 2976 C CA . GLU B 1 98 ? 22.891 -23.438 -14.352 1 94.44 98 GLU B CA 1
ATOM 2977 C C . GLU B 1 98 ? 23.25 -23.547 -12.875 1 94.44 98 GLU B C 1
ATOM 2979 O O . GLU B 1 98 ? 24.188 -24.25 -12.508 1 94.44 98 GLU B O 1
ATOM 2984 N N . ASN B 1 99 ? 22.516 -22.891 -12.062 1 94.44 99 ASN B N 1
ATOM 2985 C CA . ASN B 1 99 ? 22.859 -22.812 -10.648 1 94.44 99 ASN B CA 1
ATOM 2986 C C . ASN B 1 99 ? 22.141 -23.875 -9.828 1 94.44 99 ASN B C 1
ATOM 2988 O O . ASN B 1 99 ? 22.297 -23.938 -8.609 1 94.44 99 ASN B O 1
ATOM 2992 N N . TRP B 1 100 ? 21.422 -24.797 -10.461 1 95.38 100 TRP B N 1
ATOM 2993 C CA . TRP B 1 100 ? 20.547 -25.703 -9.727 1 95.38 100 TRP B CA 1
ATOM 2994 C C . TRP B 1 100 ? 21.359 -26.594 -8.789 1 95.38 100 TRP B C 1
ATOM 2996 O O . TRP B 1 100 ? 20.938 -26.875 -7.668 1 95.38 100 TRP B O 1
ATOM 3006 N N . PRO B 1 101 ? 22.609 -27.078 -9.18 1 96.62 101 PRO B N 1
ATOM 3007 C CA . PRO B 1 101 ? 23.344 -27.938 -8.25 1 96.62 101 PRO B CA 1
ATOM 3008 C C . PRO B 1 101 ? 23.703 -27.219 -6.945 1 96.62 101 PRO B C 1
ATOM 3010 O O . PRO B 1 101 ? 23.531 -27.781 -5.863 1 96.62 101 PRO B O 1
ATOM 3013 N N . GLN B 1 102 ? 24.156 -26.031 -7.137 1 95.38 102 GLN B N 1
ATOM 3014 C CA . GLN B 1 102 ? 24.516 -25.25 -5.961 1 95.38 102 GLN B CA 1
ATOM 3015 C C . GLN B 1 102 ? 23.281 -24.969 -5.09 1 95.38 102 GLN B C 1
ATOM 3017 O O . GLN B 1 102 ? 23.359 -25.031 -3.863 1 95.38 102 GLN B O 1
ATOM 3022 N N . MET B 1 103 ? 22.203 -24.656 -5.719 1 94.19 103 MET B N 1
ATOM 3023 C CA . MET B 1 103 ? 20.969 -24.344 -4.996 1 94.19 103 MET B CA 1
ATOM 3024 C C . MET B 1 103 ? 20.469 -25.562 -4.234 1 94.19 103 MET B C 1
ATOM 3026 O O . MET B 1 103 ? 20.016 -25.453 -3.092 1 94.19 103 MET B O 1
ATOM 3030 N N . LEU B 1 104 ? 20.562 -26.719 -4.809 1 96.31 104 LEU B N 1
ATOM 3031 C CA . LEU B 1 104 ? 20.109 -27.922 -4.148 1 96.31 104 LEU B CA 1
ATOM 3032 C C . LEU B 1 104 ? 21.016 -28.281 -2.977 1 96.31 104 LEU B C 1
ATOM 3034 O O . LEU B 1 104 ? 20.562 -28.812 -1.96 1 96.31 104 LEU B O 1
ATOM 3038 N N . GLU B 1 105 ? 22.297 -28.047 -3.176 1 95.94 105 GLU B N 1
ATOM 3039 C CA . GLU B 1 105 ? 23.219 -28.25 -2.059 1 95.94 105 GLU B CA 1
ATOM 3040 C C . GLU B 1 105 ? 22.844 -27.359 -0.873 1 95.94 105 GLU B C 1
ATOM 3042 O O . GLU B 1 105 ? 22.844 -27.812 0.273 1 95.94 105 GLU B O 1
ATOM 3047 N N . GLN B 1 106 ? 22.578 -26.125 -1.159 1 94.44 106 GLN B N 1
ATOM 3048 C CA . GLN B 1 106 ? 22.172 -25.188 -0.112 1 94.44 106 GLN B CA 1
ATOM 3049 C C . GLN B 1 106 ? 20.844 -25.594 0.517 1 94.44 106 GLN B C 1
ATOM 3051 O O . GLN B 1 106 ? 20.656 -25.469 1.729 1 94.44 106 GLN B O 1
ATOM 3056 N N . LEU B 1 107 ? 19.922 -26.047 -0.337 1 94.19 107 LEU B N 1
ATOM 3057 C CA . LEU B 1 107 ? 18.641 -26.531 0.157 1 94.19 107 LEU B CA 1
ATOM 3058 C C . LEU B 1 107 ? 18.844 -27.703 1.108 1 94.19 107 LEU B C 1
ATOM 3060 O O . LEU B 1 107 ? 18.281 -27.719 2.211 1 94.19 107 LEU B O 1
ATOM 3064 N N . TYR B 1 108 ? 19.641 -28.625 0.682 1 93.81 108 TYR B N 1
ATOM 3065 C CA . TYR B 1 108 ? 19.891 -29.844 1.45 1 93.81 108 TYR B CA 1
ATOM 3066 C C . TYR B 1 108 ? 20.578 -29.516 2.773 1 93.81 108 TYR B C 1
ATOM 3068 O O . TYR B 1 108 ? 20.312 -30.156 3.789 1 93.81 108 TYR B O 1
ATOM 3076 N N . SER B 1 109 ? 21.406 -28.5 2.754 1 93.31 109 SER B N 1
ATOM 3077 C CA . SER B 1 109 ? 22.156 -28.125 3.943 1 93.31 109 SER B CA 1
ATOM 3078 C C . SER B 1 109 ? 21.406 -27.078 4.758 1 93.31 109 SER B C 1
ATOM 3080 O O . SER B 1 109 ? 21.953 -26.5 5.699 1 93.31 109 SER B O 1
ATOM 3082 N N . HIS B 1 110 ? 20.234 -26.703 4.383 1 92.69 110 HIS B N 1
ATOM 3083 C CA . HIS B 1 110 ? 19.359 -25.781 5.098 1 92.69 110 HIS B CA 1
ATOM 3084 C C . HIS B 1 110 ? 19.953 -24.375 5.133 1 92.69 110 HIS B C 1
ATOM 3086 O O . HIS B 1 110 ? 19.906 -23.703 6.164 1 92.69 110 HIS B O 1
ATOM 3092 N N . LYS B 1 111 ? 20.516 -23.984 4.043 1 91.81 111 LYS B N 1
ATOM 3093 C CA . LYS B 1 111 ? 21.172 -22.688 3.982 1 91.81 111 LYS B CA 1
ATOM 3094 C C . LYS B 1 111 ? 20.344 -21.688 3.178 1 91.81 111 LYS B C 1
ATOM 3096 O O . LYS B 1 111 ? 20.672 -20.5 3.131 1 91.81 111 LYS B O 1
ATOM 3101 N N . LEU B 1 112 ? 19.281 -22.172 2.51 1 92.12 112 LEU B N 1
ATOM 3102 C CA . LEU B 1 112 ? 18.406 -21.266 1.771 1 92.12 112 LEU B CA 1
ATOM 3103 C C . LEU B 1 112 ? 17.5 -20.5 2.721 1 92.12 112 LEU B C 1
ATOM 3105 O O . LEU B 1 112 ? 17.203 -20.969 3.824 1 92.12 112 LEU B O 1
ATOM 3109 N N . VAL B 1 113 ? 17.125 -19.375 2.268 1 91.5 113 VAL B N 1
ATOM 3110 C CA . VAL B 1 113 ? 16.188 -18.562 3.025 1 91.5 113 VAL B CA 1
ATOM 3111 C C . VAL B 1 113 ? 14.75 -18.906 2.602 1 91.5 113 VAL B C 1
ATOM 3113 O O . VAL B 1 113 ? 14.469 -19.047 1.41 1 91.5 113 VAL B O 1
ATOM 3116 N N . LEU B 1 114 ? 13.898 -19.125 3.611 1 93.69 114 LEU B N 1
ATOM 3117 C CA . LEU B 1 114 ? 12.492 -19.391 3.344 1 93.69 114 LEU B CA 1
ATOM 3118 C C . LEU B 1 114 ? 11.672 -18.094 3.459 1 93.69 114 LEU B C 1
ATOM 3120 O O . LEU B 1 114 ? 11.555 -17.531 4.547 1 93.69 114 LEU B O 1
ATOM 3124 N N . GLN B 1 115 ? 11.188 -17.672 2.355 1 92.38 115 GLN B N 1
ATOM 3125 C CA . GLN B 1 115 ? 10.328 -16.484 2.338 1 92.38 115 GLN B CA 1
ATOM 3126 C C . GLN B 1 115 ? 8.852 -16.891 2.402 1 92.38 115 GLN B C 1
ATOM 3128 O O . GLN B 1 115 ? 8.438 -17.859 1.771 1 92.38 115 GLN B O 1
ATOM 3133 N N . LYS B 1 116 ? 8.125 -16.141 3.162 1 95.38 116 LYS B N 1
ATOM 3134 C CA . LYS B 1 116 ? 6.676 -16.312 3.246 1 95.38 116 LYS B CA 1
ATOM 3135 C C . LYS B 1 116 ? 5.953 -15.172 2.529 1 95.38 116 LYS B C 1
ATOM 3137 O O . LYS B 1 116 ? 6.195 -13.992 2.811 1 95.38 116 LYS B O 1
ATOM 3142 N N . LYS B 1 117 ? 5.145 -15.523 1.614 1 96.12 117 LYS B N 1
ATOM 3143 C CA . LYS B 1 117 ? 4.453 -14.516 0.815 1 96.12 117 LYS B CA 1
ATOM 3144 C C . LYS B 1 117 ? 2.945 -14.57 1.049 1 96.12 117 LYS B C 1
ATOM 3146 O O . LYS B 1 117 ? 2.393 -15.641 1.321 1 96.12 117 LYS B O 1
ATOM 3151 N N . ILE B 1 118 ? 2.344 -13.422 0.893 1 97.75 118 ILE B N 1
ATOM 3152 C CA . ILE B 1 118 ? 0.895 -13.289 1.007 1 97.75 118 ILE B CA 1
ATOM 3153 C C . ILE B 1 118 ? 0.22 -13.953 -0.19 1 97.75 118 ILE B C 1
ATOM 3155 O O . ILE B 1 118 ? 0.681 -13.82 -1.325 1 97.75 118 ILE B O 1
ATOM 3159 N N . VAL B 1 119 ? -0.848 -14.664 0.063 1 98.38 119 VAL B N 1
ATOM 3160 C CA . VAL B 1 119 ? -1.718 -15.172 -0.994 1 98.38 119 VAL B CA 1
ATOM 3161 C C . VAL B 1 119 ? -3.162 -14.758 -0.714 1 98.38 119 VAL B C 1
ATOM 3163 O O . VAL B 1 119 ? -3.475 -14.266 0.373 1 98.38 119 VAL B O 1
ATOM 3166 N N . LEU B 1 120 ? -4.012 -14.875 -1.701 1 98.5 120 LEU B N 1
ATOM 3167 C CA . LEU B 1 120 ? -5.438 -14.609 -1.534 1 98.5 120 LEU B CA 1
ATOM 3168 C C . LEU B 1 120 ? -6.211 -15.914 -1.374 1 98.5 120 LEU B C 1
ATOM 3170 O O . LEU B 1 120 ? -5.922 -16.906 -2.055 1 98.5 120 LEU B O 1
ATOM 3174 N N . SER B 1 121 ? -7.094 -15.938 -0.438 1 98.5 121 SER B N 1
ATOM 3175 C CA . SER B 1 121 ? -8.172 -16.922 -0.454 1 98.5 121 SER B CA 1
ATOM 3176 C C . SER B 1 121 ? -9.445 -16.328 -1.065 1 98.5 121 SER B C 1
ATOM 3178 O O . SER B 1 121 ? -9.773 -15.164 -0.825 1 98.5 121 SER B O 1
ATOM 3180 N N . TRP B 1 122 ? -10.062 -17.047 -1.924 1 98.44 122 TRP B N 1
ATOM 3181 C CA . TRP B 1 122 ? -11.289 -16.594 -2.559 1 98.44 122 TRP B CA 1
ATOM 3182 C C . TRP B 1 122 ? -12.375 -17.656 -2.494 1 98.44 122 TRP B C 1
ATOM 3184 O O . TRP B 1 122 ? -12.086 -18.844 -2.346 1 98.44 122 TRP B O 1
ATOM 3194 N N . SER B 1 123 ? -13.633 -17.234 -2.545 1 98.62 123 SER B N 1
ATOM 3195 C CA . SER B 1 123 ? -14.781 -18.141 -2.592 1 98.62 123 SER B CA 1
ATOM 3196 C C . SER B 1 123 ? -15.922 -17.547 -3.414 1 98.62 123 SER B C 1
ATOM 3198 O O . SER B 1 123 ? -16.125 -16.328 -3.402 1 98.62 123 SER B O 1
ATOM 3200 N N . ILE B 1 124 ? -16.562 -18.359 -4.168 1 98.56 124 ILE B N 1
ATOM 3201 C CA . ILE B 1 124 ? -17.828 -18 -4.805 1 98.56 124 ILE B CA 1
ATOM 3202 C C . ILE B 1 124 ? -18.984 -18.391 -3.896 1 98.56 124 ILE B C 1
ATOM 3204 O O . ILE B 1 124 ? -19.109 -19.547 -3.498 1 98.56 124 ILE B O 1
ATOM 3208 N N . ILE B 1 125 ? -19.734 -17.438 -3.568 1 98.31 125 ILE B N 1
ATOM 3209 C CA . ILE B 1 125 ? -20.875 -17.656 -2.672 1 98.31 125 ILE B CA 1
ATOM 3210 C C . ILE B 1 125 ? -22.172 -17.547 -3.453 1 98.31 125 ILE B C 1
ATOM 3212 O O . ILE B 1 125 ? -22.438 -16.547 -4.113 1 98.31 125 ILE B O 1
ATOM 3216 N N . ARG B 1 126 ? -22.953 -18.625 -3.484 1 97.19 126 ARG B N 1
ATOM 3217 C CA . ARG B 1 126 ? -24.281 -18.703 -4.105 1 97.19 126 ARG B CA 1
ATOM 3218 C C . ARG B 1 126 ? -25.328 -19.141 -3.094 1 97.19 126 ARG B C 1
ATOM 3220 O O . ARG B 1 126 ? -25.203 -20.203 -2.479 1 97.19 126 ARG B O 1
ATOM 3227 N N . HIS B 1 127 ? -26.406 -18.266 -2.848 1 95.06 127 HIS B N 1
ATOM 3228 C CA . HIS B 1 127 ? -27.453 -18.547 -1.877 1 95.06 127 HIS B CA 1
ATOM 3229 C C . HIS B 1 127 ? -26.859 -18.875 -0.508 1 95.06 127 HIS B C 1
ATOM 3231 O O . HIS B 1 127 ? -27.188 -19.906 0.087 1 95.06 127 HIS B O 1
ATOM 3237 N N . ASN B 1 128 ? -25.797 -18.109 -0.118 1 93.94 128 ASN B N 1
ATOM 3238 C CA . ASN B 1 128 ? -25.172 -18.156 1.198 1 93.94 128 ASN B CA 1
ATOM 3239 C C . ASN B 1 128 ? -24.344 -19.422 1.388 1 93.94 128 ASN B C 1
ATOM 3241 O O . ASN B 1 128 ? -24.078 -19.828 2.52 1 93.94 128 ASN B O 1
ATOM 3245 N N . GLN B 1 129 ? -24.078 -20.062 0.272 1 97.19 129 GLN B N 1
ATOM 3246 C CA . GLN B 1 129 ? -23.234 -21.25 0.324 1 97.19 129 GLN B CA 1
ATOM 3247 C C . GLN B 1 129 ? -21.984 -21.078 -0.539 1 97.19 129 GLN B C 1
ATOM 3249 O O . GLN B 1 129 ? -22.062 -20.5 -1.626 1 97.19 129 GLN B O 1
ATOM 3254 N N . VAL B 1 130 ? -20.938 -21.594 -0.057 1 97.75 130 VAL B N 1
ATOM 3255 C CA . VAL B 1 130 ? -19.719 -21.594 -0.844 1 97.75 130 VAL B CA 1
ATOM 3256 C C . VAL B 1 130 ? -19.766 -22.672 -1.911 1 97.75 130 VAL B C 1
ATOM 3258 O O . VAL B 1 130 ? -19.859 -23.859 -1.59 1 97.75 130 VAL B O 1
ATOM 3261 N N . ILE B 1 131 ? -19.719 -22.359 -3.193 1 96.69 131 ILE B N 1
ATOM 3262 C CA . ILE B 1 131 ? -19.828 -23.344 -4.266 1 96.69 131 ILE B CA 1
ATOM 3263 C C . ILE B 1 131 ? -18.453 -23.688 -4.801 1 96.69 131 ILE B C 1
ATOM 3265 O O . ILE B 1 131 ? -18.25 -24.75 -5.406 1 96.69 131 ILE B O 1
ATOM 3269 N N . LYS B 1 132 ? -17.516 -22.797 -4.703 1 97.06 132 LYS B N 1
ATOM 3270 C CA . LYS B 1 132 ? -16.125 -22.984 -5.105 1 97.06 132 LYS B CA 1
ATOM 3271 C C . LYS B 1 132 ? -15.195 -22.078 -4.305 1 97.06 132 LYS B C 1
ATOM 3273 O O . LYS B 1 132 ? -15.586 -21 -3.879 1 97.06 132 LYS B O 1
ATOM 3278 N N . ASN B 1 133 ? -14.031 -22.5 -3.975 1 97.5 133 ASN B N 1
ATOM 3279 C CA . ASN B 1 133 ? -13.031 -21.703 -3.285 1 97.5 133 ASN B CA 1
ATOM 3280 C C . ASN B 1 133 ? -11.609 -22.109 -3.684 1 97.5 133 ASN B C 1
ATOM 3282 O O . ASN B 1 133 ? -11.422 -23.125 -4.344 1 97.5 133 ASN B O 1
ATOM 3286 N N . GLY B 1 134 ? -10.664 -21.375 -3.402 1 96.62 134 GLY B N 1
ATOM 3287 C CA . GLY B 1 134 ? -9.273 -21.656 -3.729 1 96.62 134 GLY B CA 1
ATOM 3288 C C . GLY B 1 134 ? -8.336 -20.547 -3.309 1 96.62 134 GLY B C 1
ATOM 3289 O O . GLY B 1 134 ? -8.656 -19.75 -2.426 1 96.62 134 GLY B O 1
ATOM 3290 N N . PHE B 1 135 ? -7.148 -20.594 -3.861 1 97.75 135 PHE B N 1
ATOM 3291 C CA . PHE B 1 135 ? -6.113 -19.625 -3.537 1 97.75 135 PHE B CA 1
ATOM 3292 C C . PHE B 1 135 ? -5.598 -18.938 -4.797 1 97.75 135 PHE B C 1
ATOM 3294 O O . PHE B 1 135 ? -5.734 -19.469 -5.898 1 97.75 135 PHE B O 1
ATOM 3301 N N . ALA B 1 136 ? -5.145 -17.781 -4.648 1 97.81 136 ALA B N 1
ATOM 3302 C CA . ALA B 1 136 ? -4.461 -17.047 -5.703 1 97.81 136 ALA B CA 1
ATOM 3303 C C . ALA B 1 136 ? -3.145 -16.453 -5.195 1 97.81 136 ALA B C 1
ATOM 3305 O O . ALA B 1 136 ? -3.072 -15.961 -4.07 1 97.81 136 ALA B O 1
ATOM 3306 N N . ILE B 1 137 ? -2.18 -16.531 -6.016 1 97.31 137 ILE B N 1
ATOM 3307 C CA . ILE B 1 137 ? -0.864 -16.031 -5.641 1 97.31 137 ILE B CA 1
ATOM 3308 C C . ILE B 1 137 ? -0.732 -14.57 -6.066 1 97.31 137 ILE B C 1
ATOM 3310 O O . ILE B 1 137 ? -0.207 -13.742 -5.32 1 97.31 137 ILE B O 1
ATOM 3314 N N . ASN B 1 138 ? -1.226 -14.273 -7.254 1 96.19 138 ASN B N 1
ATOM 3315 C CA . ASN B 1 138 ? -1.113 -12.914 -7.781 1 96.19 138 ASN B CA 1
ATOM 3316 C C . ASN B 1 138 ? -2.387 -12.109 -7.535 1 96.19 138 ASN B C 1
ATOM 3318 O O . ASN B 1 138 ? -2.354 -11.078 -6.863 1 96.19 138 ASN B O 1
ATOM 3322 N N . ASP B 1 139 ? -3.506 -12.586 -8.102 1 97.62 139 ASP B N 1
ATOM 3323 C CA . ASP B 1 139 ? -4.688 -11.734 -8.062 1 97.62 139 ASP B CA 1
ATOM 3324 C C . ASP B 1 139 ? -5.953 -12.523 -8.383 1 97.62 139 ASP B C 1
ATOM 3326 O O . ASP B 1 139 ? -5.875 -13.68 -8.82 1 97.62 139 ASP B O 1
ATOM 3330 N N . VAL B 1 140 ? -7.059 -11.984 -8.062 1 97.88 140 VAL B N 1
ATOM 3331 C CA . VAL B 1 140 ? -8.383 -12.406 -8.508 1 97.88 140 VAL B CA 1
ATOM 3332 C C . VAL B 1 140 ? -9.102 -11.234 -9.188 1 97.88 140 VAL B C 1
ATOM 3334 O O . VAL B 1 140 ? -8.984 -10.094 -8.75 1 97.88 140 VAL B O 1
ATOM 3337 N N . VAL B 1 141 ? -9.797 -11.523 -10.305 1 96.69 141 VAL B N 1
ATOM 3338 C CA . VAL B 1 141 ? -10.492 -10.484 -11.062 1 96.69 141 VAL B CA 1
ATOM 3339 C C . VAL B 1 141 ? -11.945 -10.883 -11.273 1 96.69 141 VAL B C 1
ATOM 3341 O O . VAL B 1 141 ? -12.234 -12.008 -11.703 1 96.69 141 VAL B O 1
ATOM 3344 N N . VAL B 1 142 ? -12.82 -10.086 -10.844 1 96.75 142 VAL B N 1
ATOM 3345 C CA . VAL B 1 142 ? -14.203 -10.188 -11.297 1 96.75 142 VAL B CA 1
ATOM 3346 C C . VAL B 1 142 ? -14.43 -9.266 -12.5 1 96.75 142 VAL B C 1
ATOM 3348 O O . VAL B 1 142 ? -14.383 -8.039 -12.359 1 96.75 142 VAL B O 1
ATOM 3351 N N . GLY B 1 143 ? -14.648 -9.852 -13.594 1 93.5 143 GLY B N 1
ATOM 3352 C CA . GLY B 1 143 ? -14.703 -9.078 -14.82 1 93.5 143 GLY B CA 1
ATOM 3353 C C . GLY B 1 143 ? -15.906 -9.398 -15.68 1 93.5 143 GLY B C 1
ATOM 3354 O O . GLY B 1 143 ? -16.656 -10.328 -15.375 1 93.5 143 GLY B O 1
ATOM 3355 N N . ARG B 1 144 ? -15.953 -8.609 -16.719 1 85.5 144 ARG B N 1
ATOM 3356 C CA . ARG B 1 144 ? -17.078 -8.75 -17.641 1 85.5 144 ARG B CA 1
ATOM 3357 C C . ARG B 1 144 ? -16.766 -9.773 -18.719 1 85.5 144 ARG B C 1
ATOM 3359 O O . ARG B 1 144 ? -15.602 -10.086 -18.984 1 85.5 144 ARG B O 1
ATOM 3366 N N . GLY B 1 145 ? -17.859 -10.211 -19.266 1 77.88 145 GLY B N 1
ATOM 3367 C CA . GLY B 1 145 ? -17.719 -11.062 -20.438 1 77.88 145 GLY B CA 1
ATOM 3368 C C . GLY B 1 145 ? -17.359 -10.289 -21.688 1 77.88 145 GLY B C 1
ATOM 3369 O O . GLY B 1 145 ? -17.391 -9.055 -21.703 1 77.88 145 GLY B O 1
ATOM 3370 N N . ALA B 1 146 ? -17.016 -10.969 -22.625 1 70.5 146 ALA B N 1
ATOM 3371 C CA . ALA B 1 146 ? -16.5 -10.414 -23.875 1 70.5 146 ALA B CA 1
ATOM 3372 C C . ALA B 1 146 ? -17.531 -9.469 -24.516 1 70.5 146 ALA B C 1
ATOM 3374 O O . ALA B 1 146 ? -17.156 -8.461 -25.125 1 70.5 146 ALA B O 1
ATOM 3375 N N . LEU B 1 147 ? -18.672 -9.664 -24.297 1 66.25 147 LEU B N 1
ATOM 3376 C CA . LEU B 1 147 ? -19.703 -8.906 -25 1 66.25 147 LEU B CA 1
ATOM 3377 C C . LEU B 1 147 ? -20.234 -7.773 -24.141 1 66.25 147 LEU B C 1
ATOM 3379 O O . LEU B 1 147 ? -21.016 -6.941 -24.609 1 66.25 147 LEU B O 1
ATOM 3383 N N . ALA B 1 148 ? -19.859 -7.805 -23.016 1 68.38 148 ALA B N 1
ATOM 3384 C CA . ALA B 1 148 ? -20.391 -6.816 -22.078 1 68.38 148 ALA B CA 1
ATOM 3385 C C . ALA B 1 148 ? -19.641 -5.492 -22.188 1 68.38 148 ALA B C 1
ATOM 3387 O O . ALA B 1 148 ? -18.438 -5.48 -22.453 1 68.38 148 ALA B O 1
ATOM 3388 N N . ARG B 1 149 ? -20.344 -4.379 -22.172 1 70.56 149 ARG B N 1
ATOM 3389 C CA . ARG B 1 149 ? -19.766 -3.043 -22.234 1 70.56 149 ARG B CA 1
ATOM 3390 C C . ARG B 1 149 ? -19.188 -2.639 -20.891 1 70.56 149 ARG B C 1
ATOM 3392 O O . ARG B 1 149 ? -18.031 -2.201 -20.797 1 70.56 149 ARG B O 1
ATOM 3399 N N . VAL B 1 150 ? -19.953 -2.629 -19.844 1 83 150 VAL B N 1
ATOM 3400 C CA . VAL B 1 150 ? -19.547 -2.191 -18.516 1 83 150 VAL B CA 1
ATOM 3401 C C . VAL B 1 150 ? -20.125 -3.133 -17.453 1 83 150 VAL B C 1
ATOM 3403 O O . VAL B 1 150 ? -21.266 -3.592 -17.578 1 83 150 VAL B O 1
ATOM 3406 N N . LEU B 1 151 ? -19.281 -3.498 -16.531 1 90.19 151 LEU B N 1
ATOM 3407 C CA . LEU B 1 151 ? -19.703 -4.352 -15.43 1 90.19 151 LEU B CA 1
ATOM 3408 C C . LEU B 1 151 ? -19.906 -3.531 -14.164 1 90.19 151 LEU B C 1
ATOM 3410 O O . LEU B 1 151 ? -19.016 -2.799 -13.742 1 90.19 151 LEU B O 1
ATOM 3414 N N . ALA B 1 152 ? -21.047 -3.549 -13.656 1 91.31 152 ALA B N 1
ATOM 3415 C CA . ALA B 1 152 ? -21.312 -2.957 -12.352 1 91.31 152 ALA B CA 1
ATOM 3416 C C . ALA B 1 152 ? -21.094 -3.971 -11.234 1 91.31 152 ALA B C 1
ATOM 3418 O O . ALA B 1 152 ? -21.703 -5.039 -11.219 1 91.31 152 ALA B O 1
ATOM 3419 N N . VAL B 1 153 ? -20.25 -3.684 -10.312 1 93.81 153 VAL B N 1
ATOM 3420 C CA . VAL B 1 153 ? -19.938 -4.586 -9.203 1 93.81 153 VAL B CA 1
ATOM 3421 C C . VAL B 1 153 ? -20.172 -3.871 -7.875 1 93.81 153 VAL B C 1
ATOM 3423 O O . VAL B 1 153 ? -19.656 -2.775 -7.656 1 93.81 153 VAL B O 1
ATOM 3426 N N . ASP B 1 154 ? -20.984 -4.457 -7.051 1 94.88 154 ASP B N 1
ATOM 3427 C CA . ASP B 1 154 ? -21.109 -3.986 -5.672 1 94.88 154 ASP B CA 1
ATOM 3428 C C . ASP B 1 154 ? -19.906 -4.418 -4.832 1 94.88 154 ASP B C 1
ATOM 3430 O O . ASP B 1 154 ? -19.578 -5.602 -4.781 1 94.88 154 ASP B O 1
ATOM 3434 N N . VAL B 1 155 ? -19.297 -3.465 -4.168 1 95.06 155 VAL B N 1
ATOM 3435 C CA . VAL B 1 155 ? -18.094 -3.74 -3.4 1 95.06 155 VAL B CA 1
ATOM 3436 C C . VAL B 1 155 ? -18.359 -3.512 -1.914 1 95.06 155 VAL B C 1
ATOM 3438 O O . VAL B 1 155 ? -18.859 -2.457 -1.521 1 95.06 155 VAL B O 1
ATOM 3441 N N . SER B 1 156 ? -18.031 -4.512 -1.11 1 96 156 SER B N 1
ATOM 3442 C CA . SER B 1 156 ? -18.062 -4.398 0.345 1 96 156 SER B CA 1
ATOM 3443 C C . SER B 1 156 ? -16.688 -4.703 0.946 1 96 156 SER B C 1
ATOM 3445 O O . SER B 1 156 ? -15.992 -5.613 0.491 1 96 156 SER B O 1
ATOM 3447 N N . ILE B 1 157 ? -16.328 -3.938 1.914 1 95.25 157 ILE B N 1
ATOM 3448 C CA . ILE B 1 157 ? -15.07 -4.109 2.645 1 95.25 157 ILE B CA 1
ATOM 3449 C C . ILE B 1 157 ? -15.359 -4.238 4.137 1 95.25 157 ILE B C 1
ATOM 3451 O O . ILE B 1 157 ? -16 -3.371 4.73 1 95.25 157 ILE B O 1
ATOM 3455 N N . ASN B 1 158 ? -14.898 -5.316 4.75 1 94.44 158 ASN B N 1
ATOM 3456 C CA . ASN B 1 158 ? -15.188 -5.613 6.148 1 94.44 158 ASN B CA 1
ATOM 3457 C C . ASN B 1 158 ? -16.672 -5.527 6.449 1 94.44 158 ASN B C 1
ATOM 3459 O O . ASN B 1 158 ? -17.078 -4.906 7.434 1 94.44 158 ASN B O 1
ATOM 3463 N N . LYS B 1 159 ? -17.469 -5.93 5.566 1 90.19 159 LYS B N 1
ATOM 3464 C CA . LYS B 1 159 ? -18.906 -6.031 5.688 1 90.19 159 LYS B CA 1
ATOM 3465 C C . LYS B 1 159 ? -19.578 -4.664 5.562 1 90.19 159 LYS B C 1
ATOM 3467 O O . LYS B 1 159 ? -20.781 -4.523 5.801 1 90.19 159 LYS B O 1
ATOM 3472 N N . HIS B 1 160 ? -18.781 -3.725 5.234 1 89.88 160 HIS B N 1
ATOM 3473 C CA . HIS B 1 160 ? -19.344 -2.402 4.969 1 89.88 160 HIS B CA 1
ATOM 3474 C C . HIS B 1 160 ? -19.469 -2.146 3.471 1 89.88 160 HIS B C 1
ATOM 3476 O O . HIS B 1 160 ? -18.5 -2.309 2.725 1 89.88 160 HIS B O 1
ATOM 3482 N N . HIS B 1 161 ? -20.609 -1.771 3.088 1 91.56 161 HIS B N 1
ATOM 3483 C CA . HIS B 1 161 ? -20.859 -1.465 1.683 1 91.56 161 HIS B CA 1
ATOM 3484 C C . HIS B 1 161 ? -20.172 -0.165 1.273 1 91.56 161 HIS B C 1
ATOM 3486 O O . HIS B 1 161 ? -20.438 0.889 1.859 1 91.56 161 HIS B O 1
ATOM 3492 N N . ILE B 1 162 ? -19.328 -0.239 0.344 1 87.81 162 ILE B N 1
ATOM 3493 C CA . ILE B 1 162 ? -18.578 0.946 -0.067 1 87.81 162 ILE B CA 1
ATOM 3494 C C . ILE B 1 162 ? -19.234 1.572 -1.291 1 87.81 162 ILE B C 1
ATOM 3496 O O . ILE B 1 162 ? -19.156 2.785 -1.498 1 87.81 162 ILE B O 1
ATOM 3500 N N . GLY B 1 163 ? -19.906 0.775 -2.164 1 88.69 163 GLY B N 1
ATOM 3501 C CA . GLY B 1 163 ? -20.609 1.291 -3.328 1 88.69 163 GLY B CA 1
ATOM 3502 C C . GLY B 1 163 ? -20.484 0.388 -4.543 1 88.69 163 GLY B C 1
ATOM 3503 O O . GLY B 1 163 ? -20.047 -0.757 -4.434 1 88.69 163 GLY B O 1
ATOM 3504 N N . VAL B 1 164 ? -21.016 0.942 -5.691 1 90.88 164 VAL B N 1
ATOM 3505 C CA . VAL B 1 164 ? -20.969 0.217 -6.957 1 90.88 164 VAL B CA 1
ATOM 3506 C C . VAL B 1 164 ? -19.875 0.801 -7.852 1 90.88 164 VAL B C 1
ATOM 3508 O O . VAL B 1 164 ? -19.812 2.016 -8.055 1 90.88 164 VAL B O 1
ATOM 3511 N N . ILE B 1 165 ? -19.016 -0.001 -8.242 1 88.25 165 ILE B N 1
ATOM 3512 C CA . ILE B 1 165 ? -17.984 0.418 -9.18 1 88.25 165 ILE B CA 1
ATOM 3513 C C . ILE B 1 165 ? -18.312 -0.101 -10.578 1 88.25 165 ILE B C 1
ATOM 3515 O O . ILE B 1 165 ? -18.547 -1.296 -10.766 1 88.25 165 ILE B O 1
ATOM 3519 N N . ARG B 1 166 ? -18.391 0.768 -11.531 1 88.38 166 ARG B N 1
ATOM 3520 C CA . ARG B 1 166 ? -18.641 0.42 -12.922 1 88.38 166 ARG B CA 1
ATOM 3521 C C . ARG B 1 166 ? -17.344 0.439 -13.727 1 88.38 166 ARG B C 1
ATOM 3523 O O . ARG B 1 166 ? -16.672 1.466 -13.797 1 88.38 166 ARG B O 1
ATOM 3530 N N . SER B 1 167 ? -16.984 -0.665 -14.219 1 88.69 167 SER B N 1
ATOM 3531 C CA . SER B 1 167 ? -15.742 -0.831 -14.953 1 88.69 167 SER B CA 1
ATOM 3532 C C . SER B 1 167 ? -15.75 -2.113 -15.781 1 88.69 167 SER B C 1
ATOM 3534 O O . SER B 1 167 ? -16.797 -2.736 -15.953 1 88.69 167 SER B O 1
ATOM 3536 N N . ASP B 1 168 ? -14.602 -2.418 -16.391 1 89.06 168 ASP B N 1
ATOM 3537 C CA . ASP B 1 168 ? -14.453 -3.699 -17.078 1 89.06 168 ASP B CA 1
ATOM 3538 C C . ASP B 1 168 ? -14.297 -4.844 -16.078 1 89.06 168 ASP B C 1
ATOM 3540 O O . ASP B 1 168 ? -14.539 -6.004 -16.422 1 89.06 168 ASP B O 1
ATOM 3544 N N . GLY B 1 169 ? -13.867 -4.484 -14.859 1 92.12 169 GLY B N 1
ATOM 3545 C CA . GLY B 1 169 ? -13.695 -5.461 -13.797 1 92.12 169 GLY B CA 1
ATOM 3546 C C . GLY B 1 169 ? -13.031 -4.887 -12.562 1 92.12 169 GLY B C 1
ATOM 3547 O O . GLY B 1 169 ? -12.555 -3.746 -12.578 1 92.12 169 GLY B O 1
ATOM 3548 N N . ILE B 1 170 ? -13.055 -5.633 -11.539 1 94.56 170 ILE B N 1
ATOM 3549 C CA . ILE B 1 170 ? -12.383 -5.281 -10.297 1 94.56 170 ILE B CA 1
ATOM 3550 C C . ILE B 1 170 ? -11.312 -6.324 -9.969 1 94.56 170 ILE B C 1
ATOM 3552 O O . ILE B 1 170 ? -11.578 -7.527 -10.023 1 94.56 170 ILE B O 1
ATOM 3556 N N . LEU B 1 171 ? -10.188 -5.828 -9.734 1 96.19 171 LEU B N 1
ATOM 3557 C CA . LEU B 1 171 ? -9.008 -6.648 -9.477 1 96.19 171 LEU B CA 1
ATOM 3558 C C . LEU B 1 171 ? -8.555 -6.504 -8.031 1 96.19 171 LEU B C 1
ATOM 3560 O O . LEU B 1 171 ? -8.445 -5.387 -7.52 1 96.19 171 LEU B O 1
ATOM 3564 N N . VAL B 1 172 ? -8.414 -7.621 -7.285 1 98.19 172 VAL B N 1
ATOM 3565 C CA . VAL B 1 172 ? -7.762 -7.648 -5.98 1 98.19 172 VAL B CA 1
ATOM 3566 C C . VAL B 1 172 ? -6.43 -8.383 -6.078 1 98.19 172 VAL B C 1
ATOM 3568 O O . VAL B 1 172 ? -6.383 -9.531 -6.539 1 98.19 172 VAL B O 1
ATOM 3571 N N . SER B 1 173 ? -5.395 -7.773 -5.609 1 98.12 173 SER B N 1
ATOM 3572 C CA . SER B 1 173 ? -4.078 -8.359 -5.832 1 98.12 173 SER B CA 1
ATOM 3573 C C . SER B 1 173 ? -3.271 -8.406 -4.539 1 98.12 173 SER B C 1
ATOM 3575 O O . SER B 1 173 ? -3.508 -7.621 -3.623 1 98.12 173 SER B O 1
ATOM 3577 N N . THR B 1 174 ? -2.426 -9.422 -4.445 1 97.81 174 THR B N 1
ATOM 3578 C CA . THR B 1 174 ? -1.358 -9.445 -3.449 1 97.81 174 THR B CA 1
ATOM 3579 C C . THR B 1 174 ? -0.24 -8.484 -3.836 1 97.81 174 THR B C 1
ATOM 3581 O O . THR B 1 174 ? -0.217 -7.969 -4.957 1 97.81 174 THR B O 1
ATOM 3584 N N . PRO B 1 175 ? 0.688 -8.203 -2.91 1 96.31 175 PRO B N 1
ATOM 3585 C CA . PRO B 1 175 ? 1.844 -7.391 -3.297 1 96.31 175 PRO B CA 1
ATOM 3586 C C . PRO B 1 175 ? 2.621 -7.988 -4.469 1 96.31 175 PRO B C 1
ATOM 3588 O O . PRO B 1 175 ? 2.99 -7.27 -5.398 1 96.31 175 PRO B O 1
ATOM 3591 N N . LEU B 1 176 ? 2.793 -9.266 -4.496 1 92.31 176 LEU B N 1
ATOM 3592 C CA . LEU B 1 176 ? 3.463 -9.945 -5.602 1 92.31 176 LEU B CA 1
ATOM 3593 C C . LEU B 1 176 ? 2.723 -9.711 -6.914 1 92.31 176 LEU B C 1
ATOM 3595 O O . LEU B 1 176 ? 3.348 -9.469 -7.949 1 92.31 176 LEU B O 1
ATOM 3599 N N . GLY B 1 177 ? 1.457 -9.719 -6.844 1 93.81 177 GLY B N 1
ATOM 3600 C CA . GLY B 1 177 ? 0.617 -9.617 -8.023 1 93.81 177 GLY B CA 1
ATOM 3601 C C . GLY B 1 177 ? 0.592 -8.227 -8.625 1 93.81 177 GLY B C 1
ATOM 3602 O O . GLY B 1 177 ? 0.179 -8.039 -9.773 1 93.81 177 GLY B O 1
ATOM 3603 N N . THR B 1 178 ? 0.989 -7.207 -7.883 1 93.81 178 THR B N 1
ATOM 3604 C CA . THR B 1 178 ? 0.882 -5.836 -8.375 1 93.81 178 THR B CA 1
ATOM 3605 C C . THR B 1 178 ? 1.847 -5.602 -9.531 1 93.81 178 THR B C 1
ATOM 3607 O O . THR B 1 178 ? 1.689 -4.645 -10.297 1 93.81 178 THR B O 1
ATOM 3610 N N . SER B 1 179 ? 2.846 -6.422 -9.773 1 86.62 179 SER B N 1
ATOM 3611 C CA . SER B 1 179 ? 3.768 -6.301 -10.898 1 86.62 179 SER B CA 1
ATOM 3612 C C . SER B 1 179 ? 3.18 -6.918 -12.164 1 86.62 179 SER B C 1
ATOM 3614 O O . SER B 1 179 ? 3.771 -6.816 -13.234 1 86.62 179 SER B O 1
ATOM 3616 N N . GLY B 1 180 ? 2.033 -7.582 -12.039 1 86.5 180 GLY B N 1
ATOM 3617 C CA . GLY B 1 180 ? 1.371 -8.164 -13.195 1 86.5 180 GLY B CA 1
ATOM 3618 C C . GLY B 1 180 ? 0.251 -7.293 -13.742 1 86.5 180 GLY B C 1
ATOM 3619 O O . GLY B 1 180 ? 0.483 -6.152 -14.141 1 86.5 180 GLY B O 1
ATOM 3620 N N . TYR B 1 181 ? -0.978 -7.812 -13.641 1 82.38 181 TYR B N 1
ATOM 3621 C CA . TYR B 1 181 ? -2.152 -7.176 -14.227 1 82.38 181 TYR B CA 1
ATOM 3622 C C . TYR B 1 181 ? -2.432 -5.832 -13.562 1 82.38 181 TYR B C 1
ATOM 3624 O O . TYR B 1 181 ? -2.965 -4.918 -14.203 1 82.38 181 TYR B O 1
ATOM 3632 N N . THR B 1 182 ? -2.051 -5.652 -12.344 1 84.19 182 THR B N 1
ATOM 3633 C CA . THR B 1 182 ? -2.318 -4.43 -11.594 1 84.19 182 THR B CA 1
ATOM 3634 C C . THR B 1 182 ? -1.672 -3.227 -12.273 1 84.19 182 THR B C 1
ATOM 3636 O O . THR B 1 182 ? -2.299 -2.174 -12.406 1 84.19 182 THR B O 1
ATOM 3639 N N . ILE B 1 183 ? -0.454 -3.359 -12.695 1 80.31 183 ILE B N 1
ATOM 3640 C CA . ILE B 1 183 ? 0.241 -2.252 -13.344 1 80.31 183 ILE B CA 1
ATOM 3641 C C . ILE B 1 183 ? -0.462 -1.896 -14.648 1 80.31 183 ILE B C 1
ATOM 3643 O O . ILE B 1 183 ? -0.585 -0.718 -14.992 1 80.31 183 ILE B O 1
ATOM 3647 N N . SER B 1 184 ? -0.892 -2.914 -15.32 1 78.88 184 SER B N 1
ATOM 3648 C CA . SER B 1 184 ? -1.597 -2.699 -16.578 1 78.88 184 SER B CA 1
ATOM 3649 C C . SER B 1 184 ? -2.902 -1.942 -16.359 1 78.88 184 SER B C 1
ATOM 3651 O O . SER B 1 184 ? -3.367 -1.226 -17.25 1 78.88 184 SER B O 1
ATOM 3653 N N . ALA B 1 185 ? -3.463 -2.115 -15.234 1 78.25 185 ALA B N 1
ATOM 3654 C CA . ALA B 1 185 ? -4.691 -1.418 -14.859 1 78.25 185 ALA B CA 1
ATOM 3655 C C . ALA B 1 185 ? -4.383 -0.088 -14.18 1 78.25 185 ALA B C 1
ATOM 3657 O O . ALA B 1 185 ? -5.25 0.5 -13.531 1 78.25 185 ALA B O 1
ATOM 3658 N N . HIS B 1 186 ? -3.09 0.316 -14.188 1 82.5 186 HIS B N 1
ATOM 3659 C CA . HIS B 1 186 ? -2.623 1.597 -13.672 1 82.5 186 HIS B CA 1
ATOM 3660 C C . HIS B 1 186 ? -2.646 1.613 -12.141 1 82.5 186 HIS B C 1
ATOM 3662 O O . HIS B 1 186 ? -2.865 2.662 -11.531 1 82.5 186 HIS B O 1
ATOM 3668 N N . GLY B 1 187 ? -2.527 0.462 -11.602 1 87.81 187 GLY B N 1
ATOM 3669 C CA . GLY B 1 187 ? -2.348 0.365 -10.164 1 87.81 187 GLY B CA 1
ATOM 3670 C C . GLY B 1 187 ? -0.91 0.562 -9.727 1 87.81 187 GLY B C 1
ATOM 3671 O O . GLY B 1 187 ? -0.016 0.713 -10.562 1 87.81 187 GLY B O 1
ATOM 3672 N N . PRO B 1 188 ? -0.719 0.556 -8.406 1 93.5 188 PRO B N 1
ATOM 3673 C CA . PRO B 1 188 ? 0.631 0.741 -7.871 1 93.5 188 PRO B CA 1
ATOM 3674 C C . PRO B 1 188 ? 1.421 -0.564 -7.797 1 93.5 188 PRO B C 1
ATOM 3676 O O . PRO B 1 188 ? 0.846 -1.646 -7.938 1 93.5 188 PRO B O 1
ATOM 3679 N N . LEU B 1 189 ? 2.736 -0.436 -7.711 1 94.62 189 LEU B N 1
ATOM 3680 C CA . LEU B 1 189 ? 3.586 -1.524 -7.242 1 94.62 189 LEU B CA 1
ATOM 3681 C C . LEU B 1 189 ? 3.645 -1.55 -5.719 1 94.62 189 LEU B C 1
ATOM 3683 O O . LEU B 1 189 ? 3.834 -0.51 -5.082 1 94.62 189 LEU B O 1
ATOM 3687 N N . VAL B 1 190 ? 3.455 -2.672 -5.145 1 96.81 190 VAL B N 1
ATOM 3688 C CA . VAL B 1 190 ? 3.516 -2.824 -3.693 1 96.81 190 VAL B CA 1
ATOM 3689 C C . VAL B 1 190 ? 4.645 -3.783 -3.322 1 96.81 190 VAL B C 1
ATOM 3691 O O . VAL B 1 190 ? 4.695 -4.91 -3.818 1 96.81 190 VAL B O 1
ATOM 3694 N N . HIS B 1 191 ? 5.547 -3.293 -2.51 1 95.5 191 HIS B N 1
ATOM 3695 C CA . HIS B 1 191 ? 6.633 -4.133 -2.018 1 95.5 191 HIS B CA 1
ATOM 3696 C C . HIS B 1 191 ? 6.094 -5.371 -1.31 1 95.5 191 HIS B C 1
ATOM 3698 O O . HIS B 1 191 ? 5.133 -5.281 -0.538 1 95.5 191 HIS B O 1
ATOM 3704 N N . PRO B 1 192 ? 6.727 -6.551 -1.514 1 93 192 PRO B N 1
ATOM 3705 C CA . PRO B 1 192 ? 6.219 -7.812 -0.973 1 93 192 PRO B CA 1
ATOM 3706 C C . PRO B 1 192 ? 6.156 -7.82 0.553 1 93 192 PRO B C 1
ATOM 3708 O O . PRO B 1 192 ? 5.406 -8.602 1.141 1 93 192 PRO B O 1
ATOM 3711 N N . ASP B 1 193 ? 6.918 -6.957 1.211 1 93.31 193 ASP B N 1
ATOM 3712 C CA . ASP B 1 193 ? 6.965 -6.949 2.67 1 93.31 193 ASP B CA 1
ATOM 3713 C C . ASP B 1 193 ? 5.848 -6.086 3.25 1 93.31 193 ASP B C 1
ATOM 3715 O O . ASP B 1 193 ? 5.648 -6.055 4.469 1 93.31 193 ASP B O 1
ATOM 3719 N N . VAL B 1 194 ? 5.117 -5.395 2.445 1 97 194 VAL B N 1
ATOM 3720 C CA . VAL B 1 194 ? 3.959 -4.637 2.91 1 97 194 VAL B CA 1
ATOM 3721 C C . VAL B 1 194 ? 2.77 -5.578 3.094 1 97 194 VAL B C 1
ATOM 3723 O O . VAL B 1 194 ? 2.379 -6.285 2.16 1 97 194 VAL B O 1
ATOM 3726 N N . GLN B 1 195 ? 2.221 -5.633 4.273 1 97.5 195 GLN B N 1
ATOM 3727 C CA . GLN B 1 195 ? 1.075 -6.484 4.582 1 97.5 195 GLN B CA 1
ATOM 3728 C C . GLN B 1 195 ? -0.229 -5.836 4.129 1 97.5 195 GLN B C 1
ATOM 3730 O O . GLN B 1 195 ? -0.961 -5.266 4.941 1 97.5 195 GLN B O 1
ATOM 3735 N N . ALA B 1 196 ? -0.464 -5.988 2.828 1 98.31 196 ALA B N 1
ATOM 3736 C CA . ALA B 1 196 ? -1.61 -5.266 2.283 1 98.31 196 ALA B CA 1
ATOM 3737 C C . ALA B 1 196 ? -2.199 -6 1.082 1 98.31 196 ALA B C 1
ATOM 3739 O O . ALA B 1 196 ? -1.583 -6.926 0.548 1 98.31 196 ALA B O 1
ATOM 3740 N N . LEU B 1 197 ? -3.439 -5.664 0.733 1 98.19 197 LEU B N 1
ATOM 3741 C CA . LEU B 1 197 ? -4.117 -5.996 -0.514 1 98.19 197 LEU B CA 1
ATOM 3742 C C . LEU B 1 197 ? -4.375 -4.746 -1.345 1 98.19 197 LEU B C 1
ATOM 3744 O O . LEU B 1 197 ? -4.508 -3.648 -0.797 1 98.19 197 LEU B O 1
ATOM 3748 N N . THR B 1 198 ? -4.418 -4.93 -2.6 1 97.88 198 THR B N 1
ATOM 3749 C CA . THR B 1 198 ? -4.723 -3.797 -3.469 1 97.88 198 THR B CA 1
ATOM 3750 C C . THR B 1 198 ? -5.996 -4.055 -4.266 1 97.88 198 THR B C 1
ATOM 3752 O O . THR B 1 198 ? -6.148 -5.113 -4.883 1 97.88 198 THR B O 1
ATOM 3755 N N . LEU B 1 199 ? -6.941 -3.188 -4.203 1 96.25 199 LEU B N 1
ATOM 3756 C CA . LEU B 1 199 ? -8.156 -3.195 -5.008 1 96.25 199 LEU B CA 1
ATOM 3757 C C . LEU B 1 199 ? -8.062 -2.186 -6.148 1 96.25 199 LEU B C 1
ATOM 3759 O O . LEU B 1 199 ? -7.859 -0.993 -5.91 1 96.25 199 LEU B O 1
ATOM 3763 N N . THR B 1 200 ? -8.211 -2.631 -7.387 1 93.81 200 THR B N 1
ATOM 3764 C CA . THR B 1 200 ? -8.055 -1.795 -8.57 1 93.81 200 THR B CA 1
ATOM 3765 C C . THR B 1 200 ? -9.195 -2.027 -9.555 1 93.81 200 THR B C 1
ATOM 3767 O O . THR B 1 200 ? -9.539 -3.172 -9.859 1 93.81 200 THR B O 1
ATOM 3770 N N . SER B 1 201 ? -9.812 -0.988 -10 1 91.25 201 SER B N 1
ATOM 3771 C CA . SER B 1 201 ? -10.773 -1.097 -11.094 1 91.25 201 SER B CA 1
ATOM 3772 C C . SER B 1 201 ? -10.07 -1.149 -12.445 1 91.25 201 SER B C 1
ATOM 3774 O O . SER B 1 201 ? -9.156 -0.365 -12.703 1 91.25 201 SER B O 1
ATOM 3776 N N . VAL B 1 202 ? -10.484 -2.072 -13.203 1 87.31 202 VAL B N 1
ATOM 3777 C CA . VAL B 1 202 ? -9.93 -2.199 -14.547 1 87.31 202 VAL B CA 1
ATOM 3778 C C . VAL B 1 202 ? -10.781 -1.402 -15.531 1 87.31 202 VAL B C 1
ATOM 3780 O O . VAL B 1 202 ? -11.992 -1.621 -15.633 1 87.31 202 VAL B O 1
ATOM 3783 N N . SER B 1 203 ? -10.289 -0.297 -16.016 1 77 203 SER B N 1
ATOM 3784 C CA . SER B 1 203 ? -11.125 0.461 -16.938 1 77 203 SER B CA 1
ATOM 3785 C C . SER B 1 203 ? -10.312 0.963 -18.141 1 77 203 SER B C 1
ATOM 3787 O O . SER B 1 203 ? -9.188 1.447 -17.969 1 77 203 SER B O 1
ATOM 3789 N N . THR B 1 204 ? -10.844 0.861 -19.266 1 58.5 204 THR B N 1
ATOM 3790 C CA . THR B 1 204 ? -10.258 1.427 -20.469 1 58.5 204 THR B CA 1
ATOM 3791 C C . THR B 1 204 ? -10.852 2.805 -20.766 1 58.5 204 THR B C 1
ATOM 3793 O O . THR B 1 204 ? -10.211 3.629 -21.422 1 58.5 204 THR B O 1
ATOM 3796 N N . LEU B 1 205 ? -11.898 3.074 -20.328 1 55.16 205 LEU B N 1
ATOM 3797 C CA . LEU B 1 205 ? -12.617 4.227 -20.844 1 55.16 205 LEU B CA 1
ATOM 3798 C C . LEU B 1 205 ? -12.773 5.309 -19.781 1 55.16 205 LEU B C 1
ATOM 3800 O O . LEU B 1 205 ? -12.859 6.496 -20.109 1 55.16 205 LEU B O 1
ATOM 3804 N N . PHE B 1 206 ? -12.984 4.961 -18.547 1 53.38 206 PHE B N 1
ATOM 3805 C CA . PHE B 1 206 ? -13.43 5.93 -17.562 1 53.38 206 PHE B CA 1
ATOM 3806 C C . PHE B 1 206 ? -12.359 6.164 -16.5 1 53.38 206 PHE B C 1
ATOM 3808 O O . PHE B 1 206 ? -11.461 5.34 -16.328 1 53.38 206 PHE B O 1
ATOM 3815 N N . ARG B 1 207 ? -12.477 7.434 -16.172 1 56.16 207 ARG B N 1
ATOM 3816 C CA . ARG B 1 207 ? -11.664 7.773 -15.008 1 56.16 207 ARG B CA 1
ATOM 3817 C C . ARG B 1 207 ? -11.938 6.816 -13.852 1 56.16 207 ARG B C 1
ATOM 3819 O O . ARG B 1 207 ? -13.094 6.621 -13.461 1 56.16 207 ARG B O 1
ATOM 3826 N N . SER B 1 208 ? -11.062 5.93 -13.531 1 63.03 208 SER B N 1
ATOM 3827 C CA . SER B 1 208 ? -11.227 4.844 -12.57 1 63.03 208 SER B CA 1
ATOM 3828 C C . SER B 1 208 ? -10.977 5.324 -11.141 1 63.03 208 SER B C 1
ATOM 3830 O O . SER B 1 208 ? -10.391 6.391 -10.938 1 63.03 208 SER B O 1
ATOM 3832 N N . THR B 1 209 ? -11.898 4.953 -10.203 1 78.06 209 THR B N 1
ATOM 3833 C CA . THR B 1 209 ? -11.586 5.047 -8.781 1 78.06 209 THR B CA 1
ATOM 3834 C C . THR B 1 209 ? -10.109 4.746 -8.531 1 78.06 209 THR B C 1
ATOM 3836 O O . THR B 1 209 ? -9.531 3.861 -9.164 1 78.06 209 THR B O 1
ATOM 3839 N N . PRO B 1 210 ? -9.5 5.637 -7.809 1 88.12 210 PRO B N 1
ATOM 3840 C CA . PRO B 1 210 ? -8.109 5.32 -7.496 1 88.12 210 PRO B CA 1
ATOM 3841 C C . PRO B 1 210 ? -7.941 3.93 -6.883 1 88.12 210 PRO B C 1
ATOM 3843 O O . PRO B 1 210 ? -8.812 3.475 -6.133 1 88.12 210 PRO B O 1
ATOM 3846 N N . PRO B 1 211 ? -6.867 3.273 -7.242 1 92.81 211 PRO B N 1
ATOM 3847 C CA . PRO B 1 211 ? -6.605 2.018 -6.535 1 92.81 211 PRO B CA 1
ATOM 3848 C C . PRO B 1 211 ? -6.578 2.189 -5.02 1 92.81 211 PRO B C 1
ATOM 3850 O O . PRO B 1 211 ? -6.195 3.248 -4.52 1 92.81 211 PRO B O 1
ATOM 3853 N N . LEU B 1 212 ? -7 1.2 -4.344 1 95.06 212 LEU B N 1
ATOM 3854 C CA . LEU B 1 212 ? -7.051 1.225 -2.885 1 95.06 212 LEU B CA 1
ATOM 3855 C C . LEU B 1 212 ? -6.125 0.166 -2.291 1 95.06 212 LEU B C 1
ATOM 3857 O O . LEU B 1 212 ? -6.262 -1.022 -2.59 1 95.06 212 LEU B O 1
ATOM 3861 N N . VAL B 1 213 ? -5.152 0.578 -1.51 1 97.75 213 VAL B N 1
ATOM 3862 C CA . VAL B 1 213 ? -4.301 -0.337 -0.757 1 97.75 213 VAL B CA 1
ATOM 3863 C C . VAL B 1 213 ? -4.863 -0.525 0.651 1 97.75 213 VAL B C 1
ATOM 3865 O O . VAL B 1 213 ? -5.012 0.442 1.401 1 97.75 213 VAL B O 1
ATOM 3868 N N . LEU B 1 214 ? -5.164 -1.75 0.999 1 97.75 214 LEU B N 1
ATOM 3869 C CA . LEU B 1 214 ? -5.898 -2.084 2.217 1 97.75 214 LEU B CA 1
ATOM 3870 C C . LEU B 1 214 ? -5.07 -2.998 3.113 1 97.75 214 LEU B C 1
ATOM 3872 O O . LEU B 1 214 ? -4.227 -3.752 2.629 1 97.75 214 LEU B O 1
ATOM 3876 N N . PRO B 1 215 ? -5.395 -2.938 4.445 1 97.44 215 PRO B N 1
ATOM 3877 C CA . PRO B 1 215 ? -4.715 -3.877 5.344 1 97.44 215 PRO B CA 1
ATOM 3878 C C . PRO B 1 215 ? -4.957 -5.336 4.961 1 97.44 215 PRO B C 1
ATOM 3880 O O . PRO B 1 215 ? -6.031 -5.676 4.461 1 97.44 215 PRO B O 1
ATOM 3883 N N . LEU B 1 216 ? -4.008 -6.141 5.25 1 97.75 216 LEU B N 1
ATOM 3884 C CA . LEU B 1 216 ? -4.078 -7.566 4.938 1 97.75 216 LEU B CA 1
ATOM 3885 C C . LEU B 1 216 ? -5.289 -8.211 5.605 1 97.75 216 LEU B C 1
ATOM 3887 O O . LEU B 1 216 ? -5.863 -9.164 5.074 1 97.75 216 LEU B O 1
ATOM 3891 N N . SER B 1 217 ? -5.742 -7.707 6.734 1 96.75 217 SER B N 1
ATOM 3892 C CA . SER B 1 217 ? -6.824 -8.297 7.516 1 96.75 217 SER B CA 1
ATOM 3893 C C . SER B 1 217 ? -8.188 -7.977 6.902 1 96.75 217 SER B C 1
ATOM 3895 O O . SER B 1 217 ? -9.211 -8.469 7.375 1 96.75 217 SER B O 1
ATOM 3897 N N . THR B 1 218 ? -8.18 -7.219 5.848 1 96.94 218 THR B N 1
ATOM 3898 C CA . THR B 1 218 ? -9.422 -6.762 5.234 1 96.94 218 THR B CA 1
ATOM 3899 C C . THR B 1 218 ? -10.125 -7.91 4.516 1 96.94 218 THR B C 1
ATOM 3901 O O . THR B 1 218 ? -9.477 -8.727 3.855 1 96.94 218 THR B O 1
ATOM 3904 N N . THR B 1 219 ? -11.438 -7.98 4.617 1 97.88 219 THR B N 1
ATOM 3905 C CA . THR B 1 219 ? -12.266 -8.875 3.818 1 97.88 219 THR B CA 1
ATOM 3906 C C . THR B 1 219 ? -13 -8.102 2.725 1 97.88 219 THR B C 1
ATOM 3908 O O . THR B 1 219 ? -13.586 -7.055 2.988 1 97.88 219 THR B O 1
ATOM 3911 N N . ILE B 1 220 ? -12.953 -8.578 1.525 1 98.38 220 ILE B N 1
ATOM 3912 C CA . ILE B 1 220 ? -13.57 -7.91 0.388 1 98.38 220 ILE B CA 1
ATOM 3913 C C . ILE B 1 220 ? -14.641 -8.812 -0.22 1 98.38 220 ILE B C 1
ATOM 3915 O O . ILE B 1 220 ? -14.43 -10.016 -0.385 1 98.38 220 ILE B O 1
ATOM 3919 N N . THR B 1 221 ? -15.75 -8.297 -0.499 1 98.38 221 THR B N 1
ATOM 3920 C CA . THR B 1 221 ? -16.812 -9.008 -1.208 1 98.38 221 THR B CA 1
ATOM 3921 C C . THR B 1 221 ? -17.203 -8.266 -2.484 1 98.38 221 THR B C 1
ATOM 3923 O O . THR B 1 221 ? -17.516 -7.074 -2.447 1 98.38 221 THR B O 1
ATOM 3926 N N . LEU B 1 222 ? -17.141 -8.898 -3.576 1 98 222 LEU B N 1
ATOM 3927 C CA . LEU B 1 222 ? -17.516 -8.359 -4.879 1 98 222 LEU B CA 1
ATOM 3928 C C . LEU B 1 222 ? -18.781 -9.047 -5.406 1 98 222 LEU B C 1
ATOM 3930 O O . LEU B 1 222 ? -18.812 -10.273 -5.535 1 98 222 LEU B O 1
ATOM 3934 N N . THR B 1 223 ? -19.781 -8.312 -5.699 1 97.38 223 THR B N 1
ATOM 3935 C CA . THR B 1 223 ? -21.047 -8.852 -6.207 1 97.38 223 THR B CA 1
ATOM 3936 C C . THR B 1 223 ? -21.422 -8.18 -7.523 1 97.38 223 THR B C 1
ATOM 3938 O O . THR B 1 223 ? -21.922 -7.055 -7.531 1 97.38 223 THR B O 1
ATOM 3941 N N . PRO B 1 224 ? -21.234 -8.898 -8.602 1 96.25 224 PRO B N 1
ATOM 3942 C CA . PRO B 1 224 ? -21.688 -8.32 -9.875 1 96.25 224 PRO B CA 1
ATOM 3943 C C . PRO B 1 224 ? -23.188 -8.086 -9.914 1 96.25 224 PRO B C 1
ATOM 3945 O O . PRO B 1 224 ? -23.953 -8.812 -9.273 1 96.25 224 PRO B O 1
ATOM 3948 N N . SER B 1 225 ? -23.531 -7.051 -10.688 1 93.94 225 SER B N 1
ATOM 3949 C CA . SER B 1 225 ? -24.953 -6.809 -10.914 1 93.94 225 SER B CA 1
ATOM 3950 C C . SER B 1 225 ? -25.656 -8.062 -11.43 1 93.94 225 SER B C 1
ATOM 3952 O O . SER B 1 225 ? -25.109 -8.781 -12.266 1 93.94 225 SER B O 1
ATOM 3954 N N . PRO B 1 226 ? -26.859 -8.281 -10.953 1 92.06 226 PRO B N 1
ATOM 3955 C CA . PRO B 1 226 ? -27.609 -9.453 -11.43 1 92.06 226 PRO B CA 1
ATOM 3956 C C . PRO B 1 226 ? -27.875 -9.406 -12.93 1 92.06 226 PRO B C 1
ATOM 3958 O O . PRO B 1 226 ? -28.188 -10.43 -13.539 1 92.06 226 PRO B O 1
ATOM 3961 N N . HIS B 1 227 ? -27.781 -8.266 -13.547 1 90 227 HIS B N 1
ATOM 3962 C CA . HIS B 1 227 ? -28.078 -8.102 -14.961 1 90 227 HIS B CA 1
ATOM 3963 C C . HIS B 1 227 ? -26.797 -8.172 -15.797 1 90 227 HIS B C 1
ATOM 3965 O O . HIS B 1 227 ? -26.844 -8.016 -17.016 1 90 227 HIS B O 1
ATOM 3971 N N . ALA B 1 228 ? -25.672 -8.352 -15.078 1 89.81 228 ALA B N 1
ATOM 3972 C CA . ALA B 1 228 ? -24.406 -8.43 -15.805 1 89.81 228 ALA B CA 1
ATOM 3973 C C . ALA B 1 228 ? -24.406 -9.594 -16.797 1 89.81 228 ALA B C 1
ATOM 3975 O O . ALA B 1 228 ? -24.938 -10.664 -16.5 1 89.81 228 ALA B O 1
ATOM 3976 N N . ILE B 1 229 ? -23.797 -9.391 -17.953 1 86.06 229 ILE B N 1
ATOM 3977 C CA . ILE B 1 229 ? -23.734 -10.422 -18.969 1 86.06 229 ILE B CA 1
ATOM 3978 C C . ILE B 1 229 ? -22.469 -11.266 -18.781 1 86.06 229 ILE B C 1
ATOM 3980 O O . ILE B 1 229 ? -21.359 -10.812 -19.047 1 86.06 229 ILE B O 1
ATOM 3984 N N . GLU B 1 230 ? -22.609 -12.469 -18.359 1 87.69 230 GLU B N 1
ATOM 3985 C CA . GLU B 1 230 ? -21.594 -13.508 -18.219 1 87.69 230 GLU B CA 1
ATOM 3986 C C . GLU B 1 230 ? -20.391 -13.008 -17.422 1 87.69 230 GLU B C 1
ATOM 3988 O O . GLU B 1 230 ? -19.25 -13.141 -17.859 1 87.69 230 GLU B O 1
ATOM 3993 N N . PRO B 1 231 ? -20.641 -12.422 -16.281 1 93.62 231 PRO B N 1
ATOM 3994 C CA . PRO B 1 231 ? -19.469 -12.086 -15.445 1 93.62 231 PRO B CA 1
ATOM 3995 C C . PRO B 1 231 ? -18.641 -13.305 -15.086 1 93.62 231 PRO B C 1
ATOM 3997 O O . PRO B 1 231 ? -19.156 -14.422 -15.047 1 93.62 231 PRO B O 1
ATOM 4000 N N . PHE B 1 232 ? -17.375 -13.125 -14.891 1 94.81 232 PHE B N 1
ATOM 4001 C CA . PHE B 1 232 ? -16.5 -14.25 -14.609 1 94.81 232 PHE B CA 1
ATOM 4002 C C . PHE B 1 232 ? -15.484 -13.883 -13.531 1 94.81 232 PHE B C 1
ATOM 4004 O O . PHE B 1 232 ? -15.148 -12.711 -13.359 1 94.81 232 PHE B O 1
ATOM 4011 N N . LEU B 1 233 ? -15.094 -14.875 -12.828 1 96.94 233 LEU B N 1
ATOM 4012 C CA . LEU B 1 233 ? -13.961 -14.805 -11.906 1 96.94 233 LEU B CA 1
ATOM 4013 C C . LEU B 1 233 ? -12.711 -15.398 -12.539 1 96.94 233 LEU B C 1
ATOM 4015 O O . LEU B 1 233 ? -12.742 -16.516 -13.07 1 96.94 233 LEU B O 1
ATOM 4019 N N . THR B 1 234 ? -11.688 -14.641 -12.594 1 96.38 234 THR B N 1
ATOM 4020 C CA . THR B 1 234 ? -10.398 -15.164 -13.047 1 96.38 234 THR B CA 1
ATOM 4021 C C . THR B 1 234 ? -9.391 -15.18 -11.906 1 96.38 234 THR B C 1
ATOM 4023 O O . THR B 1 234 ? -9.32 -14.234 -11.117 1 96.38 234 THR B O 1
ATOM 4026 N N . VAL B 1 235 ? -8.617 -16.266 -11.805 1 96.75 235 VAL B N 1
ATOM 4027 C CA . VAL B 1 235 ? -7.637 -16.453 -10.742 1 96.75 235 VAL B CA 1
ATOM 4028 C C . VAL B 1 235 ? -6.234 -16.547 -11.352 1 96.75 235 VAL B C 1
ATOM 4030 O O . VAL B 1 235 ? -5.957 -17.438 -12.156 1 96.75 235 VAL B O 1
ATOM 4033 N N . ASP B 1 236 ? -5.383 -15.625 -10.992 1 95.94 236 ASP B N 1
ATOM 4034 C CA . ASP B 1 236 ? -3.998 -15.547 -11.445 1 95.94 236 ASP B CA 1
ATOM 4035 C C . ASP B 1 236 ? -3.914 -15.578 -12.969 1 95.94 236 ASP B C 1
ATOM 4037 O O . ASP B 1 236 ? -2.949 -16.094 -13.539 1 95.94 236 ASP B O 1
ATOM 4041 N N . GLY B 1 237 ? -4.996 -15.172 -13.602 1 93.06 237 GLY B N 1
ATOM 4042 C CA . GLY B 1 237 ? -5.023 -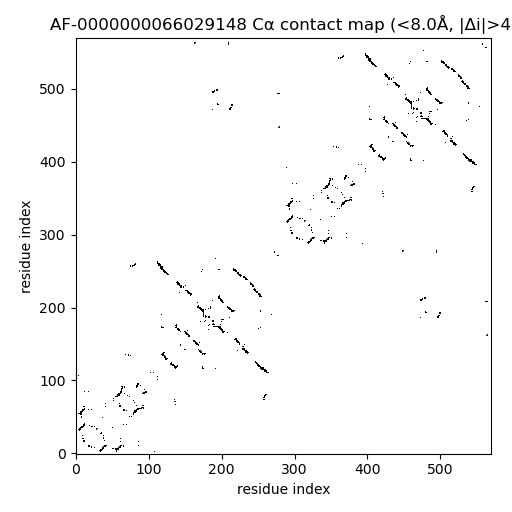15.141 -15.055 1 93.06 237 GLY B CA 1
ATOM 4043 C C . GLY B 1 237 ? -5 -16.516 -15.688 1 93.06 237 GLY B C 1
ATOM 4044 O O . GLY B 1 237 ? -4.781 -16.656 -16.891 1 93.06 237 GLY B O 1
ATOM 4045 N N . GLN B 1 238 ? -5.176 -17.547 -14.977 1 92 238 GLN B N 1
ATOM 4046 C CA . GLN B 1 238 ? -4.992 -18.906 -15.469 1 92 238 GLN B CA 1
ATOM 4047 C C . GLN B 1 238 ? -6.293 -19.703 -15.383 1 92 238 GLN B C 1
ATOM 4049 O O . GLN B 1 238 ? -6.578 -20.531 -16.25 1 92 238 GLN B O 1
ATOM 4054 N N . GLU B 1 239 ? -7.066 -19.469 -14.312 1 92.56 239 GLU B N 1
ATOM 4055 C CA . GLU B 1 239 ? -8.336 -20.156 -14.133 1 92.56 239 GLU B CA 1
ATOM 4056 C C . GLU B 1 239 ? -9.516 -19.203 -14.242 1 92.56 239 GLU B C 1
ATOM 4058 O O . GLU B 1 239 ? -9.43 -18.047 -13.781 1 92.56 239 GLU B O 1
ATOM 4063 N N . GLY B 1 240 ? -10.594 -19.672 -14.781 1 94 240 GLY B N 1
ATOM 4064 C CA . GLY B 1 240 ? -11.797 -18.859 -14.93 1 94 240 GLY B CA 1
ATOM 4065 C C . GLY B 1 240 ? -13.055 -19.594 -14.5 1 94 240 GLY B C 1
ATOM 4066 O O . GLY B 1 240 ? -13.172 -20.812 -14.703 1 94 240 GLY B O 1
ATOM 4067 N N . PHE B 1 241 ? -13.961 -18.859 -13.922 1 95.5 241 PHE B N 1
ATOM 4068 C CA . PHE B 1 241 ? -15.258 -19.375 -13.484 1 95.5 241 PHE B CA 1
ATOM 4069 C C . PHE B 1 241 ? -16.375 -18.422 -13.875 1 95.5 241 PHE B C 1
ATOM 4071 O O . PHE B 1 241 ? -16.328 -17.234 -13.539 1 95.5 241 PHE B O 1
ATOM 4078 N N . VAL B 1 242 ? -17.375 -18.906 -14.531 1 94.69 242 VAL B N 1
ATOM 4079 C CA . VAL B 1 242 ? -18.547 -18.094 -14.859 1 94.69 242 VAL B CA 1
ATOM 4080 C C . VAL B 1 242 ? -19.391 -17.875 -13.602 1 94.69 242 VAL B C 1
ATOM 4082 O O . VAL B 1 242 ? -19.672 -18.828 -12.875 1 94.69 242 VAL B O 1
ATOM 4085 N N . LEU B 1 243 ? -19.734 -16.688 -13.383 1 96.19 243 LEU B N 1
ATOM 4086 C CA . LEU B 1 243 ? -20.578 -16.359 -12.242 1 96.19 243 LEU B CA 1
ATOM 4087 C C . LEU B 1 243 ? -22.047 -16.297 -12.656 1 96.19 243 LEU B C 1
ATOM 4089 O O . LEU B 1 243 ? -22.359 -15.836 -13.758 1 96.19 243 LEU B O 1
ATOM 4093 N N . LYS B 1 244 ? -22.891 -16.719 -11.828 1 95.31 244 LYS B N 1
ATOM 4094 C CA . LYS B 1 244 ? -24.344 -16.656 -12.047 1 95.31 244 LYS B CA 1
ATOM 4095 C C . LYS B 1 244 ? -24.938 -15.43 -11.352 1 95.31 244 LYS B C 1
ATOM 4097 O O . LYS B 1 244 ? -24.297 -14.82 -10.484 1 95.31 244 LYS B O 1
ATOM 4102 N N . PRO B 1 245 ? -26.125 -15.078 -11.766 1 94.12 245 PRO B N 1
ATOM 4103 C CA . PRO B 1 245 ? -26.781 -13.961 -11.086 1 94.12 245 PRO B CA 1
ATOM 4104 C C . PRO B 1 245 ? -26.859 -14.164 -9.57 1 94.12 245 PRO B C 1
ATOM 4106 O O . PRO B 1 245 ? -27.203 -15.25 -9.102 1 94.12 245 PRO B O 1
ATOM 4109 N N . ASN B 1 246 ? -26.484 -13.188 -8.766 1 93.5 246 ASN B N 1
ATOM 4110 C CA . ASN B 1 246 ? -26.547 -13.125 -7.312 1 93.5 246 ASN B CA 1
ATOM 4111 C C . ASN B 1 246 ? -25.359 -13.836 -6.664 1 93.5 246 ASN B C 1
ATOM 4113 O O . ASN B 1 246 ? -25.312 -13.977 -5.441 1 93.5 246 ASN B O 1
ATOM 4117 N N . ASP B 1 247 ? -24.453 -14.367 -7.531 1 97.19 247 ASP B N 1
ATOM 4118 C CA . ASP B 1 247 ? -23.203 -14.844 -6.961 1 97.19 247 ASP B CA 1
ATOM 4119 C C . ASP B 1 247 ? -22.391 -13.695 -6.359 1 97.19 247 ASP B C 1
ATOM 4121 O O . ASP B 1 247 ? -22.406 -12.578 -6.883 1 97.19 247 ASP B O 1
ATOM 4125 N N . SER B 1 248 ? -21.734 -13.906 -5.281 1 98.06 248 SER B N 1
ATOM 4126 C CA . SER B 1 248 ? -20.734 -13 -4.75 1 98.06 248 SER B CA 1
ATOM 4127 C C . SER B 1 248 ? -19.375 -13.695 -4.621 1 98.06 248 SER B C 1
ATOM 4129 O O . SER B 1 248 ? -19.312 -14.93 -4.578 1 98.06 248 SER B O 1
ATOM 4131 N N . VAL B 1 249 ? -18.375 -12.961 -4.672 1 98.69 249 VAL B N 1
ATOM 4132 C CA . VAL B 1 249 ? -17.016 -13.477 -4.504 1 98.69 249 VAL B CA 1
ATOM 4133 C C . VAL B 1 249 ? -16.391 -12.898 -3.238 1 98.69 249 VAL B C 1
ATOM 4135 O O . VAL B 1 249 ? -16.266 -11.68 -3.107 1 98.69 249 VAL B O 1
ATOM 4138 N N . GLY B 1 250 ? -16.078 -13.703 -2.303 1 98.69 250 GLY B N 1
ATOM 4139 C CA . GLY B 1 250 ? -15.344 -13.297 -1.115 1 98.69 250 GLY B CA 1
ATOM 4140 C C . GLY B 1 250 ? -13.836 -13.453 -1.263 1 98.69 250 GLY B C 1
ATOM 4141 O O . GLY B 1 250 ? -13.359 -14.445 -1.817 1 98.69 250 GLY B O 1
ATOM 4142 N N . ILE B 1 251 ? -13.102 -12.461 -0.808 1 98.75 251 ILE B N 1
ATOM 4143 C CA . ILE B 1 251 ? -11.648 -12.461 -0.947 1 98.75 251 ILE B CA 1
ATOM 4144 C C . ILE B 1 251 ? -11.008 -12.039 0.373 1 98.75 251 ILE B C 1
ATOM 4146 O O . ILE B 1 251 ? -11.445 -11.078 1.006 1 98.75 251 ILE B O 1
ATOM 4150 N N . GLN B 1 252 ? -9.992 -12.727 0.775 1 98.25 252 GLN B N 1
ATOM 4151 C CA . GLN B 1 252 ? -9.211 -12.391 1.961 1 98.25 252 GLN B CA 1
ATOM 4152 C C . GLN B 1 252 ? -7.73 -12.719 1.755 1 98.25 252 GLN B C 1
ATOM 4154 O O . GLN B 1 252 ? -7.395 -13.617 0.978 1 98.25 252 GLN B O 1
ATOM 4159 N N . GLY B 1 253 ? -6.879 -11.93 2.436 1 98.06 253 GLY B N 1
ATOM 4160 C CA . GLY B 1 253 ? -5.453 -12.211 2.379 1 98.06 253 GLY B CA 1
ATOM 4161 C C . GLY B 1 253 ? -4.996 -13.211 3.428 1 98.06 253 GLY B C 1
ATOM 4162 O O . GLY B 1 253 ? -5.539 -13.242 4.535 1 98.06 253 GLY B O 1
ATOM 4163 N N . ILE B 1 254 ? -4.016 -13.945 3.033 1 97.5 254 ILE B N 1
ATOM 4164 C CA . ILE B 1 254 ? -3.348 -14.867 3.949 1 97.5 254 ILE B CA 1
ATOM 4165 C C . ILE B 1 254 ? -1.864 -14.516 4.039 1 97.5 254 ILE B C 1
ATOM 4167 O O . ILE B 1 254 ? -1.154 -14.539 3.029 1 97.5 254 ILE B O 1
ATOM 4171 N N . LYS B 1 255 ? -1.244 -14.07 5.109 1 94 255 LYS B N 1
ATOM 4172 C CA . LYS B 1 255 ? 0.1 -13.539 5.32 1 94 255 LYS B CA 1
ATOM 4173 C C . LYS B 1 255 ? 1.163 -14.547 4.891 1 94 255 LYS B C 1
ATOM 4175 O O . LYS B 1 255 ? 2.133 -14.188 4.219 1 94 255 LYS B O 1
ATOM 4180 N N . SER B 1 256 ? 1.096 -15.812 5.215 1 91.38 256 SER B N 1
ATOM 4181 C CA . SER B 1 256 ? 2.127 -16.812 5 1 91.38 256 SER B CA 1
ATOM 4182 C C . SER B 1 256 ? 1.578 -18.016 4.23 1 91.38 256 SER B C 1
ATOM 4184 O O . SER B 1 256 ? 1.78 -19.172 4.633 1 91.38 256 SER B O 1
ATOM 4186 N N . GLY B 1 257 ? 1.033 -17.562 3.033 1 93.94 257 GLY B N 1
ATOM 4187 C CA . GLY B 1 257 ? 0.397 -18.641 2.291 1 93.94 257 GLY B CA 1
ATOM 4188 C C . GLY B 1 257 ? 1.347 -19.375 1.354 1 93.94 257 GLY B C 1
ATOM 4189 O O . GLY B 1 257 ? 1.215 -20.578 1.137 1 93.94 257 GLY B O 1
ATOM 4190 N N . LEU B 1 258 ? 2.24 -18.641 0.821 1 96.88 258 LEU B N 1
ATOM 4191 C CA . LEU B 1 258 ? 3.197 -19.219 -0.121 1 96.88 258 LEU B CA 1
ATOM 4192 C C . LEU B 1 258 ? 4.605 -19.219 0.465 1 96.88 258 LEU B C 1
ATOM 4194 O O . LEU B 1 258 ? 5.09 -18.172 0.92 1 96.88 258 LEU B O 1
ATOM 4198 N N . LEU B 1 259 ? 5.23 -20.391 0.454 1 96.56 259 LEU B N 1
ATOM 4199 C CA . LEU B 1 259 ? 6.594 -20.547 0.952 1 96.56 259 LEU B CA 1
ATOM 4200 C C . LEU B 1 259 ? 7.578 -20.719 -0.201 1 96.56 259 LEU B C 1
ATOM 4202 O O . LEU B 1 259 ? 7.48 -21.688 -0.966 1 96.56 259 LEU B O 1
ATOM 4206 N N . ILE B 1 260 ? 8.492 -19.797 -0.283 1 95.19 260 ILE B N 1
ATOM 4207 C CA . ILE B 1 260 ? 9.43 -19.812 -1.399 1 95.19 260 ILE B CA 1
ATOM 4208 C C . ILE B 1 260 ? 10.859 -19.844 -0.87 1 95.19 260 ILE B C 1
ATOM 4210 O O . ILE B 1 260 ? 11.25 -19 -0.068 1 95.19 260 ILE B O 1
ATOM 4214 N N . TYR B 1 261 ? 11.633 -20.828 -1.289 1 93.94 261 TYR B N 1
ATOM 4215 C CA . TYR B 1 261 ? 13.07 -20.812 -1.016 1 93.94 261 TYR B CA 1
ATOM 4216 C C . TYR B 1 261 ? 13.797 -19.859 -1.958 1 93.94 261 TYR B C 1
ATOM 4218 O O . TYR B 1 261 ? 13.555 -19.859 -3.168 1 93.94 261 TYR B O 1
ATOM 4226 N N . THR B 1 262 ? 14.516 -19.016 -1.411 1 88.69 262 THR B N 1
ATOM 4227 C CA . THR B 1 262 ? 15.328 -18.094 -2.195 1 88.69 262 THR B CA 1
ATOM 4228 C C . THR B 1 262 ? 16.719 -17.938 -1.578 1 88.69 262 THR B C 1
ATOM 4230 O O . THR B 1 262 ? 17.016 -18.547 -0.56 1 88.69 262 THR B O 1
ATOM 4233 N N .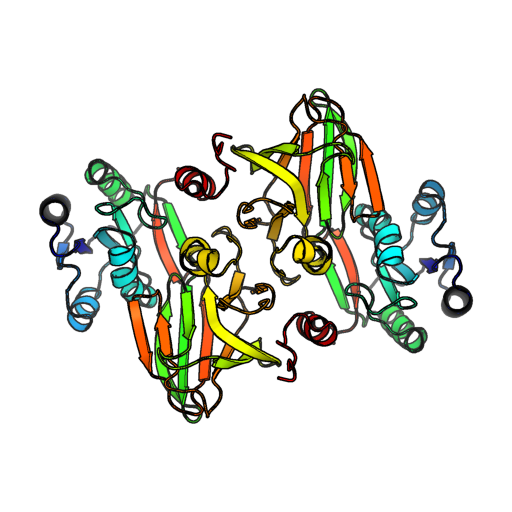 THR B 1 263 ? 17.516 -17.172 -2.412 1 82.25 263 THR B N 1
ATOM 4234 C CA . THR B 1 263 ? 18.844 -16.891 -1.885 1 82.25 263 THR B CA 1
ATOM 4235 C C . THR B 1 263 ? 18.844 -15.594 -1.073 1 82.25 263 THR B C 1
ATOM 4237 O O . THR B 1 263 ? 17.906 -14.797 -1.168 1 82.25 263 THR B O 1
ATOM 4240 N N . ALA B 1 264 ? 19.797 -15.336 -0.238 1 72.12 264 ALA B N 1
ATOM 4241 C CA . ALA B 1 264 ? 19.922 -14.156 0.617 1 72.12 264 ALA B CA 1
ATOM 4242 C C . ALA B 1 264 ? 20.062 -12.891 -0.217 1 72.12 264 ALA B C 1
ATOM 4244 O O . ALA B 1 264 ? 19.797 -11.789 0.27 1 72.12 264 ALA B O 1
ATOM 4245 N N . ASN B 1 265 ? 20.266 -13.047 -1.419 1 65.19 265 ASN B N 1
ATOM 4246 C CA . ASN B 1 265 ? 20.609 -11.891 -2.24 1 65.19 265 ASN B CA 1
ATOM 4247 C C . ASN B 1 265 ? 19.391 -11.367 -2.988 1 65.19 265 ASN B C 1
ATOM 4249 O O . ASN B 1 265 ? 19.469 -10.375 -3.719 1 65.19 265 ASN B O 1
ATOM 4253 N N . TYR B 1 266 ? 18.297 -11.961 -2.74 1 65.44 266 TYR B N 1
ATOM 4254 C CA . TYR B 1 266 ? 17.141 -11.492 -3.498 1 65.44 266 TYR B CA 1
ATOM 4255 C C . TYR B 1 266 ? 16.719 -10.109 -3.029 1 65.44 266 TYR B C 1
ATOM 4257 O O . TYR B 1 266 ? 16.594 -9.859 -1.827 1 65.44 266 TYR B O 1
ATOM 4265 N N . SER B 1 267 ? 16.656 -9.172 -4.102 1 78.56 267 SER B N 1
ATOM 4266 C CA . SER B 1 267 ? 16.125 -7.836 -3.824 1 78.56 267 SER B CA 1
ATOM 4267 C C . SER B 1 267 ? 14.969 -7.492 -4.75 1 78.56 267 SER B C 1
ATOM 4269 O O . SER B 1 267 ? 15.125 -7.492 -5.973 1 78.56 267 SER B O 1
ATOM 4271 N N . TYR B 1 268 ? 13.812 -7.391 -4.242 1 83.75 268 TYR B N 1
ATOM 4272 C CA . TYR B 1 268 ? 12.625 -6.977 -4.988 1 83.75 268 TYR B CA 1
ATOM 4273 C C . TYR B 1 268 ? 12.914 -5.727 -5.812 1 83.75 268 TYR B C 1
ATOM 4275 O O . TYR B 1 268 ? 12.562 -5.656 -6.992 1 83.75 268 TYR B O 1
ATOM 4283 N N . LEU B 1 269 ? 13.578 -4.801 -5.262 1 86.44 269 LEU B N 1
ATOM 4284 C CA . LEU B 1 269 ? 13.844 -3.529 -5.93 1 86.44 269 LEU B CA 1
ATOM 4285 C C . LEU B 1 269 ? 14.805 -3.719 -7.098 1 86.44 269 LEU B C 1
ATOM 4287 O O . LEU B 1 269 ? 14.656 -3.074 -8.141 1 86.44 269 LEU B O 1
ATOM 4291 N N . GLN B 1 270 ? 15.734 -4.578 -6.918 1 82.75 270 GLN B N 1
ATOM 4292 C CA . GLN B 1 270 ? 16.656 -4.863 -8.008 1 82.75 270 GLN B CA 1
ATOM 4293 C C . GLN B 1 270 ? 15.953 -5.527 -9.18 1 82.75 270 GLN B C 1
ATOM 4295 O O . GLN B 1 270 ? 16.266 -5.254 -10.344 1 82.75 270 GLN B O 1
ATOM 4300 N N . HIS B 1 271 ? 15 -6.379 -8.828 1 82.5 271 HIS B N 1
ATOM 4301 C CA . HIS B 1 271 ? 14.227 -7.023 -9.883 1 82.5 271 HIS B CA 1
ATOM 4302 C C . HIS B 1 271 ? 13.391 -6.004 -10.648 1 82.5 271 HIS B C 1
ATOM 4304 O O . HIS B 1 271 ? 13.289 -6.074 -11.875 1 82.5 271 HIS B O 1
ATOM 4310 N N . LEU B 1 272 ? 12.812 -5.09 -9.922 1 84.19 272 LEU B N 1
ATOM 4311 C CA . LEU B 1 272 ? 12.047 -4.031 -10.57 1 84.19 272 LEU B CA 1
ATOM 4312 C C . LEU B 1 272 ? 12.93 -3.229 -11.523 1 84.19 272 LEU B C 1
ATOM 4314 O O . LEU B 1 272 ? 12.5 -2.877 -12.625 1 84.19 272 LEU B O 1
ATOM 4318 N N . GLN B 1 273 ? 14.094 -2.965 -11.102 1 82.44 273 GLN B N 1
ATOM 4319 C CA . GLN B 1 273 ? 15.039 -2.221 -11.922 1 82.44 273 GLN B CA 1
ATOM 4320 C C . GLN B 1 273 ? 15.375 -2.979 -13.203 1 82.44 273 GLN B C 1
ATOM 4322 O O . GLN B 1 273 ? 15.375 -2.396 -14.289 1 82.44 273 GLN B O 1
ATOM 4327 N N . LYS B 1 274 ? 15.672 -4.219 -13.031 1 78.69 274 LYS B N 1
ATOM 4328 C CA . LYS B 1 274 ? 16.031 -5.066 -14.164 1 78.69 274 LYS B CA 1
ATOM 4329 C C . LYS B 1 274 ? 14.898 -5.141 -15.18 1 78.69 274 LYS B C 1
ATOM 4331 O O . LYS B 1 274 ? 15.133 -5.211 -16.391 1 78.69 274 LYS B O 1
ATOM 4336 N N . LYS B 1 275 ? 13.68 -5.027 -14.648 1 78.88 275 LYS B N 1
ATOM 4337 C CA . LYS B 1 275 ? 12.508 -5.125 -15.516 1 78.88 275 LYS B CA 1
ATOM 4338 C C . LYS B 1 275 ? 12.148 -3.764 -16.109 1 78.88 275 LYS B C 1
ATOM 4340 O O . LYS B 1 275 ? 11.234 -3.66 -16.922 1 78.88 275 LYS B O 1
ATOM 4345 N N . GLY B 1 276 ? 12.82 -2.674 -15.703 1 76.56 276 GLY B N 1
ATOM 4346 C CA . GLY B 1 276 ? 12.617 -1.341 -16.25 1 76.56 276 GLY B CA 1
ATOM 4347 C C . GLY B 1 276 ? 11.398 -0.646 -15.664 1 76.56 276 GLY B C 1
ATOM 4348 O O . GLY B 1 276 ? 10.836 0.254 -16.297 1 76.56 276 GLY B O 1
ATOM 4349 N N . LEU B 1 277 ? 10.984 -1.062 -14.516 1 76.19 277 LEU B N 1
ATOM 4350 C CA . LEU B 1 277 ? 9.758 -0.514 -13.953 1 76.19 277 LEU B CA 1
ATOM 4351 C C . LEU B 1 277 ? 10.055 0.695 -13.078 1 76.19 277 LEU B C 1
ATOM 4353 O O . LEU B 1 277 ? 9.133 1.401 -12.656 1 76.19 277 LEU B O 1
ATOM 4357 N N . LEU B 1 278 ? 11.328 1.057 -12.656 1 72.06 278 LEU B N 1
ATOM 4358 C CA . LEU B 1 278 ? 11.648 2.158 -11.75 1 72.06 278 LEU B CA 1
ATOM 4359 C C . LEU B 1 278 ? 12.344 3.291 -12.5 1 72.06 278 LEU B C 1
ATOM 4361 O O . LEU B 1 278 ? 12.523 4.383 -11.961 1 72.06 278 LEU B O 1
ATOM 4365 N N . SER B 1 279 ? 13.109 3.105 -13.609 1 62.31 279 SER B N 1
ATOM 4366 C CA . SER B 1 279 ? 13.906 4.148 -14.25 1 62.31 279 SER B CA 1
ATOM 4367 C C . SER B 1 279 ? 13.219 4.676 -15.508 1 62.31 279 SER B C 1
ATOM 4369 O O . SER B 1 279 ? 12.445 3.959 -16.141 1 62.31 279 SER B O 1
ATOM 4371 N N . SER B 1 280 ? 12.898 6.141 -15.508 1 56.22 280 SER B N 1
ATOM 4372 C CA . SER B 1 280 ? 12.516 6.754 -16.781 1 56.22 280 SER B CA 1
ATOM 4373 C C . SER B 1 280 ? 13.578 6.504 -17.844 1 56.22 280 SER B C 1
ATOM 4375 O O . SER B 1 280 ? 14.734 6.891 -17.688 1 56.22 280 SER B O 1
ATOM 4377 N N . THR B 1 281 ? 13.742 5.391 -18.266 1 45.78 281 THR B N 1
ATOM 4378 C CA . THR B 1 281 ? 14.68 5.25 -19.391 1 45.78 281 THR B CA 1
ATOM 4379 C C . THR B 1 281 ? 14.578 6.445 -20.328 1 45.78 281 THR B C 1
ATOM 4381 O O . THR B 1 281 ? 13.508 7.039 -20.469 1 45.78 281 THR B O 1
ATOM 4384 N N . ASP B 1 282 ? 15.773 6.891 -20.844 1 39.66 282 ASP B N 1
ATOM 4385 C CA . ASP B 1 282 ? 16.156 7.828 -21.891 1 39.66 282 ASP B CA 1
ATOM 4386 C C . ASP B 1 282 ? 15.273 7.656 -23.125 1 39.66 282 ASP B C 1
ATOM 4388 O O . ASP B 1 282 ? 15.383 6.656 -23.844 1 39.66 282 ASP B O 1
ATOM 4392 N N . PHE B 1 283 ? 14.031 7.848 -23.172 1 30.27 283 PHE B N 1
ATOM 4393 C CA . PHE B 1 283 ? 13.648 8.047 -24.562 1 30.27 283 PHE B CA 1
ATOM 4394 C C . PHE B 1 283 ? 14.594 9.023 -25.25 1 30.27 283 PHE B C 1
ATOM 4396 O O . PHE B 1 283 ? 14.953 10.055 -24.672 1 30.27 283 PHE B O 1
ATOM 4403 N N . ASN B 1 284 ? 15.469 8.508 -25.984 1 28.91 284 ASN B N 1
ATOM 4404 C CA . ASN B 1 284 ? 16.156 9.273 -27.016 1 28.91 284 ASN B CA 1
ATOM 4405 C C . ASN B 1 284 ? 15.297 10.422 -27.531 1 28.91 284 ASN B C 1
ATOM 4407 O O . ASN B 1 284 ? 14.328 10.195 -28.266 1 28.91 284 ASN B O 1
ATOM 4411 N N . LEU B 1 285 ? 14.797 11.367 -26.844 1 22.73 285 LEU B N 1
ATOM 4412 C CA . LEU B 1 285 ? 14.656 12.547 -27.703 1 22.73 285 LEU B CA 1
ATOM 4413 C C . LEU B 1 285 ? 16.031 13.125 -28.062 1 22.73 285 LEU B C 1
ATOM 4415 O O . LEU B 1 285 ? 16.922 13.18 -27.203 1 22.73 285 LEU B O 1
#

Organism: Lawsonia intracellularis (strain PHE/MN1-00) (NCBI:txid363253)

Secondary structure (DSSP, 8-state):
-PPP-EEEEEE-TT-HHHHHHHHHHHHHHHHTT-EEEEEETT--HHHHHHHTTT--EEEEEE-HHHHHHHHGGGTTTT--EEEEE-SS--SS--B-GGGHHHHHHHHHTT-SEEEEEEEEEEEEEETTEEEEEEEESSEEEEE--TT-S-EEEEEEETTEEEEEEEESEEEEE-TGGGGTHHHHTT--EE-TTS-EEEEEEE-SSS-----EEEETT-EEEEEE-TT-SS-EEEETTTEEEEPPTT-EEEEEEEEEEEEEEE-TT--HHHHHHHTTSSS------/-PPP-EEEEEE-TT-HHHHHHHHHHHHHHHHTT-EEEEEETT--HHHHHHHTTT--EEEEEE-HHHHHHHHGGGTTTT--EEEEE-SS--SS--B-GGGHHHHHHHHHTT-SEEEEEEEEEEEEEETTEEEEEEEESSEEEEE--TT-S-EEEEEEETTEEEEEEEESEEEEE-TGGGGTHHHHTT--EE-TTS-EEEEEEE-SSS-----EEEETT-EEEEEE-TT-SS-EEEETTTEEEEPPTT-EEEEEEEEEEEEEEE-TT--HHHHHHHTTSSS------

InterPro domains:
  IPR002504 NAD kinase [MF_00361] (5-278)
  IPR002504 NAD kinase [PF01513] (50-110)
  IPR016064 NAD kinase/diacylglycerol kinase-like domain superfamily [SSF111331] (7-275)
  IPR017437 ATP-NAD kinase, PpnK-type, C-terminal [G3DSA:2.60.200.30] (119-255)
  IPR017438 Inorganic polyphosphate/ATP-NAD kinase, N-terminal [G3DSA:3.40.50.10330] (29-275)

pLDDT: mean 90.56, std 11.91, range [22.73, 98.75]

Solvent-accessible surface area (backbone atoms only — not comparable to full-atom values): 29523 Å² total; per-residue (Å²): 127,85,78,78,47,33,35,34,37,34,17,34,65,93,36,68,67,35,45,54,49,49,52,52,50,49,51,51,33,46,76,70,67,22,51,64,51,79,43,49,60,78,56,53,66,71,62,51,58,62,60,49,67,74,39,59,33,34,38,32,29,18,26,45,69,51,44,51,67,54,47,54,73,28,34,88,74,63,35,30,33,37,48,31,30,69,46,68,92,54,92,77,27,78,38,51,64,87,46,47,67,62,50,50,51,32,51,73,66,66,66,50,40,79,42,64,32,50,20,33,40,39,32,37,30,49,92,91,34,77,78,48,69,54,63,24,57,27,26,41,32,46,28,46,24,93,83,44,85,69,28,45,29,38,36,27,49,72,87,37,78,58,38,46,38,67,22,46,23,42,34,41,24,23,26,69,17,15,76,47,67,34,41,79,47,64,26,45,34,36,38,71,82,33,66,38,33,34,42,32,43,31,51,91,82,53,91,55,52,58,28,38,37,34,39,33,87,46,37,37,37,44,28,51,42,65,82,50,55,60,30,30,38,30,38,57,84,74,45,76,43,79,49,57,72,66,29,31,35,41,39,33,55,34,69,72,32,40,38,36,49,39,63,88,75,72,48,73,67,58,51,38,41,75,70,54,54,55,38,60,70,78,69,81,122,127,85,78,80,47,31,34,34,36,36,18,34,65,93,36,66,67,35,45,53,50,49,52,52,50,48,51,52,34,48,77,68,68,21,50,66,50,78,45,50,61,76,57,53,64,70,60,52,60,60,59,49,67,74,39,58,34,35,38,33,29,19,25,45,67,49,44,51,65,53,48,53,72,27,35,87,75,64,35,31,33,38,46,30,29,70,46,68,92,53,92,77,27,79,38,52,63,87,46,47,68,63,52,49,50,32,51,74,67,66,66,48,40,78,43,65,32,50,20,35,39,40,31,36,30,49,92,91,33,76,78,47,69,53,63,24,58,28,28,41,30,48,30,48,24,92,84,44,84,66,27,45,29,38,36,26,48,71,87,38,78,59,38,48,40,68,22,46,23,43,34,41,25,25,26,69,15,16,77,48,67,34,42,77,47,66,27,46,35,35,38,70,82,31,66,38,32,35,42,33,44,32,51,91,81,53,91,57,53,57,28,36,37,34,39,33,86,47,39,37,36,43,28,52,43,65,82,50,55,60,28,28,40,31,38,57,85,75,45,77,43,81,50,58,72,66,31,30,36,41,37,34,54,36,70,71,30,40,39,35,50,40,65,90,77,73,46,73,68,58,50,37,39,76,71,54,54,54,37,59,68,79,69,82,118

Sequence (570 aa):
MKTLKHALIVYKVGNPQAEKTAHDIQHWFYNKNVTSNLFSSDIPESQLKQSLVHTQVAIILGGDGTFLSISRNLIEKQIPVLGINFGQVGFLVEIHPENWPQMLEQLYSHKLVLQKKIVLSWSIIRHNQVIKNGFAINDVVVGRGALARVLAVDVSINKHHIGVIRSDGILVSTPLGTSGYTISAHGPLVHPDVQALTLTSVSTLFRSTPPLVLPLSTTITLTPSPHAIEPFLTVDGQEGFVLKPNDSVGIQGIKSGLLIYTTANYSYLQHLQKKGLLSSTDFNLMKTLKHALIVYKVGNPQAEKTAHDIQHWFYNKNVTSNLFSSDIPESQLKQSLVHTQVAIILGGDGTFLSISRNLIEKQIPVLGINFGQVGFLVEIHPENWPQMLEQLYSHKLVLQKKIVLSWSIIRHNQVIKNGFAINDVVVGRGALARVLAVDVSINKHHIGVIRSDGILVSTPLGTSGYTISAHGPLVHPDVQALTLTSVSTLFRSTPPLVLPLSTTITLTPSPHAIEPFLTVDGQEGFVLKPNDSVGIQGIKSGLLIYTTANYSYLQHLQKKGLLSSTDFNL

Radius of gyration: 26.82 Å; Cα contacts (8 Å, |Δi|>4): 1358; chains: 2; bounding box: 56×76×64 Å

Foldseek 3Di:
DDAAAEEEEEEEPPDPVRVVLSVVVCVVCVVVNHHYHYYYLPDDLVVLLVSCVVHQEYEYEEAPVSVFSSQQSCLVVLRAYAYEYPDPDDLAHDHHSVCVVVVVVCVRVVNWDKDFFKKKKKFKADPNDTPDIGIFRFKKKWFADPPFDWWWKFKDKPNHTPGIFIARIKMKTGLSNCVDVVVVQVADRHDRPQQWIKIGGRHDPDDTDHIDTGGQAMKMKIAIAQPGDQIWMDGNNPDIDTDHRRMMMIMGMDGGRHIYTDHPPDDSVVSCVVVVNPDPPDPPD/DDAAAEEEEEEEPPDPVRVVLSVVVCVVCVVVNHHYDYYYLVDDLVVLLVSCVVHQEYEYEEAPVSVFSNQQSCLVVLRAYAYEYPDPQDLAHDHHSVCVVVVVVCVRVVNWDKDFFKKKKKFKADPNDTPDIGIFRFKKKWFADPPFDWWWKFKDKPNHTPGIFIARIKMKTGLSNCVDVVVVQVADRHDRPQQWIKIGGRHDPDDTDHIDTGGQAMKMKIAIAQPGDQIWMDGNNPDIDTDHRRMMMIMGMDGGRHIYTDHPPDDSVVSCVVVVNPDPPPPPD